Protein 3ZWQ (pdb70)

Structure (mmCIF, N/CA/C/O backbone):
data_3ZWQ
#
_entry.id   3ZWQ
#
_cell.length_a   61.919
_cell.length_b   127.271
_cell.length_c   93.727
_cell.angle_alpha   90.00
_cell.angle_beta   90.00
_cell.angle_gamma   90.00
#
_symmetry.space_group_name_H-M   'P 21 21 2'
#
loop_
_entity.id
_entity.type
_entity.pdbx_description
1 polymer 'ALPHA/BETA HYDROLASE FOLD-3 DOMAIN PROTEIN'
2 water water
#
loop_
_atom_site.group_PDB
_atom_site.id
_atom_site.type_symbol
_atom_site.label_atom_id
_atom_site.label_alt_id
_atom_site.label_comp_id
_atom_site.label_asym_id
_atom_site.label_entity_id
_atom_site.label_seq_id
_atom_site.pdbx_PDB_ins_code
_atom_site.Cartn_x
_atom_site.Cartn_y
_atom_site.Cartn_z
_atom_site.occupancy
_atom_site.B_iso_or_equiv
_atom_site.auth_seq_id
_atom_site.auth_comp_id
_atom_site.auth_asym_id
_atom_site.auth_atom_id
_atom_site.pdbx_PDB_model_num
ATOM 1 N N . MET A 1 1 ? -24.403 -5.830 24.162 0.70 84.62 1 MET A N 1
ATOM 2 C CA . MET A 1 1 ? -23.214 -5.796 25.058 0.70 80.40 1 MET A CA 1
ATOM 3 C C . MET A 1 1 ? -22.085 -5.000 24.407 0.70 72.47 1 MET A C 1
ATOM 4 O O . MET A 1 1 ? -22.051 -4.871 23.184 0.70 69.45 1 MET A O 1
ATOM 9 N N . PRO A 1 2 ? -21.149 -4.472 25.217 1.00 70.76 2 PRO A N 1
ATOM 10 C CA . PRO A 1 2 ? -19.916 -3.908 24.673 1.00 65.09 2 PRO A CA 1
ATOM 11 C C . PRO A 1 2 ? -19.057 -4.960 23.973 1.00 61.27 2 PRO A C 1
ATOM 12 O O . PRO A 1 2 ? -19.330 -6.154 24.082 1.00 62.84 2 PRO A O 1
ATOM 16 N N . LEU A 1 3 ? -18.027 -4.507 23.268 1.00 57.71 3 LEU A N 1
ATOM 17 C CA . LEU A 1 3 ? -17.108 -5.407 22.583 1.00 55.36 3 LEU A CA 1
ATOM 18 C C . LEU A 1 3 ? -16.423 -6.256 23.630 1.00 57.79 3 LEU A C 1
ATOM 19 O O . LEU A 1 3 ? -15.943 -5.726 24.634 1.00 60.15 3 LEU A O 1
ATOM 24 N N . SER A 1 4 ? -16.406 -7.571 23.415 1.00 59.17 4 SER A N 1
ATOM 25 C CA . SER A 1 4 ? -15.791 -8.507 24.366 1.00 63.30 4 SER A CA 1
ATOM 26 C C . SER A 1 4 ? -14.370 -8.046 24.739 1.00 63.01 4 SER A C 1
ATOM 27 O O . SER A 1 4 ? -13.620 -7.614 23.866 1.00 59.75 4 SER A O 1
ATOM 30 N N . PRO A 1 5 ? -14.011 -8.105 26.038 1.00 68.49 5 PRO A N 1
ATOM 31 C CA . PRO A 1 5 ? -12.675 -7.702 26.504 1.00 71.01 5 PRO A CA 1
ATOM 32 C C . PRO A 1 5 ? -11.504 -8.278 25.690 1.00 69.89 5 PRO A C 1
ATOM 33 O O . PRO A 1 5 ? -10.566 -7.555 25.341 1.00 69.41 5 PRO A O 1
ATOM 37 N N . ILE A 1 6 ? -11.570 -9.571 25.397 1.00 71.25 6 ILE A N 1
ATOM 38 C CA . ILE A 1 6 ? -10.500 -10.264 24.685 1.00 71.85 6 ILE A CA 1
ATOM 39 C C . ILE A 1 6 ? -10.428 -9.841 23.211 1.00 65.85 6 ILE A C 1
ATOM 40 O O . ILE A 1 6 ? -9.367 -9.850 22.601 1.00 65.94 6 ILE A O 1
ATOM 45 N N . LEU A 1 7 ? -11.564 -9.445 22.654 1.00 62.35 7 LEU A N 1
ATOM 46 C CA . LEU A 1 7 ? -11.650 -9.058 21.244 1.00 58.46 7 LEU A CA 1
ATOM 47 C C . LEU A 1 7 ? -11.061 -7.657 20.993 1.00 57.30 7 LEU A C 1
ATOM 48 O O . LEU A 1 7 ? -10.574 -7.365 19.899 1.00 56.00 7 LEU A O 1
ATOM 53 N N . ARG A 1 8 ? -11.099 -6.797 22.005 1.00 59.58 8 ARG A N 1
ATOM 54 C CA . ARG A 1 8 ? -10.411 -5.504 21.925 1.00 61.39 8 ARG A CA 1
ATOM 55 C C . ARG A 1 8 ? -8.937 -5.737 21.674 1.00 64.67 8 ARG A C 1
ATOM 56 O O . ARG A 1 8 ? -8.373 -5.208 20.719 1.00 64.85 8 ARG A O 1
ATOM 64 N N . GLN A 1 9 ? -8.334 -6.560 22.526 1.00 68.98 9 GLN A N 1
ATOM 65 C CA . GLN A 1 9 ? -6.935 -6.935 22.386 1.00 74.11 9 GLN A CA 1
ATOM 66 C C . GLN A 1 9 ? -6.646 -7.528 20.998 1.00 72.27 9 GLN A C 1
ATOM 67 O O . GLN A 1 9 ? -5.622 -7.215 20.386 1.00 75.49 9 GLN A O 1
ATOM 73 N N . ILE A 1 10 ? -7.541 -8.389 20.511 1.00 68.57 10 ILE A N 1
ATOM 74 C CA . ILE A 1 10 ? -7.360 -9.032 19.207 1.00 68.13 10 ILE A CA 1
ATOM 75 C C . ILE A 1 10 ? -7.331 -7.992 18.087 1.00 66.55 10 ILE A C 1
ATOM 76 O O . ILE A 1 10 ? -6.483 -8.055 17.197 1.00 69.53 10 ILE A O 1
ATOM 81 N N . LEU A 1 11 ? -8.267 -7.046 18.138 1.00 63.38 11 LEU A N 1
ATOM 82 C CA . LEU A 1 11 ? -8.313 -5.941 17.181 1.00 63.32 11 LEU A CA 1
ATOM 83 C C . LEU A 1 11 ? -7.162 -4.960 17.392 1.00 68.06 11 LEU A C 1
ATOM 84 O O . LEU A 1 11 ? -6.627 -4.425 16.418 1.00 70.99 11 LEU A O 1
ATOM 89 N N . GLN A 1 12 ? -6.806 -4.718 18.657 1.00 70.50 12 GLN A N 1
ATOM 90 C CA . GLN A 1 12 ? -5.636 -3.890 19.004 1.00 77.49 12 GLN A CA 1
ATOM 91 C C . GLN A 1 12 ? -4.377 -4.433 18.343 1.00 82.30 12 GLN A C 1
ATOM 92 O O . GLN A 1 12 ? -3.558 -3.664 17.846 1.00 88.16 12 GLN A O 1
ATOM 98 N N . GLN A 1 13 ? -4.229 -5.756 18.346 1.00 81.45 13 GLN A N 1
ATOM 99 C CA . GLN A 1 13 ? -3.066 -6.404 17.737 1.00 87.15 13 GLN A CA 1
ATOM 100 C C . GLN A 1 13 ? -3.110 -6.320 16.211 1.00 86.58 13 GLN A C 1
ATOM 101 O O . GLN A 1 13 ? -2.076 -6.171 15.567 1.00 93.39 13 GLN A O 1
ATOM 107 N N . LEU A 1 14 ? -4.305 -6.394 15.636 1.00 80.28 14 LEU A N 1
ATOM 108 C CA . LEU A 1 14 ? -4.473 -6.228 14.187 1.00 81.00 14 LEU A CA 1
ATOM 109 C C . LEU A 1 14 ? -4.395 -4.755 13.734 1.00 83.77 14 LEU A C 1
ATOM 110 O O . LEU A 1 14 ? -4.504 -4.469 12.539 1.00 86.31 14 LEU A O 1
ATOM 115 N N . ALA A 1 15 ? -4.205 -3.831 14.681 1.00 84.79 15 ALA A N 1
ATOM 116 C CA . ALA A 1 15 ? -4.077 -2.399 14.373 1.00 89.39 15 ALA A CA 1
ATOM 117 C C . ALA A 1 15 ? -2.790 -2.095 13.605 1.00 98.76 15 ALA A C 1
ATOM 118 O O . ALA A 1 15 ? -2.825 -1.453 12.553 1.00 103.06 15 ALA A O 1
ATOM 120 N N . ALA A 1 16 ? -1.660 -2.549 14.141 1.00 103.43 16 ALA A N 1
ATOM 121 C CA . ALA A 1 16 ? -0.370 -2.404 13.466 1.00 113.81 16 ALA A CA 1
ATOM 122 C C . ALA A 1 16 ? 0.073 -3.757 12.903 1.00 113.69 16 ALA A C 1
ATOM 123 O O . ALA A 1 16 ? 1.162 -4.236 13.207 1.00 120.56 16 ALA A O 1
ATOM 125 N N . GLN A 1 17 ? -0.785 -4.355 12.078 1.00 107.23 17 GLN A N 1
ATOM 126 C CA . GLN A 1 17 ? -0.552 -5.681 11.502 1.00 107.51 17 GLN A CA 1
ATOM 127 C C . GLN A 1 17 ? -0.593 -5.600 9.972 1.00 111.60 17 GLN A C 1
ATOM 128 O O . GLN A 1 17 ? -1.197 -6.446 9.309 1.00 108.99 17 GLN A O 1
ATOM 134 N N . LEU A 1 18 ? 0.071 -4.585 9.420 1.00 119.62 18 LEU A N 1
ATOM 135 C CA . LEU A 1 18 ? -0.001 -4.263 7.985 1.00 125.38 18 LEU A CA 1
ATOM 136 C C . LEU A 1 18 ? -1.461 -4.083 7.528 1.00 117.71 18 LEU A C 1
ATOM 137 O O . LEU A 1 18 ? -2.122 -5.030 7.099 1.00 113.97 18 LEU A O 1
ATOM 142 N N . GLN A 1 19 ? -1.940 -2.847 7.633 1.00 70.57 19 GLN A N 1
ATOM 143 C CA . GLN A 1 19 ? -3.341 -2.497 7.401 1.00 67.32 19 GLN A CA 1
ATOM 144 C C . GLN A 1 19 ? -3.641 -2.352 5.918 1.00 62.23 19 GLN A C 1
ATOM 145 O O . GLN A 1 19 ? -2.758 -2.020 5.122 1.00 61.94 19 GLN A O 1
ATOM 151 N N . PHE A 1 20 ? -4.904 -2.594 5.569 1.00 58.42 20 PHE A N 1
ATOM 152 C CA . PHE A 1 20 ? -5.383 -2.576 4.190 1.00 54.14 20 PHE A CA 1
ATOM 153 C C . PHE A 1 20 ? -5.506 -1.148 3.674 1.00 53.95 20 PHE A C 1
ATOM 154 O O . PHE A 1 20 ? -5.784 -0.234 4.439 1.00 55.96 20 PHE A O 1
ATOM 162 N N . ARG A 1 21 ? -5.262 -0.964 2.380 1.00 51.99 21 ARG A N 1
ATOM 163 C CA A ARG A 1 21 ? -5.587 0.292 1.726 0.50 52.40 21 ARG A CA 1
ATOM 164 C CA B ARG A 1 21 ? -5.499 0.306 1.694 0.50 52.90 21 ARG A CA 1
ATOM 165 C C . ARG A 1 21 ? -6.078 0.000 0.313 1.00 51.38 21 ARG A C 1
ATOM 166 O O . ARG A 1 21 ? -5.677 -0.987 -0.308 1.00 50.22 21 ARG A O 1
ATOM 181 N N . PRO A 1 22 ? -7.003 0.844 -0.187 1.00 52.34 22 PRO A N 1
ATOM 182 C CA . PRO A 1 22 ? -7.681 0.539 -1.454 1.00 52.01 22 PRO A CA 1
ATOM 183 C C . PRO A 1 22 ? -6.790 0.297 -2.676 1.00 52.31 22 PRO A C 1
ATOM 184 O O . PRO A 1 22 ? -7.221 -0.367 -3.616 1.00 52.63 22 PRO A O 1
ATOM 188 N N . ASP A 1 23 ? -5.576 0.833 -2.689 1.00 52.92 23 ASP A N 1
ATOM 189 C CA . ASP A 1 23 ? -4.717 0.641 -3.857 1.00 54.05 23 ASP A CA 1
ATOM 190 C C . ASP A 1 23 ? -3.852 -0.627 -3.780 1.00 52.76 23 ASP A C 1
ATOM 191 O O . ASP A 1 23 ? -3.134 -0.930 -4.728 1.00 54.46 23 ASP A O 1
ATOM 196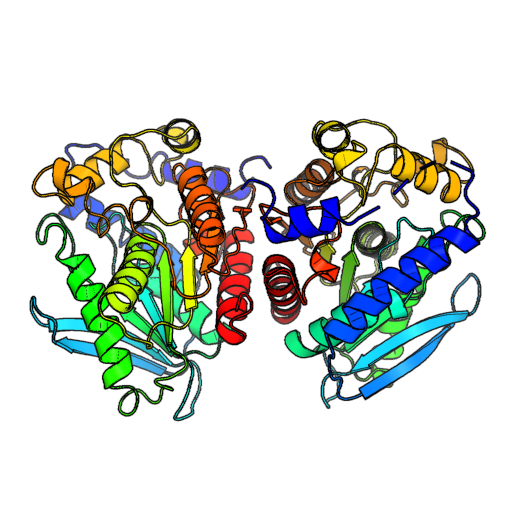 N N . MET A 1 24 ? -3.925 -1.368 -2.671 1.00 50.44 24 MET A N 1
ATOM 197 C CA . MET A 1 24 ? -3.202 -2.639 -2.550 1.00 49.29 24 MET A CA 1
ATOM 198 C C . MET A 1 24 ? -3.607 -3.600 -3.663 1.00 48.43 24 MET A C 1
ATOM 199 O O . MET A 1 24 ? -4.757 -3.593 -4.120 1.00 47.69 24 MET A O 1
ATOM 204 N N . ASP A 1 25 ? -2.662 -4.427 -4.093 1.00 48.51 25 ASP A N 1
ATOM 205 C CA . ASP A 1 25 ? -2.941 -5.401 -5.128 1.00 49.02 25 ASP A CA 1
ATOM 206 C C . ASP A 1 25 ? -3.572 -6.658 -4.501 1.00 45.97 25 ASP A C 1
ATOM 207 O O . ASP A 1 25 ? -3.372 -6.947 -3.323 1.00 44.09 25 ASP A O 1
ATOM 212 N N . VAL A 1 26 ? -4.328 -7.398 -5.296 1.00 45.59 26 VAL A N 1
ATOM 213 C CA . VAL A 1 26 ? -5.102 -8.531 -4.768 1.00 43.53 26 VAL A CA 1
ATOM 214 C C . VAL A 1 26 ? -4.187 -9.613 -4.175 1.00 43.79 26 VAL A C 1
ATOM 215 O O . VAL A 1 26 ? -4.475 -10.146 -3.109 1.00 42.58 26 VAL A O 1
ATOM 219 N N . LYS A 1 27 ? -3.060 -9.892 -4.838 1.00 46.60 27 LYS A N 1
ATOM 220 C CA . LYS A 1 27 ? -2.140 -10.949 -4.395 1.00 47.96 27 LYS A CA 1
ATOM 221 C C . LYS A 1 27 ? -1.674 -10.745 -2.955 1.00 47.37 27 LYS A C 1
ATOM 222 O O . LYS A 1 27 ? -1.640 -11.698 -2.182 1.00 47.92 27 LYS A O 1
ATOM 228 N N . THR A 1 28 ? -1.346 -9.507 -2.592 1.00 47.22 28 THR A N 1
ATOM 229 C CA . THR A 1 28 ? -0.880 -9.194 -1.242 1.00 47.65 28 THR A CA 1
ATOM 230 C C . THR A 1 28 ? -1.959 -9.368 -0.171 1.00 45.30 28 THR A C 1
ATOM 231 O O . THR A 1 28 ? -1.690 -9.871 0.927 1.00 46.08 28 THR A O 1
ATOM 235 N N . VAL A 1 29 ? -3.180 -8.940 -0.475 1.00 42.90 29 VAL A N 1
ATOM 236 C CA . VAL A 1 29 ? -4.266 -9.067 0.491 1.00 41.43 29 VAL A CA 1
ATOM 237 C C . VAL A 1 29 ? -4.597 -10.551 0.667 1.00 40.90 29 VAL A C 1
ATOM 238 O O . VAL A 1 29 ? -4.801 -11.021 1.795 1.00 41.18 29 VAL A O 1
ATOM 242 N N . ARG A 1 30 ? -4.611 -11.287 -0.446 1.00 40.72 30 ARG A N 1
ATOM 243 C CA . ARG A 1 30 ? -4.885 -12.732 -0.415 1.00 40.90 30 ARG A CA 1
ATOM 244 C C . ARG A 1 30 ? -3.897 -13.450 0.469 1.00 43.52 30 ARG A C 1
ATOM 245 O O . ARG A 1 30 ? -4.303 -14.272 1.292 1.00 43.64 30 ARG A O 1
ATOM 253 N N . GLU A 1 31 ? -2.609 -13.135 0.277 1.00 46.44 31 GLU A N 1
ATOM 254 C CA . GLU A 1 31 ? -1.502 -13.742 1.034 1.00 50.29 31 GLU A CA 1
ATOM 255 C C . GLU A 1 31 ? -1.613 -13.470 2.529 1.00 51.38 31 GLU A C 1
ATOM 256 O O . GLU A 1 31 ? -1.470 -14.392 3.353 1.00 52.97 31 GLU A O 1
ATOM 262 N N . GLN A 1 32 ? -1.857 -12.207 2.881 1.00 50.84 32 GLN A N 1
ATOM 263 C CA . GLN A 1 32 ? -2.051 -11.831 4.291 1.00 52.97 32 GLN A CA 1
ATOM 264 C C . GLN A 1 32 ? -3.260 -12.524 4.934 1.00 51.87 32 GLN A C 1
ATOM 265 O O . GLN A 1 32 ? -3.192 -12.954 6.083 1.00 54.04 32 GLN A O 1
ATOM 271 N N . PHE A 1 33 ? -4.368 -12.603 4.195 1.00 49.27 33 PHE A N 1
ATOM 272 C CA . PHE A 1 33 ? -5.574 -13.269 4.681 1.00 48.63 33 PHE A CA 1
ATOM 273 C C . PHE A 1 33 ? -5.276 -14.739 4.951 1.00 50.30 33 PHE A C 1
ATOM 274 O O . PHE A 1 33 ? -5.644 -15.260 5.993 1.00 51.84 33 PHE A O 1
ATOM 282 N N . GLU A 1 34 ? -4.588 -15.391 4.013 1.00 50.52 34 GLU A N 1
ATOM 283 C CA A GLU A 1 34 ? -4.269 -16.807 4.146 0.60 52.53 34 GLU A CA 1
ATOM 284 C CA B GLU A 1 34 ? -4.244 -16.809 4.148 0.40 52.72 34 GLU A CA 1
ATOM 285 C C . GLU A 1 34 ? -3.372 -17.043 5.370 1.00 56.87 34 GLU A C 1
ATOM 286 O O . GLU A 1 34 ? -3.658 -17.905 6.195 1.00 58.55 34 GLU A O 1
ATOM 297 N N . LYS A 1 35 ? -2.305 -16.262 5.489 1.00 42.15 35 LYS A N 1
ATOM 298 C CA . LYS A 1 35 ? -1.357 -16.400 6.600 1.00 44.22 35 LYS A CA 1
ATOM 299 C C . LYS A 1 35 ? -2.018 -16.176 7.958 1.00 43.74 35 LYS A C 1
ATOM 300 O O . LYS A 1 35 ? -1.803 -16.953 8.890 1.00 44.11 35 LYS A O 1
ATOM 306 N N . SER A 1 36 ? -2.795 -15.102 8.073 1.00 43.39 36 SER A N 1
ATOM 307 C CA . SER A 1 36 ? -3.538 -14.805 9.304 1.00 43.37 36 SER A CA 1
ATOM 308 C C . SER A 1 36 ? -4.529 -15.920 9.650 1.00 41.63 36 SER A C 1
ATOM 309 O O . SER A 1 36 ? -4.601 -16.369 10.795 1.00 41.55 36 SER A O 1
ATOM 312 N N . SER A 1 37 ? -5.293 -16.338 8.648 1.00 39.94 37 SER A N 1
ATOM 313 C CA . SER A 1 37 ? -6.263 -17.425 8.793 1.00 38.43 37 SER A CA 1
ATOM 314 C C . SER A 1 37 ? -5.609 -18.690 9.312 1.00 38.42 37 SER A C 1
ATOM 315 O O . SER A 1 37 ? -6.090 -19.309 10.261 1.00 38.43 37 SER A O 1
ATOM 318 N N . LEU A 1 38 ? -4.471 -19.047 8.726 1.00 39.00 38 LEU A N 1
ATOM 319 C CA . LEU A 1 38 ? -3.818 -20.285 9.096 1.00 38.65 38 LEU A CA 1
ATOM 320 C C . LEU A 1 38 ? -3.283 -20.276 10.531 1.00 38.97 38 LEU A C 1
ATOM 321 O O . LEU A 1 38 ? -3.181 -21.337 11.133 1.00 38.68 38 LEU A O 1
ATOM 326 N N . ILE A 1 39 ? -3.005 -19.097 11.107 1.00 39.45 39 ILE A N 1
ATOM 327 C CA . ILE A 1 39 ? -2.682 -19.018 12.543 1.00 39.84 39 ILE A CA 1
ATOM 328 C C . ILE A 1 39 ? -3.860 -19.579 13.374 1.00 38.82 39 ILE A C 1
ATOM 329 O O . ILE A 1 39 ? -3.679 -20.401 14.276 1.00 39.48 39 ILE A O 1
ATOM 334 N N . LEU A 1 40 ? -5.060 -19.123 13.062 1.00 37.07 40 LEU A N 1
ATOM 335 C CA . LEU A 1 40 ? -6.258 -19.563 13.767 1.00 36.22 40 LEU A CA 1
ATOM 336 C C . LEU A 1 40 ? -6.532 -21.049 13.552 1.00 35.35 40 LEU A C 1
ATOM 337 O O . LEU A 1 40 ? -6.888 -21.751 14.498 1.00 35.80 40 LEU A O 1
ATOM 342 N N . VAL A 1 41 ? -6.362 -21.517 12.320 1.00 34.94 41 VAL A N 1
ATOM 343 C CA . VAL A 1 41 ? -6.529 -22.938 11.998 1.00 34.73 41 VAL A CA 1
ATOM 344 C C . VAL A 1 41 ? -5.588 -23.823 12.815 1.00 36.37 41 VAL A C 1
ATOM 345 O O . VAL A 1 41 ? -6.018 -24.825 13.401 1.00 36.16 41 VAL A O 1
ATOM 349 N N . LYS A 1 42 ? -4.313 -23.439 12.878 1.00 38.21 42 LYS A N 1
ATOM 350 C CA . LYS A 1 42 ? -3.321 -24.235 13.596 1.00 40.01 42 LYS A CA 1
ATOM 351 C C . LYS A 1 42 ? -3.616 -24.196 15.088 1.00 40.23 42 LYS A C 1
ATOM 352 O O . LYS A 1 42 ? -3.533 -25.208 15.760 1.00 39.94 42 LYS A O 1
ATOM 358 N N . MET A 1 43 ? -3.999 -23.028 15.587 1.00 40.36 43 MET A N 1
ATOM 359 C CA . MET A 1 43 ? -4.445 -22.878 16.975 1.00 41.28 43 MET A CA 1
ATOM 360 C C . MET A 1 43 ? -5.567 -23.881 17.321 1.00 39.46 43 MET A C 1
ATOM 361 O O . MET A 1 43 ? -5.543 -24.509 18.367 1.00 39.95 43 MET A O 1
ATOM 366 N N . ALA A 1 44 ? -6.556 -24.000 16.443 1.00 37.05 44 ALA A N 1
ATOM 367 C CA . ALA A 1 44 ? -7.693 -24.906 16.671 1.00 35.73 44 ALA A CA 1
ATOM 368 C C . ALA A 1 44 ? -7.259 -26.373 16.725 1.00 35.62 44 ALA A C 1
ATOM 369 O O . ALA A 1 44 ? -7.745 -27.141 17.545 1.00 35.60 44 ALA A O 1
ATOM 371 N N . ASN A 1 45 ? -6.365 -26.751 15.822 1.00 35.65 45 ASN A N 1
ATOM 372 C CA . ASN A 1 45 ? -5.827 -28.117 15.742 1.00 35.98 45 ASN A CA 1
ATOM 373 C C . ASN A 1 45 ? -6.914 -29.201 15.786 1.00 34.98 45 ASN A C 1
ATOM 374 O O . ASN A 1 45 ? -6.876 -30.112 16.615 1.00 34.40 45 ASN A O 1
ATOM 379 N N . GLU A 1 46 ? -7.896 -29.067 14.900 1.00 33.74 46 GLU A N 1
ATOM 380 C CA . GLU A 1 46 ? -9.041 -29.970 14.888 1.00 33.43 46 GLU A CA 1
ATOM 381 C C . GLU A 1 46 ? -8.676 -31.354 14.307 1.00 33.36 46 GLU A C 1
ATOM 382 O O . GLU A 1 46 ? -7.950 -31.443 13.303 1.00 33.36 46 GLU A O 1
ATOM 388 N N . PRO A 1 47 ? -9.189 -32.431 14.926 1.00 33.19 47 PRO A N 1
ATOM 389 C CA . PRO A 1 47 ? -9.096 -33.743 14.302 1.00 33.37 47 PRO A CA 1
ATOM 390 C C . PRO A 1 47 ? -10.206 -33.933 13.282 1.00 31.97 47 PRO A C 1
ATOM 391 O O . PRO A 1 47 ? -11.155 -33.141 13.225 1.00 31.79 47 PRO A O 1
ATOM 395 N N . ILE A 1 48 ? -10.068 -34.956 12.455 1.00 31.59 48 ILE A N 1
ATOM 396 C CA . ILE A 1 48 ? -11.158 -35.405 11.591 1.00 30.43 48 ILE A CA 1
ATOM 397 C C . ILE A 1 48 ? -10.876 -36.870 11.259 1.00 31.45 48 ILE A C 1
ATOM 398 O O . ILE A 1 48 ? -9.720 -37.260 11.055 1.00 31.88 48 ILE A O 1
ATOM 403 N N . HIS A 1 49 ? -11.937 -37.677 11.218 1.00 31.21 49 HIS A N 1
ATOM 404 C CA . HIS A 1 49 ? -11.807 -39.105 10.959 1.00 31.78 49 HIS A CA 1
ATOM 405 C C . HIS A 1 49 ? -11.179 -39.336 9.578 1.00 31.41 49 HIS A C 1
ATOM 406 O O . HIS A 1 49 ? -10.137 -40.003 9.456 1.00 32.18 49 HIS A O 1
ATOM 413 N N . ARG A 1 50 ? -11.800 -38.758 8.555 1.00 30.39 50 ARG A N 1
ATOM 414 C CA . ARG A 1 50 ? -11.359 -38.899 7.173 1.00 30.53 50 ARG A CA 1
ATOM 415 C C . ARG A 1 50 ? -11.505 -37.590 6.401 1.00 29.75 50 ARG A C 1
ATOM 416 O O . ARG A 1 50 ? -12.525 -36.905 6.514 1.00 29.78 50 ARG A O 1
ATOM 424 N N . VAL A 1 51 ? -10.494 -37.268 5.594 1.00 29.54 51 VAL A N 1
ATOM 425 C CA . VAL A 1 51 ? -10.491 -36.052 4.805 1.00 28.08 51 VAL A CA 1
ATOM 426 C C . VAL A 1 51 ? -9.765 -36.300 3.481 1.00 29.09 51 VAL A C 1
ATOM 427 O O . VAL A 1 51 ? -8.752 -37.012 3.425 1.00 30.03 51 VAL A O 1
ATOM 431 N N . GLU A 1 52 ? -10.313 -35.751 2.407 1.00 29.10 52 GLU A N 1
ATOM 432 C CA . GLU A 1 52 ? -9.692 -35.823 1.091 1.00 30.03 52 GLU A CA 1
ATOM 433 C C . GLU A 1 52 ? -10.207 -34.688 0.216 1.00 29.63 52 GLU A C 1
ATOM 434 O O . GLU A 1 52 ? -11.240 -34.054 0.524 1.00 28.70 52 GLU A O 1
ATOM 440 N N . ASP A 1 53 ? -9.470 -34.433 -0.867 1.00 30.53 53 ASP A N 1
ATOM 441 C CA . ASP A 1 53 ? -9.790 -33.386 -1.823 1.00 30.20 53 ASP A CA 1
ATOM 442 C C . ASP A 1 53 ? -10.238 -34.048 -3.111 1.00 30.98 53 ASP A C 1
ATOM 443 O O . ASP A 1 53 ? -9.655 -35.037 -3.560 1.00 31.23 53 ASP A O 1
ATOM 448 N N . ILE A 1 54 ? -11.262 -33.465 -3.718 1.00 30.78 54 ILE A N 1
ATOM 449 C CA . ILE A 1 54 ? -11.828 -33.978 -4.942 1.00 31.73 54 ILE A CA 1
ATOM 450 C C . ILE A 1 54 ? -11.950 -32.879 -5.979 1.00 32.14 54 ILE A C 1
ATOM 451 O O . ILE A 1 54 ? -11.745 -31.701 -5.683 1.00 31.74 54 ILE A O 1
ATOM 456 N N . THR A 1 55 ? -12.285 -33.286 -7.194 1.00 33.82 55 THR A N 1
ATOM 457 C CA . THR A 1 55 ? -12.540 -32.384 -8.322 1.00 35.52 55 THR A CA 1
ATOM 458 C C . THR A 1 55 ? -13.995 -32.515 -8.762 1.00 35.66 55 THR A C 1
ATOM 459 O O . THR A 1 55 ? -14.480 -33.618 -8.977 1.00 35.90 55 THR A O 1
ATOM 463 N N . ILE A 1 56 ? -14.683 -31.385 -8.880 1.00 35.86 56 ILE A N 1
ATOM 464 C CA . ILE A 1 56 ? -16.082 -31.335 -9.316 1.00 36.21 56 ILE A CA 1
ATOM 465 C C . ILE A 1 56 ? -16.112 -30.612 -10.660 1.00 37.95 56 ILE A C 1
ATOM 466 O O . ILE A 1 56 ? -15.623 -29.490 -10.755 1.00 37.98 56 ILE A O 1
ATOM 471 N N . PRO A 1 57 ? -16.663 -31.243 -11.710 1.00 39.95 57 PRO A N 1
ATOM 472 C CA . PRO A 1 57 ? -16.696 -30.504 -12.971 1.00 41.90 57 PRO A CA 1
ATOM 473 C C . PRO A 1 57 ? -17.747 -29.389 -12.926 1.00 41.90 57 PRO A C 1
ATOM 474 O O . PRO A 1 57 ? -18.923 -29.658 -12.710 1.00 42.86 57 PRO A O 1
ATOM 478 N N . GLY A 1 58 ? -17.305 -28.143 -13.070 1.00 41.94 58 GLY A N 1
ATOM 479 C CA . GLY A 1 58 ? -18.214 -27.005 -13.138 1.00 41.81 58 GLY A CA 1
ATOM 480 C C . GLY A 1 58 ? -18.341 -26.477 -14.554 1.00 43.93 58 GLY A C 1
ATOM 481 O O . GLY A 1 58 ? -17.540 -26.820 -15.430 1.00 44.71 58 GLY A O 1
ATOM 482 N N . ARG A 1 59 ? -19.362 -25.645 -14.778 1.00 44.40 59 ARG A N 1
ATOM 483 C CA . ARG A 1 59 ? -19.506 -24.929 -16.054 1.00 46.26 59 ARG A CA 1
ATOM 484 C C . ARG A 1 59 ? -18.223 -24.212 -16.449 1.00 46.36 59 ARG A C 1
ATOM 485 O O . ARG A 1 59 ? -17.840 -24.222 -17.611 1.00 48.62 59 ARG A O 1
ATOM 493 N N . GLY A 1 60 ? -17.559 -23.605 -15.475 1.00 44.81 60 GLY A N 1
ATOM 494 C CA . GLY A 1 60 ? -16.328 -22.849 -15.730 1.00 44.99 60 GLY A CA 1
ATOM 495 C C . GLY A 1 60 ? -15.021 -23.640 -15.679 1.00 45.33 60 GLY A C 1
ATOM 496 O O . GLY A 1 60 ? -13.945 -23.064 -15.859 1.00 46.10 60 GLY A O 1
ATOM 497 N N . GLY A 1 61 ? -15.097 -24.951 -15.448 1.00 44.32 61 GLY A N 1
ATOM 498 C CA . GLY A 1 61 ? -13.897 -25.784 -15.344 1.00 44.00 61 GLY A CA 1
ATOM 499 C C . GLY A 1 61 ? -13.865 -26.517 -14.015 1.00 41.97 61 GLY A C 1
ATOM 500 O O . GLY A 1 61 ? -14.764 -26.349 -13.185 1.00 40.03 61 GLY A O 1
ATOM 501 N N . PRO A 1 62 ? -12.829 -27.342 -13.799 1.00 41.81 62 PRO A N 1
ATOM 502 C CA . PRO A 1 62 ? -12.733 -28.134 -12.574 1.00 40.32 62 PRO A CA 1
ATOM 503 C C . PRO A 1 62 ? -12.865 -27.277 -11.325 1.00 37.91 62 PRO A C 1
ATOM 504 O O . PRO A 1 62 ? -12.298 -26.187 -11.273 1.00 37.73 62 PRO A O 1
ATOM 508 N N . ILE A 1 63 ? -13.619 -27.760 -10.341 1.00 36.55 63 ILE A N 1
ATOM 509 C CA . ILE A 1 63 ? -13.785 -27.076 -9.072 1.00 34.91 63 ILE A CA 1
ATOM 510 C C . ILE A 1 63 ? -13.276 -28.013 -7.995 1.00 35.11 63 ILE A C 1
ATOM 511 O O . ILE A 1 63 ? -13.704 -29.186 -7.892 1.00 34.76 63 ILE A O 1
ATOM 516 N N . ARG A 1 64 ? -12.374 -27.485 -7.178 1.00 34.52 64 ARG A N 1
ATOM 517 C CA . ARG A 1 64 ? -11.834 -28.231 -6.072 1.00 34.69 64 ARG A CA 1
ATOM 518 C C . ARG A 1 64 ? -12.730 -28.150 -4.858 1.00 32.37 64 ARG A C 1
ATOM 519 O O . ARG A 1 64 ? -13.280 -27.093 -4.537 1.00 31.35 64 ARG A O 1
ATOM 527 N N . ALA A 1 65 ? -12.875 -29.281 -4.180 1.00 31.88 65 ALA A N 1
ATOM 528 C CA . ALA A 1 65 ? -13.616 -29.337 -2.941 1.00 30.07 65 ALA A CA 1
ATOM 529 C C . ALA A 1 65 ? -12.905 -30.262 -1.984 1.00 29.83 65 ALA A C 1
ATOM 530 O O . ALA A 1 65 ? -12.211 -31.189 -2.404 1.00 31.47 65 ALA A O 1
ATOM 532 N N . ARG A 1 66 ? -13.076 -29.985 -0.701 1.00 28.48 66 ARG A N 1
ATOM 533 C CA . ARG A 1 66 ? -12.570 -30.807 0.374 1.00 28.16 66 ARG A CA 1
ATOM 534 C C . ARG A 1 66 ? -13.740 -31.483 1.092 1.00 27.20 66 ARG A C 1
ATOM 535 O O . ARG A 1 66 ? -14.705 -30.826 1.495 1.00 26.08 66 ARG A O 1
ATOM 543 N N . VAL A 1 67 ? -13.636 -32.804 1.246 1.00 27.53 67 VAL A N 1
ATOM 544 C CA . VAL A 1 67 ? -14.665 -33.606 1.864 1.00 26.40 67 VAL A CA 1
ATOM 545 C C . VAL A 1 67 ? -14.217 -34.010 3.258 1.00 26.12 67 VAL A C 1
ATOM 546 O O . VAL A 1 67 ? -13.239 -34.720 3.427 1.00 27.02 67 VAL A O 1
ATOM 550 N N . TYR A 1 68 ? -14.955 -33.553 4.255 1.00 25.62 68 TYR A N 1
ATOM 551 C CA . TYR A 1 68 ? -14.692 -33.862 5.651 1.00 25.70 68 TYR A CA 1
ATOM 552 C C . TYR A 1 68 ? -15.727 -34.881 6.137 1.00 26.89 68 TYR A C 1
ATOM 553 O O . TYR A 1 68 ? -16.903 -34.552 6.272 1.00 26.46 68 TYR A O 1
ATOM 562 N N . ARG A 1 69 ? -15.293 -36.103 6.403 1.00 28.31 69 ARG A N 1
ATOM 563 C CA . ARG A 1 69 ? -16.171 -37.167 6.882 1.00 29.72 69 ARG A CA 1
ATOM 564 C C . ARG A 1 69 ? -15.827 -37.476 8.331 1.00 29.68 69 ARG A C 1
ATOM 565 O O . ARG A 1 69 ? -14.727 -37.985 8.604 1.00 30.06 69 ARG A O 1
ATOM 573 N N . PRO A 1 70 ? -16.756 -37.186 9.257 1.00 29.57 70 PRO A N 1
ATOM 574 C CA . PRO A 1 70 ? -16.462 -37.299 10.677 1.00 30.32 70 PRO A CA 1
ATOM 575 C C . PRO A 1 70 ? -16.683 -38.673 11.300 1.00 31.79 70 PRO A C 1
ATOM 576 O O . PRO A 1 70 ? -16.269 -38.889 12.448 1.00 31.52 70 PRO A O 1
ATOM 580 N N . ARG A 1 71 ? -17.335 -39.570 10.555 1.00 32.39 71 ARG A N 1
ATOM 581 C CA . ARG A 1 71 ? -17.668 -40.910 11.026 1.00 34.06 71 ARG A CA 1
ATOM 582 C C . ARG A 1 71 ? -17.921 -41.835 9.829 1.00 35.16 71 ARG A C 1
ATOM 583 O O . ARG A 1 71 ? -18.021 -41.375 8.689 1.00 34.94 71 ARG A O 1
ATOM 591 N N . ASP A 1 72 ? -18.024 -43.133 10.088 1.00 37.14 72 ASP A N 1
ATOM 592 C CA . ASP A 1 72 ? -18.340 -44.099 9.029 1.00 38.67 72 ASP A CA 1
ATOM 593 C C . ASP A 1 72 ? -19.852 -44.179 8.811 1.00 39.20 72 ASP A C 1
ATOM 594 O O . ASP A 1 72 ? -20.636 -43.781 9.678 1.00 38.96 72 ASP A O 1
ATOM 599 N N . GLY A 1 73 ? -20.245 -44.683 7.644 1.00 40.46 73 GLY A N 1
ATOM 600 C CA . GLY A 1 73 ? -21.652 -44.890 7.299 1.00 42.03 73 GLY A CA 1
ATOM 601 C C . GLY A 1 73 ? -21.960 -44.398 5.900 1.00 42.48 73 GLY A C 1
ATOM 602 O O . GLY A 1 73 ? -21.378 -43.411 5.439 1.00 41.90 73 GLY A O 1
ATOM 603 N N . GLU A 1 74 ? -22.911 -45.049 5.243 1.00 44.51 74 GLU A N 1
ATOM 604 C CA . GLU A 1 74 ? -23.132 -44.862 3.800 1.00 45.70 74 GLU A CA 1
ATOM 605 C C . GLU A 1 74 ? -24.228 -43.855 3.412 1.00 45.05 74 GLU A C 1
ATOM 606 O O . GLU A 1 74 ? -24.359 -43.529 2.223 1.00 46.28 74 GLU A O 1
ATOM 612 N N . ARG A 1 75 ? -25.016 -43.370 4.375 1.00 43.44 75 ARG A N 1
ATOM 613 C CA . ARG A 1 75 ? -26.083 -42.404 4.067 1.00 42.45 75 ARG A CA 1
ATOM 614 C C . ARG A 1 75 ? -26.101 -41.261 5.086 1.00 39.48 75 ARG A C 1
ATOM 615 O O . ARG A 1 75 ? -27.112 -40.952 5.690 1.00 38.70 75 ARG A O 1
ATOM 623 N N . LEU A 1 76 ? -24.952 -40.619 5.258 1.00 37.04 76 LEU A N 1
ATOM 624 C CA . LEU A 1 76 ? -24.846 -39.562 6.233 1.00 35.31 76 LEU A CA 1
ATOM 625 C C . LEU A 1 76 ? -25.453 -38.268 5.687 1.00 33.71 76 LEU A C 1
ATOM 626 O O . LEU A 1 76 ? -25.509 -38.056 4.476 1.00 32.88 76 LEU A O 1
ATOM 631 N N . PRO A 1 77 ? -25.908 -37.395 6.589 1.00 32.71 77 PRO A N 1
ATOM 632 C CA . PRO A 1 77 ? -26.280 -36.045 6.161 1.00 31.96 77 PRO A CA 1
ATOM 633 C C . PRO A 1 77 ? -25.066 -35.288 5.616 1.00 30.25 77 PRO A C 1
ATOM 634 O O . PRO A 1 77 ? -23.934 -35.615 5.965 1.00 29.55 77 PRO A O 1
ATOM 638 N N . ALA A 1 78 ? -25.309 -34.313 4.748 1.00 29.64 78 ALA A N 1
ATOM 639 C CA . ALA A 1 78 ? -24.236 -33.510 4.156 1.00 28.66 78 ALA A CA 1
ATOM 640 C C . ALA A 1 78 ? -24.479 -32.020 4.328 1.00 27.59 78 ALA A C 1
ATOM 641 O O . ALA A 1 78 ? -25.625 -31.562 4.427 1.00 28.20 78 ALA A O 1
ATOM 643 N N . VAL A 1 79 ? -23.377 -31.279 4.357 1.00 26.37 79 VAL A N 1
ATOM 644 C CA . VAL A 1 79 ? -23.373 -29.823 4.320 1.00 25.36 79 VAL A CA 1
ATOM 645 C C . VAL A 1 79 ? -22.416 -29.382 3.215 1.00 25.26 79 VAL A C 1
ATOM 646 O O . VAL A 1 79 ? -21.238 -29.733 3.250 1.00 25.46 79 VAL A O 1
ATOM 650 N N . VAL A 1 80 ? -22.911 -28.627 2.237 1.00 25.03 80 VAL A N 1
ATOM 651 C CA . VAL A 1 80 ? -22.049 -27.975 1.274 1.00 24.68 80 VAL A CA 1
ATOM 652 C C . VAL A 1 80 ? -21.718 -26.591 1.855 1.00 25.07 80 VAL A C 1
ATOM 653 O O . VAL A 1 80 ? -22.620 -25.786 2.090 1.00 25.51 80 VAL A O 1
ATOM 657 N N . TYR A 1 81 ? -20.433 -26.340 2.101 1.00 24.88 81 TYR A N 1
ATOM 658 C CA . TYR A 1 81 ? -19.976 -25.149 2.821 1.00 24.35 81 TYR A CA 1
ATOM 659 C C . TYR A 1 81 ? -19.195 -24.244 1.892 1.00 24.57 81 TYR A C 1
ATOM 660 O O . TYR A 1 81 ? -18.353 -24.724 1.098 1.00 24.62 81 TYR A O 1
ATOM 669 N N . TYR A 1 82 ? -19.480 -22.938 1.996 1.00 24.45 82 TYR A N 1
ATOM 670 C CA . TYR A 1 82 ? -18.824 -21.889 1.191 1.00 24.39 82 TYR A CA 1
ATOM 671 C C . TYR A 1 82 ? -18.080 -20.896 2.073 1.00 23.87 82 TYR A C 1
ATOM 672 O O . TYR A 1 82 ? -18.703 -20.185 2.873 1.00 24.19 82 TYR A O 1
ATOM 681 N N . HIS A 1 83 ? -16.753 -20.860 1.939 1.00 23.71 83 HIS A N 1
ATOM 682 C CA . HIS A 1 83 ? -15.901 -19.955 2.723 1.00 24.36 83 HIS A CA 1
ATOM 683 C C . HIS A 1 83 ? -16.170 -18.472 2.403 1.00 23.96 83 HIS A C 1
ATOM 684 O O . HIS A 1 83 ? -16.547 -18.109 1.283 1.00 23.69 83 HIS A O 1
ATOM 691 N N . GLY A 1 84 ? -15.961 -17.641 3.408 1.00 24.30 84 GLY A N 1
ATOM 692 C CA . GLY A 1 84 ? -15.969 -16.183 3.255 1.00 25.00 84 GLY A CA 1
ATOM 693 C C . GLY A 1 84 ? -14.661 -15.671 2.704 1.00 25.54 84 GLY A C 1
ATOM 694 O O . GLY A 1 84 ? -13.741 -16.444 2.435 1.00 26.40 84 GLY A O 1
ATOM 695 N N . GLY A 1 85 ? -14.584 -14.351 2.565 1.00 26.13 85 GLY A N 1
ATOM 696 C CA . GLY A 1 85 ? -13.437 -13.661 1.997 1.00 26.59 85 GLY A CA 1
ATOM 697 C C . GLY A 1 85 ? -13.777 -12.627 0.948 1.00 26.68 85 GLY A C 1
ATOM 698 O O . GLY A 1 85 ? -12.954 -12.345 0.076 1.00 26.69 85 GLY A O 1
ATOM 699 N N . GLY A 1 86 ? -14.996 -12.084 0.992 1.00 26.11 86 GLY A N 1
ATOM 700 C CA . GLY A 1 86 ? -15.358 -10.950 0.142 1.00 26.52 86 GLY A CA 1
ATOM 701 C C . GLY A 1 86 ? -15.497 -11.255 -1.333 1.00 26.73 86 GLY A C 1
ATOM 702 O O . GLY A 1 86 ? -15.581 -10.337 -2.138 1.00 28.29 86 GLY A O 1
ATOM 703 N N . PHE A 1 87 ? -15.567 -12.541 -1.683 1.00 26.36 87 PHE A N 1
ATOM 704 C CA . PHE A 1 87 ? -15.568 -13.027 -3.076 1.00 26.60 87 PHE A CA 1
ATOM 705 C C . PHE A 1 87 ? -14.194 -12.963 -3.748 1.00 27.01 87 PHE A C 1
ATOM 706 O O . PHE A 1 87 ? -14.051 -13.312 -4.924 1.00 27.94 87 PHE A O 1
ATOM 714 N N . VAL A 1 88 ? -13.192 -12.524 -2.996 1.00 27.47 88 VAL A N 1
ATOM 715 C CA . VAL A 1 88 ? -11.854 -12.254 -3.515 1.00 27.86 88 VAL A CA 1
ATOM 716 C C . VAL A 1 88 ? -10.791 -13.062 -2.794 1.00 27.80 88 VAL A C 1
ATOM 717 O O . VAL A 1 88 ? -9.762 -13.373 -3.377 1.00 28.43 88 VAL A O 1
ATOM 721 N N . LEU A 1 89 ? -11.021 -13.344 -1.517 1.00 27.48 89 LEU A N 1
ATOM 722 C CA . LEU A 1 89 ? -10.032 -13.956 -0.636 1.00 27.95 89 LEU A CA 1
ATOM 723 C C . LEU A 1 89 ? -10.511 -15.309 -0.134 1.00 27.74 89 LEU A C 1
ATOM 724 O O . LEU A 1 89 ? -11.692 -15.663 -0.278 1.00 27.64 89 LEU A O 1
ATOM 729 N N . GLY A 1 90 ? -9.587 -16.057 0.472 1.00 28.89 90 GLY A N 1
ATOM 730 C CA . GLY A 1 90 ? -9.913 -17.252 1.216 1.00 28.10 90 GLY A CA 1
ATOM 731 C C . GLY A 1 90 ? -9.882 -18.502 0.354 1.00 28.35 90 GLY A C 1
ATOM 732 O O . GLY A 1 90 ? -9.681 -18.431 -0.860 1.00 28.99 90 GLY A O 1
ATOM 733 N N . SER A 1 91 ? -10.100 -19.647 0.993 1.00 28.07 91 SER A N 1
ATOM 734 C CA . SER A 1 91 ? -10.004 -20.961 0.315 1.00 28.11 91 SER A CA 1
ATOM 735 C C . SER A 1 91 ? -10.540 -22.001 1.264 1.00 27.62 91 SER A C 1
ATOM 736 O O . SER A 1 91 ? -10.904 -21.666 2.395 1.00 26.59 91 SER A O 1
ATOM 739 N N . VAL A 1 92 ? -10.558 -23.272 0.849 1.00 28.55 92 VAL A N 1
ATOM 740 C CA . VAL A 1 92 ? -10.907 -24.331 1.807 1.00 28.43 92 VAL A CA 1
ATOM 741 C C . VAL A 1 92 ? -9.931 -24.308 3.004 1.00 28.64 92 VAL A C 1
ATOM 742 O O . VAL A 1 92 ? -10.332 -24.560 4.145 1.00 29.05 92 VAL A O 1
ATOM 746 N N . GLU A 1 93 ? -8.679 -23.916 2.748 1.00 29.28 93 GLU A N 1
ATOM 747 C CA . GLU A 1 93 ? -7.637 -23.873 3.769 1.00 29.94 93 GLU A CA 1
ATOM 748 C C . GLU A 1 93 ? -7.926 -22.908 4.923 1.00 28.91 93 GLU A C 1
ATOM 749 O O . GLU A 1 93 ? -7.718 -23.231 6.091 1.00 28.03 93 GLU A O 1
ATOM 755 N N . THR A 1 94 ? -8.367 -21.699 4.583 1.00 28.53 94 THR A N 1
ATOM 756 C CA . THR A 1 94 ? -8.592 -20.645 5.576 1.00 28.07 94 THR A CA 1
ATOM 757 C C . THR A 1 94 ? -9.703 -20.985 6.547 1.00 27.00 94 THR A C 1
ATOM 758 O O . THR A 1 94 ? -9.722 -20.474 7.675 1.00 26.93 94 THR A O 1
ATOM 762 N N . HIS A 1 95 ? -10.603 -21.875 6.137 1.00 27.15 95 HIS A N 1
ATOM 763 C CA . HIS A 1 95 ? -11.780 -22.238 6.932 1.00 26.92 95 HIS A CA 1
ATOM 764 C C . HIS A 1 95 ? -11.782 -23.712 7.334 1.00 26.90 95 HIS A C 1
ATOM 765 O O . HIS A 1 95 ? -12.798 -24.241 7.780 1.00 25.93 95 HIS A O 1
ATOM 772 N N . ASP A 1 96 ? -10.620 -24.350 7.228 1.00 27.60 96 ASP A N 1
ATOM 773 C CA . ASP A 1 96 ? -10.498 -25.784 7.474 1.00 27.64 96 ASP A CA 1
ATOM 774 C C . ASP A 1 96 ? -10.901 -26.189 8.895 1.00 27.38 96 ASP A C 1
ATOM 775 O O . ASP A 1 96 ? -11.576 -27.208 9.096 1.00 27.73 96 ASP A O 1
ATOM 780 N N . HIS A 1 97 ? -10.471 -25.417 9.883 1.00 27.15 97 HIS A N 1
ATOM 781 C CA . HIS A 1 97 ? -10.855 -25.682 11.267 1.00 27.00 97 HIS A CA 1
ATOM 782 C C . HIS A 1 97 ? -12.389 -25.665 11.497 1.00 27.24 97 HIS A C 1
ATOM 783 O O . HIS A 1 97 ? -12.933 -26.573 12.140 1.00 27.36 97 HIS A O 1
ATOM 790 N N . VAL A 1 98 ? -13.076 -24.648 10.962 1.00 26.53 98 VAL A N 1
ATOM 791 C CA . VAL A 1 98 ? -14.522 -24.487 11.148 1.00 25.85 98 VAL A CA 1
ATOM 792 C C . VAL A 1 98 ? -15.239 -25.693 10.532 1.00 25.19 98 VAL A C 1
ATOM 793 O O . VAL A 1 98 ? -16.197 -26.224 11.091 1.00 25.01 98 VAL A O 1
ATOM 797 N N . CYS A 1 99 ? -14.739 -26.154 9.394 1.00 25.05 99 CYS A N 1
ATOM 798 C CA . CYS A 1 99 ? -15.383 -27.244 8.690 1.00 25.08 99 CYS A CA 1
ATOM 799 C C . CYS A 1 99 ? -15.208 -28.582 9.418 1.00 25.13 99 CYS A C 1
ATOM 800 O O . CYS A 1 99 ? -16.152 -29.359 9.522 1.00 25.17 99 CYS A O 1
ATOM 803 N N . ARG A 1 100 ? -14.011 -28.847 9.921 1.00 25.63 100 ARG A N 1
ATOM 804 C CA . ARG A 1 100 ? -13.767 -30.052 10.733 1.00 26.51 100 ARG A CA 1
ATOM 805 C C . ARG A 1 100 ? -14.668 -30.080 11.957 1.00 26.96 100 ARG A C 1
ATOM 806 O O . ARG A 1 100 ? -15.282 -31.100 12.268 1.00 27.27 100 ARG A O 1
ATOM 814 N N . ARG A 1 101 ? -14.745 -28.956 12.660 1.00 27.44 101 ARG A N 1
ATOM 815 C CA . ARG A 1 101 ? -15.526 -28.898 13.915 1.00 27.73 101 ARG A CA 1
ATOM 816 C C . ARG A 1 101 ? -17.026 -29.070 13.638 1.00 27.31 101 ARG A C 1
ATOM 817 O O . ARG A 1 101 ? -17.738 -29.776 14.356 1.00 27.36 101 ARG A O 1
ATOM 825 N N . LEU A 1 102 ? -17.473 -28.403 12.588 1.00 26.54 102 LEU A N 1
ATOM 826 C CA . LEU A 1 102 ? -18.821 -28.540 12.090 1.00 27.06 102 LEU A CA 1
ATOM 827 C C . LEU A 1 102 ? -19.152 -30.005 11.797 1.00 26.83 102 LEU A C 1
ATOM 828 O O . LEU A 1 102 ? -20.166 -30.496 12.252 1.00 27.01 102 LEU A O 1
ATOM 833 N N . ALA A 1 103 ? -18.310 -30.667 11.002 1.00 26.83 103 ALA A N 1
ATOM 834 C CA . ALA A 1 103 ? -18.471 -32.106 10.723 1.00 27.10 103 ALA A CA 1
ATOM 835 C C . ALA A 1 103 ? -18.546 -32.915 12.018 1.00 27.55 103 ALA A C 1
ATOM 836 O O . ALA A 1 103 ? -19.470 -33.692 12.230 1.00 28.17 103 ALA A O 1
ATOM 838 N N . ASN A 1 104 ? -17.587 -32.706 12.905 1.00 27.89 104 ASN A N 1
ATOM 839 C CA . ASN A 1 104 ? -17.518 -33.497 14.112 1.00 28.84 104 ASN A CA 1
ATOM 840 C C . ASN A 1 104 ? -18.746 -33.344 14.987 1.00 29.05 104 ASN A C 1
ATOM 841 O O . ASN A 1 104 ? -19.273 -34.341 15.499 1.00 30.43 104 ASN A O 1
ATOM 846 N N . LEU A 1 105 ? -19.211 -32.110 15.160 1.00 27.94 105 LEU A N 1
ATOM 847 C CA . LEU A 1 105 ? -20.359 -31.843 16.020 1.00 28.08 105 LEU A CA 1
ATOM 848 C C . LEU A 1 105 ? -21.684 -32.201 15.342 1.00 27.43 105 LEU A C 1
ATOM 849 O O . LEU A 1 105 ? -22.585 -32.667 16.005 1.00 27.47 105 LEU A O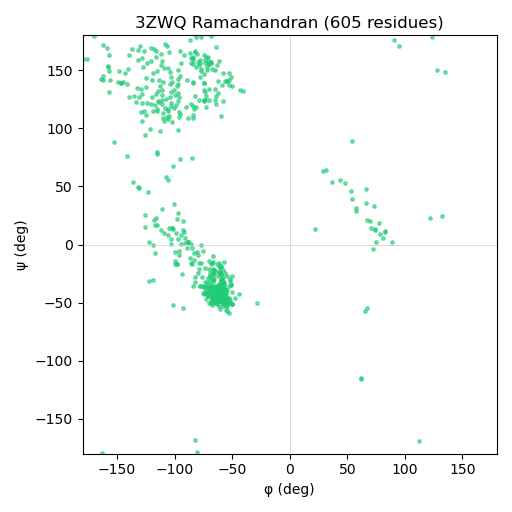 1
ATOM 854 N N . SER A 1 106 ? -21.798 -31.991 14.030 1.00 26.27 106 SER A N 1
ATOM 855 C CA . SER A 1 106 ? -23.067 -32.281 13.348 1.00 26.65 106 SER A CA 1
ATOM 856 C C . SER A 1 106 ? -23.220 -33.770 12.995 1.00 27.58 106 SER A C 1
ATOM 857 O O . SER A 1 106 ? -24.336 -34.280 12.877 1.00 28.22 106 SER A O 1
ATOM 860 N N . GLY A 1 107 ? -22.093 -34.451 12.796 1.00 28.07 107 GLY A N 1
ATOM 861 C CA . GLY A 1 107 ? -22.105 -35.805 12.277 1.00 28.25 107 GLY A CA 1
ATOM 862 C C . GLY A 1 107 ? -22.329 -35.857 10.776 1.00 28.02 107 GLY A C 1
ATOM 863 O O . GLY A 1 107 ? -22.490 -36.949 10.217 1.00 28.44 107 GLY A O 1
ATOM 864 N N . ALA A 1 108 ? -22.299 -34.695 10.117 1.00 26.74 108 ALA A N 1
ATOM 865 C CA . ALA A 1 108 ? -22.505 -34.615 8.677 1.00 26.58 108 ALA A CA 1
ATOM 866 C C . ALA A 1 108 ? -21.182 -34.555 7.949 1.00 26.04 108 ALA A C 1
ATOM 867 O O . ALA A 1 108 ? -20.202 -34.073 8.474 1.00 25.70 108 ALA A O 1
ATOM 869 N N . VAL A 1 109 ? -21.171 -35.075 6.731 1.00 26.86 109 VAL A N 1
ATOM 870 C CA . VAL A 1 109 ? -20.056 -34.914 5.833 1.00 26.47 109 VAL A CA 1
ATOM 871 C C . VAL A 1 109 ? -20.117 -33.457 5.386 1.00 26.23 109 VAL A C 1
ATOM 872 O O . VAL A 1 109 ? -21.174 -32.973 4.952 1.00 26.76 109 VAL A O 1
ATOM 876 N N . VAL A 1 110 ? -19.015 -32.740 5.525 1.00 25.52 110 VAL A N 1
ATOM 877 C CA . VAL A 1 110 ? -18.952 -31.355 5.064 1.00 24.48 110 VAL A CA 1
ATOM 878 C C . VAL A 1 110 ? -18.147 -31.346 3.763 1.00 24.29 110 VAL A C 1
ATOM 879 O O . VAL A 1 110 ? -17.067 -31.924 3.694 1.00 24.65 110 VAL A O 1
ATOM 883 N N . VAL A 1 111 ? -18.725 -30.756 2.719 1.00 24.08 111 VAL A N 1
ATOM 884 C CA . VAL A 1 111 ? -18.058 -30.541 1.444 1.00 23.98 111 VAL A CA 1
ATOM 885 C C . VAL A 1 111 ? -17.778 -29.026 1.297 1.00 24.96 111 VAL A C 1
ATOM 886 O O . VAL A 1 111 ? -18.718 -28.217 1.088 1.00 24.56 111 VAL A O 1
ATOM 890 N N . SER A 1 112 ? -16.514 -28.636 1.455 1.00 24.65 112 SER A N 1
ATOM 891 C CA . SER A 1 112 ? -16.132 -27.214 1.404 1.00 24.73 112 SER A CA 1
ATOM 892 C C . SER A 1 112 ? -15.651 -26.924 -0.002 1.00 25.14 112 SER A C 1
ATOM 893 O O . SER A 1 112 ? -14.770 -27.616 -0.502 1.00 25.89 112 SER A O 1
ATOM 896 N N . VAL A 1 113 ? -16.229 -25.900 -0.626 1.00 24.30 113 VAL A N 1
ATOM 897 C CA . VAL A 1 113 ? -16.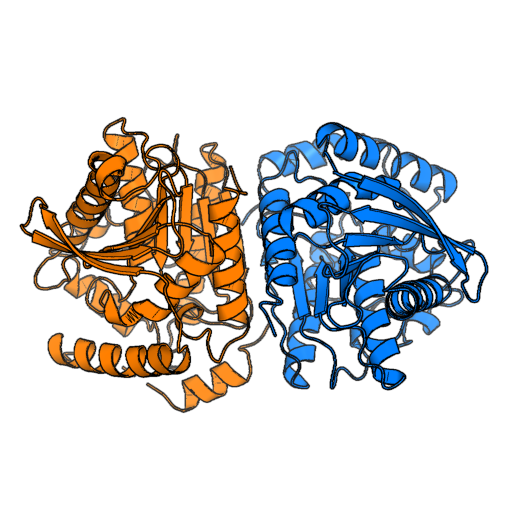078 -25.670 -2.045 1.00 25.08 113 VAL A CA 1
ATOM 898 C C . VAL A 1 113 ? -15.081 -24.515 -2.281 1.00 25.59 113 VAL A C 1
ATOM 899 O O . VAL A 1 113 ? -15.182 -23.452 -1.657 1.00 24.97 113 VAL A O 1
ATOM 903 N N . ASP A 1 114 ? -14.122 -24.754 -3.169 1.00 26.39 114 ASP A N 1
ATOM 904 C CA . ASP A 1 114 ? -13.085 -23.777 -3.526 1.00 27.95 114 ASP A CA 1
ATOM 905 C C . ASP A 1 114 ? -13.595 -23.081 -4.785 1.00 27.68 114 ASP A C 1
ATOM 906 O O . ASP A 1 114 ? -13.149 -23.337 -5.882 1.00 29.43 114 ASP A O 1
ATOM 911 N N . TYR A 1 115 ? -14.586 -22.223 -4.606 1.00 26.79 115 TYR A N 1
ATOM 912 C CA . TYR A 1 115 ? -15.209 -21.527 -5.720 1.00 26.66 115 TYR A CA 1
ATOM 913 C C . TYR A 1 115 ? -14.265 -20.485 -6.346 1.00 27.10 115 TYR A C 1
ATOM 914 O O . TYR A 1 115 ? -13.344 -19.982 -5.687 1.00 25.22 115 TYR A O 1
ATOM 923 N N . ARG A 1 116 ? -14.493 -20.174 -7.616 1.00 27.58 116 ARG A N 1
ATOM 924 C CA . ARG A 1 116 ? -13.655 -19.195 -8.309 1.00 28.97 116 ARG A CA 1
ATOM 925 C C . ARG A 1 116 ? -13.728 -17.797 -7.692 1.00 28.58 116 ARG A C 1
ATOM 926 O O . ARG A 1 116 ? -14.803 -17.337 -7.292 1.00 28.48 116 ARG A O 1
ATOM 934 N N . LEU A 1 117 ? -12.578 -17.123 -7.629 1.00 29.12 117 LEU A N 1
ATOM 935 C CA . LEU A 1 117 ? -12.467 -15.816 -6.962 1.00 28.88 117 LEU A CA 1
ATOM 936 C C . LEU A 1 117 ? -12.385 -14.655 -7.939 1.00 30.22 117 LEU A C 1
ATOM 937 O O . LEU A 1 117 ? -11.836 -14.808 -9.044 1.00 31.44 117 LEU A O 1
ATOM 942 N N . ALA A 1 118 ? -12.923 -13.498 -7.516 1.00 29.68 118 ALA A N 1
ATOM 943 C CA . ALA A 1 118 ? -12.755 -12.224 -8.235 1.00 30.79 118 ALA A CA 1
ATOM 944 C C . ALA A 1 118 ? -11.426 -11.563 -7.844 1.00 31.91 118 ALA A C 1
ATOM 945 O O . ALA A 1 118 ? -10.890 -11.862 -6.784 1.00 31.35 118 ALA A O 1
ATOM 947 N N . PRO A 1 119 ? -10.894 -10.649 -8.682 1.00 33.89 119 PRO A N 1
ATOM 948 C CA . PRO A 1 119 ? -11.404 -10.153 -9.955 1.00 34.90 119 PRO A CA 1
ATOM 949 C C . PRO A 1 119 ? -11.166 -11.066 -11.155 1.00 36.04 119 PRO A C 1
ATOM 950 O O . PRO A 1 119 ? -11.689 -10.792 -12.225 1.00 37.19 119 PRO A O 1
ATOM 954 N N . GLU A 1 120 ? -10.372 -12.123 -11.006 1.00 36.18 120 GLU A N 1
ATOM 955 C CA . GLU A 1 120 ? -10.083 -13.008 -12.137 1.00 37.26 120 GLU A CA 1
ATOM 956 C C . GLU A 1 120 ? -11.379 -13.582 -12.715 1.00 36.89 120 GLU A C 1
ATOM 957 O O . GLU A 1 120 ? -11.549 -13.694 -13.937 1.00 38.39 120 GLU A O 1
ATOM 963 N N . HIS A 1 121 ? -12.304 -13.904 -11.820 1.00 35.16 121 HIS A N 1
ATOM 964 C CA . HIS A 1 121 ? -13.593 -14.488 -12.183 1.00 34.81 121 HIS A CA 1
ATOM 965 C C . HIS A 1 121 ? -14.721 -13.660 -11.584 1.00 33.77 121 HIS A C 1
ATOM 966 O O . HIS A 1 121 ? -15.105 -13.849 -10.435 1.00 31.81 121 HIS A O 1
ATOM 973 N N . LYS A 1 122 ? -15.222 -12.727 -12.380 1.00 35.28 122 LYS A N 1
ATOM 974 C CA . LYS A 1 122 ? -16.248 -11.800 -11.946 1.00 35.89 122 LYS A CA 1
ATOM 975 C C . LYS A 1 122 ? -17.554 -12.535 -11.715 1.00 35.66 122 LYS A C 1
ATOM 976 O O . LYS A 1 122 ? -17.799 -13.598 -12.313 1.00 36.56 122 LYS A O 1
ATOM 982 N N . PHE A 1 123 ? -18.390 -11.940 -10.871 1.00 35.15 123 PHE A N 1
ATOM 983 C CA . PHE A 1 123 ? -19.783 -12.317 -10.746 1.00 35.12 123 PHE A CA 1
ATOM 984 C C . PHE A 1 123 ? -20.353 -12.527 -12.142 1.00 36.77 123 PHE A C 1
ATOM 985 O O . PHE A 1 123 ? -20.151 -11.662 -13.001 1.00 37.79 123 PHE A O 1
ATOM 993 N N . PRO A 1 124 ? -21.092 -13.645 -12.373 1.00 37.11 124 PRO A N 1
ATOM 994 C CA . PRO A 1 124 ? -21.576 -14.686 -11.456 1.00 35.80 124 PRO A CA 1
ATOM 995 C C . PRO A 1 124 ? -20.751 -15.999 -11.455 1.00 35.52 124 PRO A C 1
ATOM 996 O O . PRO A 1 124 ? -21.318 -17.078 -11.274 1.00 34.82 124 PRO A O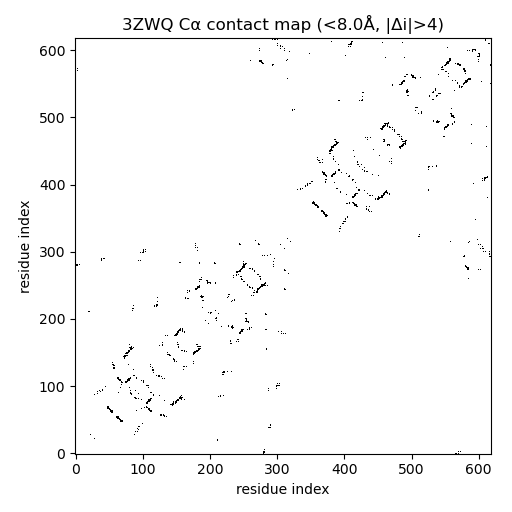 1
ATOM 1000 N N . ALA A 1 125 ? -19.429 -15.908 -11.625 1.00 35.21 125 ALA A N 1
ATOM 1001 C CA . ALA A 1 125 ? -18.586 -17.106 -11.643 1.00 34.94 125 ALA A CA 1
ATOM 1002 C C . ALA A 1 125 ? -18.779 -17.943 -10.384 1.00 33.27 125 ALA A C 1
ATOM 1003 O O . ALA A 1 125 ? -19.146 -19.116 -10.467 1.00 33.36 125 ALA A O 1
ATOM 1005 N N . ALA A 1 126 ? -18.571 -17.334 -9.220 1.00 31.55 126 ALA A N 1
ATOM 1006 C CA . ALA A 1 126 ? -18.638 -18.067 -7.954 1.00 29.98 126 ALA A CA 1
ATOM 1007 C C . ALA A 1 126 ? -20.040 -18.652 -7.642 1.00 29.45 126 ALA A C 1
ATOM 1008 O O . ALA A 1 126 ? -20.151 -19.730 -7.042 1.00 28.07 126 ALA A O 1
ATOM 1010 N N . VAL A 1 127 ? -21.087 -17.914 -8.019 1.00 29.73 127 VAL A N 1
ATOM 1011 C CA . VAL A 1 127 ? -22.482 -18.348 -7.867 1.00 29.65 127 VAL A CA 1
ATOM 1012 C C . VAL A 1 127 ? -22.766 -19.596 -8.710 1.00 29.87 127 VAL A C 1
ATOM 1013 O O . VAL A 1 127 ? -23.418 -20.509 -8.252 1.00 29.26 127 VAL A O 1
ATOM 1017 N N . GLU A 1 128 ? -22.273 -19.615 -9.940 1.00 31.04 128 GLU A N 1
ATOM 1018 C CA . GLU A 1 128 ? -22.354 -20.794 -10.779 1.00 32.60 128 GLU A CA 1
ATOM 1019 C C . GLU A 1 128 ? -21.638 -21.983 -10.151 1.00 32.08 128 GLU A C 1
ATOM 1020 O O . GLU A 1 128 ? -22.188 -23.086 -10.112 1.00 32.69 128 GLU A O 1
ATOM 1026 N N . ASP A 1 129 ? -20.424 -21.767 -9.652 1.00 31.14 129 ASP A N 1
ATOM 1027 C CA . ASP A 1 129 ? -19.661 -22.853 -9.033 1.00 30.49 129 ASP A CA 1
ATOM 1028 C C . ASP A 1 129 ? -20.389 -23.380 -7.809 1.00 29.43 129 ASP A C 1
ATOM 1029 O O . ASP A 1 129 ? -20.409 -24.601 -7.546 1.00 29.46 129 ASP A O 1
ATOM 1034 N N . ALA A 1 130 ? -21.000 -22.458 -7.067 1.00 27.63 130 ALA A N 1
ATOM 1035 C CA . ALA A 1 130 ? -21.611 -22.808 -5.806 1.00 26.33 130 ALA A CA 1
ATOM 1036 C C . ALA A 1 130 ? -22.859 -23.698 -6.031 1.00 26.81 130 ALA A C 1
ATOM 1037 O O . ALA A 1 130 ? -23.106 -24.647 -5.272 1.00 25.72 130 ALA A O 1
ATOM 1039 N N . TYR A 1 131 ? -23.642 -23.374 -7.059 1.00 28.12 131 TYR A N 1
ATOM 1040 C CA . TYR A 1 131 ? -24.773 -24.196 -7.425 1.00 29.41 131 TYR A CA 1
ATOM 1041 C C . TYR A 1 131 ? -24.262 -25.527 -7.988 1.00 30.34 131 TYR A C 1
ATOM 1042 O O . TYR A 1 131 ? -24.710 -26.592 -7.563 1.00 30.83 131 TYR A O 1
ATOM 1051 N N . ASP A 1 132 ? -23.331 -25.457 -8.938 1.00 31.15 132 ASP A N 1
ATOM 1052 C CA . ASP A 1 132 ? -22.803 -26.660 -9.593 1.00 32.56 132 ASP A CA 1
ATOM 1053 C C . ASP A 1 132 ? -22.271 -27.681 -8.593 1.00 32.22 132 ASP A C 1
ATOM 1054 O O . ASP A 1 132 ? -22.481 -28.893 -8.779 1.00 33.69 132 ASP A O 1
ATOM 1059 N N . ALA A 1 133 ? -21.612 -27.197 -7.539 1.00 30.54 133 ALA A N 1
ATOM 1060 C CA . ALA A 1 133 ? -20.975 -28.075 -6.554 1.00 29.98 133 ALA A CA 1
ATOM 1061 C C . ALA A 1 133 ? -22.010 -28.720 -5.649 1.00 29.69 133 ALA A C 1
ATOM 1062 O O . ALA A 1 133 ? -21.895 -29.897 -5.323 1.00 30.20 133 ALA A O 1
ATOM 1064 N N . ALA A 1 134 ? -22.993 -27.928 -5.222 1.00 28.68 134 ALA A N 1
ATOM 1065 C CA . ALA A 1 134 ? -24.086 -28.442 -4.408 1.00 28.53 134 ALA A CA 1
ATOM 1066 C C . ALA A 1 134 ? -24.916 -29.478 -5.187 1.00 29.31 134 ALA A C 1
ATOM 1067 O O . ALA A 1 134 ? -25.259 -30.504 -4.644 1.00 29.90 134 ALA A O 1
ATOM 1069 N N . LYS A 1 135 ? -25.214 -29.199 -6.452 1.00 29.90 135 LYS A N 1
ATOM 1070 C CA . LYS A 1 135 ? -25.968 -30.112 -7.297 1.00 31.32 135 LYS A CA 1
ATOM 1071 C C . LYS A 1 135 ? -25.170 -31.403 -7.502 1.00 32.16 135 LYS A C 1
ATOM 1072 O O . LYS A 1 135 ? -25.730 -32.505 -7.485 1.00 31.88 135 LYS A O 1
ATOM 1078 N N . TRP A 1 136 ? -23.858 -31.266 -7.666 1.00 31.38 136 TRP A N 1
ATOM 1079 C CA . TRP A 1 136 ? -23.006 -32.430 -7.891 1.00 32.23 136 TRP A CA 1
ATOM 1080 C C . TRP A 1 136 ? -23.027 -33.319 -6.649 1.00 31.41 136 TRP A C 1
ATOM 1081 O O . TRP A 1 136 ? -23.105 -34.542 -6.746 1.00 31.89 136 TRP A O 1
ATOM 1092 N N . VAL A 1 137 ? -22.998 -32.697 -5.480 1.00 30.45 137 VAL A N 1
ATOM 1093 C CA . VAL A 1 137 ? -23.110 -33.451 -4.232 1.00 30.28 137 VAL A CA 1
ATOM 1094 C C . VAL A 1 137 ? -24.415 -34.257 -4.202 1.00 31.92 137 VAL A C 1
ATOM 1095 O O . VAL A 1 137 ? -24.388 -35.446 -3.873 1.00 32.92 137 VAL A O 1
ATOM 1099 N N . ALA A 1 138 ? -25.525 -33.638 -4.600 1.00 32.36 138 ALA A N 1
ATOM 1100 C CA . ALA A 1 138 ? -26.810 -34.339 -4.701 1.00 33.93 138 ALA A CA 1
ATOM 1101 C C . ALA A 1 138 ? -26.744 -35.472 -5.704 1.00 35.89 138 ALA A C 1
ATOM 1102 O O . ALA A 1 138 ? -27.137 -36.585 -5.401 1.00 36.18 138 ALA A O 1
ATOM 1104 N N . ASP A 1 139 ? -26.225 -35.194 -6.891 1.00 36.68 139 ASP A N 1
ATOM 1105 C CA . ASP A 1 139 ? -26.170 -36.201 -7.936 1.00 39.10 139 ASP A CA 1
ATOM 1106 C C . ASP A 1 139 ? -25.221 -37.367 -7.619 1.00 39.60 139 ASP A C 1
ATOM 1107 O O . ASP A 1 139 ? -25.467 -38.489 -8.078 1.00 40.97 139 ASP A O 1
ATOM 1112 N N . ASN A 1 140 ? -24.170 -37.099 -6.837 1.00 37.87 140 ASN A N 1
ATOM 1113 C CA . ASN A 1 140 ? -23.142 -38.094 -6.518 1.00 38.69 140 ASN A CA 1
ATOM 1114 C C . ASN A 1 140 ? -23.155 -38.530 -5.063 1.00 38.04 140 ASN A C 1
ATOM 1115 O O . ASN A 1 140 ? -22.128 -38.908 -4.509 1.00 37.32 140 ASN A O 1
ATOM 1120 N N . TYR A 1 141 ? -24.341 -38.514 -4.469 1.00 38.77 141 TYR A N 1
ATOM 1121 C CA . TYR A 1 141 ? -24.545 -38.967 -3.100 1.00 38.78 141 TYR A CA 1
ATOM 1122 C C . TYR A 1 141 ? -23.944 -40.355 -2.799 1.00 40.36 141 TYR A C 1
ATOM 1123 O O . TYR A 1 141 ? -23.365 -40.556 -1.722 1.00 39.35 141 TYR A O 1
ATOM 1132 N N A ASP A 1 142 ? -24.080 -41.280 -3.750 0.50 42.49 142 ASP A N 1
ATOM 1133 N N B ASP A 1 142 ? -24.070 -41.284 -3.750 0.50 42.45 142 ASP A N 1
ATOM 1134 C CA A ASP A 1 142 ? -23.638 -42.661 -3.586 0.50 44.32 142 ASP A CA 1
ATOM 1135 C CA B ASP A 1 142 ? -23.634 -42.666 -3.553 0.50 44.25 142 ASP A CA 1
ATOM 1136 C C A ASP A 1 142 ? -22.118 -42.748 -3.453 0.50 43.99 142 ASP A C 1
ATOM 1137 C C B ASP A 1 142 ? -22.110 -42.801 -3.488 0.50 44.03 142 ASP A C 1
ATOM 1138 O O A ASP A 1 142 ? -21.613 -43.370 -2.523 0.50 44.30 142 ASP A O 1
ATOM 1139 O O B ASP A 1 142 ? -21.593 -43.527 -2.646 0.50 44.54 142 ASP A O 1
ATOM 1148 N N . LYS A 1 143 ? -21.399 -42.098 -4.364 1.00 44.06 143 LYS A N 1
ATOM 1149 C CA . LYS A 1 143 ? -19.923 -42.042 -4.312 1.00 43.74 143 LYS A CA 1
ATOM 1150 C C . LYS A 1 143 ? -19.416 -41.462 -2.998 1.00 41.40 143 LYS A C 1
ATOM 1151 O O . LYS A 1 143 ? -18.395 -41.902 -2.482 1.00 41.45 143 LYS A O 1
ATOM 1157 N N . LEU A 1 144 ? -20.143 -40.481 -2.464 1.00 39.56 144 LEU A N 1
ATOM 1158 C CA . LEU A 1 144 ? -19.765 -39.784 -1.243 1.00 37.12 144 LEU A CA 1
ATOM 1159 C C . LEU A 1 144 ? -20.204 -40.470 0.051 1.00 36.78 144 LEU A C 1
ATOM 1160 O O . LEU A 1 144 ? -19.708 -40.133 1.135 1.00 35.63 144 LEU A O 1
ATOM 1165 N N . GLY A 1 145 ? -21.151 -41.400 -0.033 1.00 37.19 145 GLY A N 1
ATOM 1166 C CA . GLY A 1 145 ? -21.695 -42.017 1.170 1.00 36.96 145 GLY A CA 1
ATOM 1167 C C . GLY A 1 145 ? -22.605 -41.069 1.946 1.00 35.76 145 GLY A C 1
ATOM 1168 O O . GLY A 1 145 ? -22.691 -41.124 3.184 1.00 34.92 145 GLY A O 1
ATOM 1169 N N . VAL A 1 146 ? -23.306 -40.210 1.220 1.00 35.40 146 VAL A N 1
ATOM 1170 C CA . VAL A 1 146 ? -24.268 -39.310 1.842 1.00 34.77 146 VAL A CA 1
ATOM 1171 C C . VAL A 1 146 ? -25.686 -39.609 1.361 1.00 36.43 146 VAL A C 1
ATOM 1172 O O . VAL A 1 146 ? -25.902 -40.265 0.346 1.00 37.45 146 VAL A O 1
ATOM 1176 N N . ASP A 1 147 ? -26.639 -39.119 2.137 1.00 36.69 147 ASP A N 1
ATOM 1177 C CA . ASP A 1 147 ? -28.039 -39.175 1.811 1.00 38.30 147 ASP A CA 1
ATOM 1178 C C . ASP A 1 147 ? -28.422 -38.021 0.877 1.00 38.12 147 ASP A C 1
ATOM 1179 O O . ASP A 1 147 ? -28.337 -36.854 1.271 1.00 36.77 147 ASP A O 1
ATOM 1184 N N . ASN A 1 148 ? -28.861 -38.336 -0.342 1.00 38.59 148 ASN A N 1
ATOM 1185 C CA . ASN A 1 148 ? -29.325 -37.290 -1.273 1.00 38.85 148 ASN A CA 1
ATOM 1186 C C . ASN A 1 148 ? -30.525 -36.468 -0.773 1.00 37.36 148 ASN A C 1
ATOM 1187 O O . ASN A 1 148 ? -30.749 -35.338 -1.246 1.00 36.94 148 ASN A O 1
ATOM 1192 N N . GLY A 1 149 ? -31.255 -37.008 0.201 1.00 36.81 149 GLY A N 1
ATOM 1193 C CA . GLY A 1 149 ? -32.381 -36.308 0.795 1.00 36.05 149 GLY A CA 1
ATOM 1194 C C . GLY A 1 149 ? -32.088 -35.458 2.017 1.00 35.08 149 GLY A C 1
ATOM 1195 O O . GLY A 1 149 ? -33.004 -34.869 2.566 1.00 33.89 149 GLY A O 1
ATOM 1196 N N . LYS A 1 150 ? -30.825 -35.386 2.456 1.00 34.78 150 LYS A N 1
ATOM 1197 C CA . LYS A 1 150 ? -30.472 -34.652 3.681 1.00 34.39 150 LYS A CA 1
ATOM 1198 C C . LYS A 1 150 ? -29.266 -33.717 3.475 1.00 33.03 150 LYS A C 1
ATOM 1199 O O . LYS A 1 150 ? -28.323 -33.711 4.264 1.00 32.37 150 LYS A O 1
ATOM 1205 N N . ILE A 1 151 ? -29.324 -32.918 2.416 1.00 31.95 151 ILE A N 1
ATOM 1206 C CA . ILE A 1 151 ? -28.252 -31.965 2.097 1.00 31.04 151 ILE A CA 1
ATOM 1207 C C . ILE A 1 151 ? -28.633 -30.558 2.567 1.00 29.15 151 ILE A C 1
ATOM 1208 O O . ILE A 1 151 ? -29.744 -30.093 2.292 1.00 28.90 151 ILE A O 1
ATOM 1213 N N . ALA A 1 152 ? -27.727 -29.920 3.316 1.00 27.90 152 ALA A N 1
ATOM 1214 C CA . ALA A 1 152 ? -27.839 -28.504 3.719 1.00 26.64 152 ALA A CA 1
ATOM 1215 C C . ALA A 1 152 ? -26.750 -27.673 3.027 1.00 25.84 152 ALA A C 1
ATOM 1216 O O . ALA A 1 152 ? -25.720 -28.211 2.599 1.00 26.14 152 ALA A O 1
ATOM 1218 N N . VAL A 1 153 ? -27.007 -26.378 2.848 1.00 24.61 153 VAL A N 1
ATOM 1219 C CA . VAL A 1 153 ? -25.965 -25.448 2.415 1.00 23.90 153 VAL A CA 1
ATOM 1220 C C . VAL A 1 153 ? -25.621 -24.539 3.595 1.00 23.91 153 VAL A C 1
ATOM 1221 O O . VAL A 1 153 ? -26.429 -24.323 4.500 1.00 23.80 153 VAL A O 1
ATOM 1225 N N . ALA A 1 154 ? -24.395 -24.057 3.625 1.00 23.96 154 ALA A N 1
ATOM 1226 C CA . ALA A 1 154 ? -23.976 -23.182 4.711 1.00 23.92 154 ALA A CA 1
ATOM 1227 C C . ALA A 1 154 ? -22.802 -22.376 4.241 1.00 24.01 154 ALA A C 1
ATOM 1228 O O . ALA A 1 154 ? -22.044 -22.819 3.379 1.00 25.46 154 ALA A O 1
ATOM 1230 N N . GLY A 1 155 ? -22.626 -21.206 4.827 1.00 24.44 155 GLY A N 1
ATOM 1231 C CA . GLY A 1 155 ? -21.464 -20.371 4.514 1.00 24.36 155 GLY A CA 1
ATOM 1232 C C . GLY A 1 155 ? -21.374 -19.117 5.348 1.00 23.97 155 GLY A C 1
ATOM 1233 O O . GLY A 1 155 ? -22.371 -18.678 5.923 1.00 23.95 155 GLY A O 1
ATOM 1234 N N . ASP A 1 156 ? -20.174 -18.543 5.418 1.00 24.52 156 ASP A N 1
ATOM 1235 C CA . ASP A 1 156 ? -19.933 -17.337 6.199 1.00 24.47 156 ASP A CA 1
ATOM 1236 C C . ASP A 1 156 ? -19.647 -16.149 5.296 1.00 24.69 156 ASP A C 1
ATOM 1237 O O . ASP A 1 156 ? -18.896 -16.231 4.323 1.00 24.24 156 ASP A O 1
ATOM 1242 N N . SER A 1 157 ? -20.329 -15.055 5.605 1.00 24.95 157 SER A N 1
ATOM 1243 C CA . SER A 1 157 ? -20.088 -13.763 4.985 1.00 25.47 157 SER A CA 1
ATOM 1244 C C . SER A 1 157 ? -20.358 -13.808 3.476 1.00 25.12 157 SER A C 1
ATOM 1245 O O . SER A 1 157 ? -21.487 -14.056 3.078 1.00 25.11 157 SER A O 1
ATOM 1248 N N . ALA A 1 158 ? -19.348 -13.600 2.639 1.00 25.15 158 ALA A N 1
ATOM 1249 C CA . ALA A 1 158 ? -19.526 -13.787 1.196 1.00 25.24 158 ALA A CA 1
ATOM 1250 C C . ALA A 1 158 ? -20.020 -15.227 0.894 1.00 25.40 158 ALA A C 1
ATOM 1251 O O . ALA A 1 158 ? -20.786 -15.448 -0.039 1.00 25.60 158 ALA A O 1
ATOM 1253 N N . GLY A 1 159 ? -19.590 -16.186 1.709 1.00 25.44 159 GLY A N 1
ATOM 1254 C CA . GLY A 1 159 ? -20.056 -17.567 1.607 1.00 25.32 159 GLY A CA 1
ATOM 1255 C C . GLY A 1 159 ? -21.510 -17.786 2.006 1.00 24.93 159 GLY A C 1
ATOM 1256 O O . GLY A 1 159 ? -22.159 -18.699 1.476 1.00 24.84 159 GLY A O 1
ATOM 1257 N N . GLY A 1 160 ? -22.004 -16.967 2.945 1.00 24.21 160 GLY A N 1
ATOM 1258 C CA . GLY A 1 160 ? -23.415 -16.933 3.322 1.00 23.72 160 GLY A CA 1
ATOM 1259 C C . GLY A 1 160 ? -24.258 -16.454 2.154 1.00 23.69 160 GLY A C 1
ATOM 1260 O O . GLY A 1 160 ? -25.361 -16.959 1.911 1.00 24.42 160 GLY A O 1
ATOM 1261 N N . ASN A 1 161 ? -23.732 -15.474 1.429 1.00 23.15 161 ASN A N 1
ATOM 1262 C CA . ASN A 1 161 ? -24.330 -15.028 0.184 1.00 23.44 161 ASN A CA 1
ATOM 1263 C C . ASN A 1 161 ? -24.426 -16.194 -0.804 1.00 23.86 161 ASN A C 1
ATOM 1264 O O . ASN A 1 161 ? -25.486 -16.434 -1.368 1.00 24.33 161 ASN A O 1
ATOM 1269 N N . LEU A 1 162 ? -23.325 -16.916 -1.008 1.00 24.05 162 LEU A N 1
ATOM 1270 C CA . LEU A 1 162 ? -23.340 -18.029 -1.944 1.00 24.92 162 LEU A CA 1
ATOM 1271 C C . LEU A 1 162 ? -24.326 -19.132 -1.518 1.00 24.58 162 LEU A C 1
ATOM 1272 O O . LEU A 1 162 ? -25.008 -19.689 -2.367 1.00 24.64 162 LEU A O 1
ATOM 1277 N N . ALA A 1 163 ? -24.415 -19.425 -0.222 1.00 24.39 163 ALA A N 1
ATOM 1278 C CA . ALA A 1 163 ? -25.375 -20.407 0.278 1.00 24.91 163 ALA A CA 1
ATOM 1279 C C . ALA A 1 163 ? -26.822 -19.975 0.013 1.00 24.68 163 ALA A C 1
ATOM 1280 O O . ALA A 1 163 ? -27.636 -20.769 -0.458 1.00 25.24 163 ALA A O 1
ATOM 1282 N N . ALA A 1 164 ? -27.127 -18.701 0.287 1.00 24.76 164 ALA A N 1
ATOM 1283 C CA . ALA A 1 164 ? -28.466 -18.161 0.108 1.00 23.86 164 ALA A CA 1
ATOM 1284 C C . ALA A 1 164 ? -28.863 -18.206 -1.356 1.00 24.61 164 ALA A C 1
ATOM 1285 O O . ALA A 1 164 ? -30.002 -18.573 -1.682 1.00 24.34 164 ALA A O 1
ATOM 1287 N N . VAL A 1 165 ? -27.924 -17.839 -2.226 1.00 24.11 165 VAL A N 1
ATOM 1288 C CA . VAL A 1 165 ? -28.192 -17.767 -3.666 1.00 24.94 165 VAL A CA 1
ATOM 1289 C C . VAL A 1 165 ? -28.298 -19.166 -4.281 1.00 25.99 165 VAL A C 1
ATOM 1290 O O . VAL A 1 165 ? -29.124 -19.398 -5.156 1.00 26.90 165 VAL A O 1
ATOM 1294 N N . THR A 1 166 ? -27.498 -20.114 -3.792 1.00 26.10 166 THR A N 1
ATOM 1295 C CA . THR A 1 166 ? -27.629 -21.511 -4.222 1.00 25.86 166 THR A CA 1
ATOM 1296 C C . THR A 1 166 ? -29.044 -22.089 -3.950 1.00 25.16 166 THR A C 1
ATOM 1297 O O . THR A 1 166 ? -29.605 -22.783 -4.787 1.00 24.86 166 THR A O 1
ATOM 1301 N N . ALA A 1 167 ? -29.588 -21.785 -2.781 1.00 23.86 167 ALA A N 1
ATOM 1302 C CA . ALA A 1 167 ? -30.929 -22.167 -2.408 1.00 24.70 167 ALA A CA 1
ATOM 1303 C C . ALA A 1 167 ? -31.962 -21.524 -3.338 1.00 25.57 167 ALA A C 1
ATOM 1304 O O . ALA A 1 167 ? -32.908 -22.178 -3.771 1.00 26.11 167 ALA A O 1
ATOM 1306 N N . ILE A 1 168 ? -31.767 -20.245 -3.657 1.00 26.07 168 ILE A N 1
ATOM 1307 C CA . ILE A 1 168 ? -32.620 -19.543 -4.614 1.00 26.48 168 ILE A CA 1
ATOM 1308 C C . ILE A 1 168 ? -32.512 -20.173 -5.998 1.00 27.62 168 ILE A C 1
ATOM 1309 O O . ILE A 1 168 ? -33.526 -20.373 -6.681 1.00 28.13 168 ILE A O 1
ATOM 1314 N N . MET A 1 169 ? -31.293 -20.490 -6.432 1.00 27.89 169 MET A N 1
ATOM 1315 C CA . MET A 1 169 ? -31.127 -21.093 -7.754 1.00 29.30 169 MET A CA 1
ATOM 1316 C C . MET A 1 169 ? -31.829 -22.453 -7.871 1.00 29.00 169 MET A C 1
ATOM 1317 O O . MET A 1 169 ? -32.465 -22.732 -8.884 1.00 28.83 169 MET A O 1
ATOM 1322 N N . ALA A 1 170 ? -31.706 -23.274 -6.834 1.00 27.67 170 ALA A N 1
ATOM 1323 C CA . ALA A 1 170 ? -32.352 -24.568 -6.792 1.00 28.49 170 ALA A CA 1
ATOM 1324 C C . ALA A 1 170 ? -33.873 -24.392 -6.810 1.00 28.73 170 ALA A C 1
ATOM 1325 O O . ALA A 1 170 ? -34.562 -25.041 -7.586 1.00 29.55 170 ALA A O 1
ATOM 1327 N N . ARG A 1 171 ? -34.374 -23.474 -5.991 1.00 27.84 171 ARG A N 1
ATOM 1328 C CA . ARG A 1 171 ? -35.794 -23.125 -5.970 1.00 27.87 171 ARG A CA 1
ATOM 1329 C C . ARG A 1 171 ? -36.285 -22.727 -7.365 1.00 29.43 171 ARG A C 1
ATOM 1330 O O . ARG A 1 171 ? -37.330 -23.221 -7.840 1.00 29.93 171 ARG A O 1
ATOM 1338 N N . ASP A 1 172 ? -35.536 -21.833 -8.017 1.00 29.28 172 ASP A N 1
ATOM 1339 C CA . ASP A 1 172 ? -35.892 -21.327 -9.348 1.00 30.78 172 ASP A CA 1
ATOM 1340 C C . ASP A 1 172 ? -35.954 -22.450 -10.376 1.00 31.88 172 ASP A C 1
ATOM 1341 O O . ASP A 1 172 ? -36.740 -22.390 -11.304 1.00 33.13 172 ASP A O 1
ATOM 1346 N N . ARG A 1 173 ? -35.094 -23.457 -10.221 1.00 32.01 173 ARG A N 1
ATOM 1347 C CA . ARG A 1 173 ? -35.066 -24.599 -11.121 1.00 33.48 173 ARG A CA 1
ATOM 1348 C C . ARG A 1 173 ? -36.065 -25.705 -10.736 1.00 33.44 173 ARG A C 1
ATOM 1349 O O . ARG A 1 173 ? -36.133 -26.736 -11.417 1.00 34.48 173 ARG A O 1
ATOM 1357 N N . GLY A 1 174 ? -36.832 -25.489 -9.665 1.00 31.91 174 GLY A N 1
ATOM 1358 C CA . GLY A 1 174 ? -37.808 -26.464 -9.186 1.00 31.77 174 GLY A CA 1
ATOM 1359 C C . GLY A 1 174 ? -37.142 -27.730 -8.676 1.00 31.13 174 GLY A C 1
ATOM 1360 O O . GLY A 1 174 ? -37.543 -28.834 -9.034 1.00 30.90 174 GLY A O 1
ATOM 1361 N N . GLU A 1 175 ? -36.112 -27.564 -7.848 1.00 29.88 175 GLU A N 1
ATOM 1362 C CA . GLU A 1 175 ? -35.336 -28.695 -7.342 1.00 29.56 175 GLU A CA 1
ATOM 1363 C C . GLU A 1 175 ? -35.498 -28.814 -5.848 1.00 28.75 175 GLU A C 1
ATOM 1364 O O . GLU A 1 175 ? -35.681 -27.808 -5.171 1.00 27.27 175 GLU A O 1
ATOM 1370 N N . SER A 1 176 ? -35.427 -30.051 -5.343 1.00 28.95 176 SER A N 1
ATOM 1371 C CA . SER A 1 176 ? -35.659 -30.339 -3.924 1.00 28.70 176 SER A CA 1
ATOM 1372 C C . SER A 1 176 ? -34.404 -30.520 -3.072 1.00 28.40 176 SER A C 1
ATOM 1373 O O . SER A 1 176 ? -34.512 -30.641 -1.845 1.00 29.06 176 SER A O 1
ATOM 1376 N N . PHE A 1 177 ? -33.224 -30.528 -3.682 1.00 29.14 177 PHE A N 1
ATOM 1377 C CA . PHE A 1 177 ? -32.039 -31.055 -2.979 1.00 29.40 177 PHE A CA 1
ATOM 1378 C C . PHE A 1 177 ? -31.532 -30.200 -1.790 1.00 28.91 177 PHE A C 1
ATOM 1379 O O . PHE A 1 177 ? -30.922 -30.746 -0.855 1.00 29.16 177 PHE A O 1
ATOM 1387 N N . VAL A 1 178 ? -31.826 -28.894 -1.778 1.00 28.15 178 VAL A N 1
ATOM 1388 C CA . VAL A 1 178 ? -31.424 -28.052 -0.638 1.00 26.65 178 VAL A CA 1
ATOM 1389 C C . VAL A 1 178 ? -32.508 -28.075 0.418 1.00 26.75 178 VAL A C 1
ATOM 1390 O O . VAL A 1 178 ? -33.579 -27.486 0.231 1.00 28.58 178 VAL A O 1
ATOM 1394 N N . LYS A 1 179 ? -32.239 -28.731 1.534 1.00 26.84 179 LYS A N 1
ATOM 1395 C CA . LYS A 1 179 ? -33.253 -28.966 2.551 1.00 26.73 179 LYS A CA 1
ATOM 1396 C C . LYS A 1 179 ? -33.196 -27.984 3.692 1.00 26.33 179 LYS A C 1
ATOM 1397 O O . LYS A 1 179 ? -34.157 -27.868 4.471 1.00 26.08 179 LYS A O 1
ATOM 1403 N N . TYR A 1 180 ? -32.064 -27.288 3.803 1.00 25.57 180 TYR A N 1
ATOM 1404 C CA . TYR A 1 180 ? -31.768 -26.447 4.959 1.00 25.12 180 TYR A CA 1
ATOM 1405 C C . TYR A 1 180 ? -30.638 -25.476 4.572 1.00 24.63 180 TYR A C 1
ATOM 1406 O O . TYR A 1 180 ? -29.761 -25.834 3.788 1.00 24.55 180 TYR A O 1
ATOM 1415 N N . GLN A 1 181 ? -30.685 -24.254 5.099 1.00 24.58 181 GLN A N 1
ATOM 1416 C CA . GLN A 1 181 ? -29.663 -23.243 4.826 1.00 24.14 181 GLN A CA 1
ATOM 1417 C C . GLN A 1 181 ? -29.249 -22.529 6.113 1.00 24.32 181 GLN A C 1
ATOM 1418 O O . GLN A 1 181 ? -30.101 -22.071 6.872 1.00 24.67 181 GLN A O 1
ATOM 1424 N N . VAL A 1 182 ? -27.945 -22.486 6.381 1.00 24.04 182 VAL A N 1
ATOM 1425 C CA . VAL A 1 182 ? -27.419 -21.751 7.529 1.00 23.90 182 VAL A CA 1
ATOM 1426 C C . VAL A 1 182 ? -26.560 -20.620 6.972 1.00 23.63 182 VAL A C 1
ATOM 1427 O O . VAL A 1 182 ? -25.532 -20.856 6.327 1.00 23.40 182 VAL A O 1
ATOM 1431 N N . LEU A 1 183 ? -27.003 -19.393 7.215 1.00 23.38 183 LEU A N 1
ATOM 1432 C CA . LEU A 1 183 ? -26.336 -18.193 6.703 1.00 22.33 183 LEU A CA 1
ATOM 1433 C C . LEU A 1 183 ? -25.599 -17.504 7.844 1.00 22.54 183 LEU A C 1
ATOM 1434 O O . LEU A 1 183 ? -26.216 -16.949 8.736 1.00 22.25 183 LEU A O 1
ATOM 1439 N N . ILE A 1 184 ? -24.276 -17.581 7.835 1.00 22.47 184 ILE A N 1
ATOM 1440 C CA . ILE A 1 184 ? -23.463 -17.047 8.922 1.00 22.98 184 ILE A CA 1
ATOM 1441 C C . ILE A 1 184 ? -23.029 -15.659 8.500 1.00 22.95 184 ILE A C 1
ATOM 1442 O O . ILE A 1 184 ? -22.237 -15.500 7.564 1.00 23.67 184 ILE A O 1
ATOM 1447 N N . TYR A 1 185 ? -23.608 -14.666 9.177 1.00 23.21 185 TYR A N 1
ATOM 1448 C CA . TYR A 1 185 ? -23.486 -13.243 8.856 1.00 22.36 185 TYR A CA 1
ATOM 1449 C C . TYR A 1 185 ? -23.324 -12.996 7.361 1.00 22.24 185 TYR A C 1
ATOM 1450 O O . TYR A 1 185 ? -22.305 -12.492 6.925 1.00 22.69 185 TYR A O 1
ATOM 1459 N N . PRO A 1 186 ? -24.353 -13.352 6.574 1.00 22.21 186 PRO A N 1
ATOM 1460 C CA . PRO A 1 186 ? -24.290 -13.201 5.127 1.00 22.70 186 PRO A CA 1
ATOM 1461 C C . PRO A 1 186 ? -24.350 -11.750 4.687 1.00 23.65 186 PRO A C 1
ATOM 1462 O O . PRO A 1 186 ? -24.897 -10.886 5.408 1.00 23.99 186 PRO A O 1
ATOM 1466 N N . ALA A 1 187 ? -23.806 -11.520 3.504 1.00 23.59 187 ALA A N 1
ATOM 1467 C CA . ALA A 1 187 ? -23.992 -10.292 2.762 1.00 25.45 187 ALA A CA 1
ATOM 1468 C C . ALA A 1 187 ? -25.137 -10.555 1.767 1.00 25.71 187 ALA A C 1
ATOM 1469 O O . ALA A 1 187 ? -25.002 -11.380 0.857 1.00 25.28 187 ALA A O 1
ATOM 1471 N N . VAL A 1 188 ? -26.262 -9.866 1.954 1.00 26.31 188 VAL A N 1
ATOM 1472 C CA . VAL A 1 188 ? -27.448 -10.105 1.124 1.00 26.45 188 VAL A CA 1
ATOM 1473 C C . VAL A 1 188 ? -27.872 -8.902 0.288 1.00 27.74 188 VAL A C 1
ATOM 1474 O O . VAL A 1 188 ? -28.762 -9.023 -0.546 1.00 28.61 188 VAL A O 1
ATOM 1478 N N . ASN A 1 189 ? -27.232 -7.751 0.508 1.00 27.75 189 ASN A N 1
ATOM 1479 C CA . ASN A 1 189 ? -27.441 -6.555 -0.310 1.00 28.71 189 ASN A CA 1
ATOM 1480 C C . ASN A 1 189 ? -26.081 -6.044 -0.771 1.00 29.32 189 ASN A C 1
ATOM 1481 O O . ASN A 1 189 ? -25.322 -5.499 0.020 1.00 27.62 189 ASN A O 1
ATOM 1486 N N . LEU A 1 190 ? -25.760 -6.248 -2.044 1.00 30.31 190 LEU A N 1
ATOM 1487 C CA . LEU A 1 190 ? -24.455 -5.835 -2.545 1.00 31.55 190 LEU A CA 1
ATOM 1488 C C . LEU A 1 190 ? -24.483 -4.490 -3.282 1.00 33.45 190 LEU A C 1
ATOM 1489 O O . LEU A 1 190 ? -23.491 -4.109 -3.916 1.00 34.37 190 LEU A O 1
ATOM 1494 N N . THR A 1 191 ? -25.612 -3.786 -3.201 1.00 34.73 191 THR A N 1
ATOM 1495 C CA . THR A 1 191 ? -25.745 -2.432 -3.755 1.00 36.64 191 THR A CA 1
ATOM 1496 C C . THR A 1 191 ? -25.148 -1.435 -2.749 1.00 37.82 191 THR A C 1
ATOM 1497 O O . THR A 1 191 ? -24.698 -1.827 -1.673 1.00 37.52 191 THR A O 1
ATOM 1501 N N . GLY A 1 192 ? -25.140 -0.154 -3.085 1.00 40.38 192 GLY A N 1
ATOM 1502 C CA . GLY A 1 192 ? -24.687 0.877 -2.131 1.00 41.08 192 GLY A CA 1
ATOM 1503 C C . GLY A 1 192 ? -25.799 1.508 -1.296 1.00 41.60 192 GLY A C 1
ATOM 1504 O O . GLY A 1 192 ? -25.630 2.620 -0.764 1.00 42.89 192 GLY A O 1
ATOM 1505 N N . SER A 1 193 ? -26.945 0.831 -1.189 1.00 40.64 193 SER A N 1
ATOM 1506 C CA . SER A 1 193 ? -28.028 1.323 -0.342 1.00 40.41 193 SER A CA 1
ATOM 1507 C C . SER A 1 193 ? -27.642 1.068 1.110 1.00 38.61 193 SER A C 1
ATOM 1508 O O . SER A 1 193 ? -27.315 -0.057 1.468 1.00 37.56 193 SER A O 1
ATOM 1511 N N . PRO A 1 194 ? -27.636 2.121 1.951 1.00 37.81 194 PRO A N 1
ATOM 1512 C CA . PRO A 1 194 ? -27.126 1.892 3.292 1.00 36.22 194 PRO A CA 1
ATOM 1513 C C . PRO A 1 194 ? -28.159 1.362 4.273 1.00 34.77 194 PRO A C 1
ATOM 1514 O O . PRO A 1 194 ? -29.370 1.550 4.088 1.00 35.60 194 PRO A O 1
ATOM 1518 N N . THR A 1 195 ? -27.654 0.692 5.300 1.00 32.65 195 THR A N 1
ATOM 1519 C CA . THR A 1 195 ? -28.381 0.397 6.516 1.00 30.96 195 THR A CA 1
ATOM 1520 C C . THR A 1 195 ? -27.630 1.134 7.623 1.00 31.20 195 THR A C 1
ATOM 1521 O O . THR A 1 195 ? -26.498 1.571 7.417 1.00 30.95 195 THR A O 1
ATOM 1525 N N . VAL A 1 196 ? -28.230 1.263 8.800 1.00 30.63 196 VAL A N 1
ATOM 1526 C CA . VAL A 1 196 ? -27.526 1.884 9.908 1.00 30.59 196 VAL A CA 1
ATOM 1527 C C . VAL A 1 196 ? -26.262 1.074 10.283 1.00 29.25 196 VAL A C 1
ATOM 1528 O O . VAL A 1 196 ? -25.178 1.643 10.429 1.00 29.32 196 VAL A O 1
ATOM 1532 N N . SER A 1 197 ? -26.391 -0.239 10.436 1.00 27.41 197 SER A N 1
ATOM 1533 C CA . SER A 1 197 ? -25.237 -1.056 10.837 1.00 26.63 197 SER A CA 1
ATOM 1534 C C . SER A 1 197 ? -24.083 -0.959 9.827 1.00 26.78 197 SER A C 1
ATOM 1535 O O . SER A 1 197 ? -22.935 -0.974 10.234 1.00 26.28 197 SER A O 1
ATOM 1538 N N . ARG A 1 198 ? -24.379 -0.844 8.531 1.00 27.19 198 ARG A N 1
ATOM 1539 C CA . ARG A 1 198 ? -23.322 -0.758 7.530 1.00 28.62 198 ARG A CA 1
ATOM 1540 C C . ARG A 1 198 ? -22.384 0.449 7.728 1.00 29.15 198 ARG A C 1
ATOM 1541 O O . ARG A 1 198 ? -21.184 0.342 7.516 1.00 29.12 198 ARG A O 1
ATOM 1549 N N . VAL A 1 199 ? -22.957 1.576 8.138 1.00 29.41 199 VAL A N 1
ATOM 1550 C CA . VAL A 1 199 ? -22.214 2.794 8.424 1.00 30.54 199 VAL A CA 1
ATOM 1551 C C . VAL A 1 199 ? -21.649 2.788 9.842 1.00 30.26 199 VAL A C 1
ATOM 1552 O O . VAL A 1 199 ? -20.551 3.266 10.079 1.00 31.12 199 VAL A O 1
ATOM 1556 N N . GLU A 1 200 ? -22.393 2.224 10.781 1.00 29.93 200 GLU A N 1
ATOM 1557 C CA . GLU A 1 200 ? -22.025 2.278 12.200 1.00 30.08 200 GLU A CA 1
ATOM 1558 C C . GLU A 1 200 ? -20.770 1.486 12.546 1.00 29.30 200 GLU A C 1
ATOM 1559 O O . GLU A 1 200 ? -20.006 1.904 13.398 1.00 28.49 200 GLU A O 1
ATOM 1565 N N . TYR A 1 201 ? -20.586 0.327 11.912 1.00 28.17 201 TYR A N 1
ATOM 1566 C CA . TYR A 1 201 ? -19.524 -0.610 12.306 1.00 28.30 201 TYR A CA 1
ATOM 1567 C C . TYR A 1 201 ? -18.424 -0.835 11.262 1.00 28.66 201 TYR A C 1
ATOM 1568 O O . TYR A 1 201 ? -17.686 -1.810 11.362 1.00 29.06 201 TYR A O 1
ATOM 1577 N N . SER A 1 202 ? -18.322 0.043 10.271 1.00 29.20 202 SER A N 1
ATOM 1578 C CA . SER A 1 202 ? -17.383 -0.125 9.170 1.00 29.59 202 SER A CA 1
ATOM 1579 C C . SER A 1 202 ? -16.204 0.860 9.175 1.00 31.72 202 SER A C 1
ATOM 1580 O O . SER A 1 202 ? -15.465 0.953 8.182 1.00 31.57 202 SER A O 1
ATOM 1583 N N . GLY A 1 203 ? -16.043 1.608 10.264 1.00 33.46 203 GLY A N 1
ATOM 1584 C CA . GLY A 1 203 ? -14.917 2.527 10.392 1.00 35.95 203 GLY A CA 1
ATOM 1585 C C . GLY A 1 203 ? -13.617 1.757 10.587 1.00 36.99 203 GLY A C 1
ATOM 1586 O O . GLY A 1 203 ? -13.640 0.591 10.979 1.00 36.59 203 GLY A O 1
ATOM 1587 N N . PRO A 1 204 ? -12.469 2.410 10.339 1.00 39.57 204 PRO A N 1
ATOM 1588 C CA . PRO A 1 204 ? -11.186 1.716 10.474 1.00 40.57 204 PRO A CA 1
ATOM 1589 C C . PRO A 1 204 ? -10.972 1.050 11.837 1.00 41.26 204 PRO A C 1
ATOM 1590 O O . PRO A 1 204 ? -10.263 0.058 11.906 1.00 41.48 204 PRO A O 1
ATOM 1594 N N . GLU A 1 205 ? -11.597 1.560 12.901 1.00 42.51 205 GLU A N 1
ATOM 1595 C CA . GLU A 1 205 ? -11.419 0.960 14.233 1.00 43.40 205 GLU A CA 1
ATOM 1596 C C . GLU A 1 205 ? -11.983 -0.454 14.418 1.00 42.99 205 GLU A C 1
ATOM 1597 O O . GLU A 1 205 ? -11.700 -1.086 15.436 1.00 43.54 205 GLU A O 1
ATOM 1603 N N . TYR A 1 206 ? -12.765 -0.960 13.459 1.00 42.66 206 TYR A N 1
ATOM 1604 C CA . TYR A 1 206 ? -13.254 -2.351 13.506 1.00 42.14 206 TYR A CA 1
ATOM 1605 C C . TYR A 1 206 ? -12.426 -3.321 12.665 1.00 42.65 206 TYR A C 1
ATOM 1606 O O . TYR A 1 206 ? -12.545 -4.533 12.842 1.00 42.44 206 TYR A O 1
ATOM 1615 N N . VAL A 1 207 ? -11.616 -2.794 11.744 1.00 44.42 207 VAL A N 1
ATOM 1616 C CA . VAL A 1 207 ? -10.530 -3.552 11.076 1.00 45.19 207 VAL A CA 1
ATOM 1617 C C . VAL A 1 207 ? -10.980 -4.684 10.136 1.00 44.19 207 VAL A C 1
ATOM 1618 O O . VAL A 1 207 ? -10.605 -4.721 8.964 1.00 44.56 207 VAL A O 1
ATOM 1622 N N . ILE A 1 208 ? -11.787 -5.603 10.640 1.00 43.26 208 ILE A N 1
ATOM 1623 C CA . ILE A 1 208 ? -12.108 -6.828 9.907 1.00 42.32 208 ILE A CA 1
ATOM 1624 C C . ILE A 1 208 ? -12.942 -6.590 8.633 1.00 40.69 208 ILE A C 1
ATOM 1625 O O . ILE A 1 208 ? -12.798 -7.317 7.637 1.00 41.41 208 ILE A O 1
ATOM 1630 N N . LEU A 1 209 ? -13.803 -5.581 8.648 1.00 38.58 209 LEU A N 1
ATOM 1631 C CA . LEU A 1 209 ? -14.629 -5.284 7.484 1.00 36.78 209 LEU A CA 1
ATOM 1632 C C . LEU A 1 209 ? -14.975 -3.797 7.468 1.00 35.61 209 LEU A C 1
ATOM 1633 O O . LEU A 1 209 ? -16.016 -3.365 7.969 1.00 36.09 209 LEU A O 1
ATOM 1638 N N . THR A 1 210 ? -14.096 -3.029 6.860 1.00 34.32 210 THR A N 1
ATOM 1639 C CA . THR A 1 210 ? -14.163 -1.583 6.905 1.00 33.48 210 THR A CA 1
ATOM 1640 C C . THR A 1 210 ? -14.889 -1.106 5.664 1.00 32.64 210 THR A C 1
ATOM 1641 O O . THR A 1 210 ? -15.068 -1.879 4.718 1.00 31.25 210 THR A O 1
ATOM 1645 N N . ALA A 1 211 ? -15.289 0.161 5.646 1.00 32.18 211 ALA A N 1
ATOM 1646 C CA . ALA A 1 211 ? -15.943 0.706 4.456 1.00 32.14 211 ALA A CA 1
ATOM 1647 C C . ALA A 1 211 ? -15.017 0.599 3.229 1.00 32.60 211 ALA A C 1
ATOM 1648 O O . ALA A 1 211 ? -15.457 0.239 2.147 1.00 32.46 211 ALA A O 1
ATOM 1650 N N . ASP A 1 212 ? -13.732 0.883 3.421 1.00 33.40 212 ASP A N 1
ATOM 1651 C CA . ASP A 1 212 ? -12.729 0.784 2.357 1.00 35.04 212 ASP A CA 1
ATOM 1652 C C . ASP A 1 212 ? -12.664 -0.623 1.752 1.00 33.91 212 ASP A C 1
ATOM 1653 O O . ASP A 1 212 ? -12.690 -0.786 0.532 1.00 33.74 212 ASP A O 1
ATOM 1658 N N . LEU A 1 213 ? -12.585 -1.627 2.620 1.00 32.70 213 LEU A N 1
ATOM 1659 C CA . LEU A 1 213 ? -12.494 -3.038 2.181 1.00 32.20 213 LEU A CA 1
ATOM 1660 C C . LEU A 1 213 ? -13.788 -3.495 1.474 1.00 30.28 213 LEU A C 1
ATOM 1661 O O . LEU A 1 213 ? -13.730 -4.118 0.417 1.00 29.70 213 LEU A O 1
ATOM 1666 N N . MET A 1 214 ? -14.943 -3.116 2.019 1.00 29.17 214 MET A N 1
ATOM 1667 C CA . MET A 1 214 ? -16.244 -3.422 1.381 1.00 28.86 214 MET A CA 1
ATOM 1668 C C . MET A 1 214 ? -16.356 -2.875 -0.038 1.00 29.28 214 MET A C 1
ATOM 1669 O O . MET A 1 214 ? -16.712 -3.607 -0.951 1.00 28.54 214 MET A O 1
ATOM 1674 N N . ALA A 1 215 ? -15.990 -1.610 -0.238 1.00 30.31 215 ALA A N 1
ATOM 1675 C CA . ALA A 1 215 ? -15.981 -1.026 -1.585 1.00 31.55 215 ALA A CA 1
ATOM 1676 C C . ALA A 1 215 ? -14.962 -1.697 -2.515 1.00 31.91 215 ALA A C 1
ATOM 1677 O O . ALA A 1 215 ? -15.188 -1.837 -3.715 1.00 32.13 215 ALA A O 1
ATOM 1679 N N . TRP A 1 216 ? -13.830 -2.095 -1.958 1.00 32.09 216 TRP A N 1
ATOM 1680 C CA . TRP A 1 216 ? -12.781 -2.742 -2.739 1.00 32.95 216 TRP A CA 1
ATOM 1681 C C . TRP A 1 216 ? -13.300 -4.107 -3.169 1.00 32.13 216 TRP A C 1
ATOM 1682 O O . TRP A 1 216 ? -13.246 -4.431 -4.347 1.00 32.20 216 TRP A O 1
ATOM 1693 N N . PHE A 1 217 ? -13.856 -4.874 -2.228 1.00 30.81 217 PHE A N 1
ATOM 1694 C CA . PHE A 1 217 ? -14.497 -6.136 -2.581 1.00 30.89 217 PHE A CA 1
ATOM 1695 C C . PHE A 1 217 ? -15.493 -5.954 -3.728 1.00 31.84 217 PHE A C 1
ATOM 1696 O O . PHE A 1 217 ? -15.428 -6.660 -4.726 1.00 31.66 217 PHE A O 1
ATOM 1704 N N . GLY A 1 218 ? -16.394 -4.987 -3.575 1.00 32.19 218 GLY A N 1
ATOM 1705 C CA . GLY A 1 218 ? -17.411 -4.707 -4.577 1.00 32.58 218 GLY A CA 1
ATOM 1706 C C . GLY A 1 218 ? -16.835 -4.392 -5.942 1.00 34.61 218 GLY A C 1
ATOM 1707 O O . GLY A 1 218 ? -17.390 -4.834 -6.952 1.00 35.72 218 GLY A O 1
ATOM 1708 N N . ARG A 1 219 ? -15.727 -3.647 -5.988 1.00 35.31 219 ARG A N 1
ATOM 1709 C CA . ARG A 1 219 ? -15.053 -3.357 -7.257 1.00 37.33 219 ARG A CA 1
ATOM 1710 C C . ARG A 1 219 ? -14.429 -4.600 -7.907 1.00 37.12 219 ARG A C 1
ATOM 1711 O O . ARG A 1 219 ? -14.419 -4.722 -9.139 1.00 37.35 219 ARG A O 1
ATOM 1719 N N . GLN A 1 220 ? -13.909 -5.512 -7.090 1.00 36.04 220 GLN A N 1
ATOM 1720 C CA . GLN A 1 220 ? -13.322 -6.749 -7.615 1.00 36.86 220 GLN A CA 1
ATOM 1721 C C . GLN A 1 220 ? -14.396 -7.686 -8.158 1.00 35.81 220 GLN A C 1
ATOM 1722 O O . GLN A 1 220 ? -14.245 -8.235 -9.232 1.00 36.67 220 GLN A O 1
ATOM 1728 N N . TYR A 1 221 ? -15.487 -7.840 -7.413 1.00 34.96 221 TYR A N 1
ATOM 1729 C CA . TYR A 1 221 ? -16.534 -8.826 -7.719 1.00 34.30 221 TYR A CA 1
ATOM 1730 C C . TYR A 1 221 ? -17.306 -8.554 -9.015 1.00 35.75 221 TYR A C 1
ATOM 1731 O O . TYR A 1 221 ? -17.555 -9.473 -9.784 1.00 35.74 221 TYR A O 1
ATOM 1740 N N . PHE A 1 222 ? -17.643 -7.288 -9.259 1.00 36.98 222 PHE A N 1
ATOM 1741 C CA . PHE A 1 222 ? -18.566 -6.909 -10.326 1.00 38.18 222 PHE A CA 1
ATOM 1742 C C . PHE A 1 222 ? -17.871 -6.365 -11.558 1.00 41.02 222 PHE A C 1
ATOM 1743 O O . PHE A 1 222 ? -16.901 -5.616 -11.459 1.00 41.29 222 PHE A O 1
ATOM 1751 N N . SER A 1 223 ? -18.380 -6.756 -12.724 1.00 43.22 223 SER A N 1
ATOM 1752 C CA . SER A 1 223 ? -17.893 -6.221 -13.984 1.00 46.54 223 SER A CA 1
ATOM 1753 C C . SER A 1 223 ? -18.370 -4.789 -14.125 1.00 47.96 223 SER A C 1
ATOM 1754 O O . SER A 1 223 ? -17.633 -3.942 -14.585 1.00 49.02 223 SER A O 1
ATOM 1757 N N . LYS A 1 224 ? -19.623 -4.549 -13.745 1.00 48.32 224 LYS A N 1
ATOM 1758 C CA . LYS A 1 224 ? -20.176 -3.192 -13.664 1.00 49.74 224 LYS A CA 1
ATOM 1759 C C . LYS A 1 224 ? -21.125 -3.089 -12.473 1.00 48.36 224 LYS A C 1
ATOM 1760 O O . LYS A 1 224 ? -21.789 -4.070 -12.121 1.00 47.10 224 LYS A O 1
ATOM 1766 N N . PRO A 1 225 ? -21.194 -1.902 -11.843 1.00 48.99 225 PRO A N 1
ATOM 1767 C CA . PRO A 1 225 ? -21.899 -1.818 -10.556 1.00 47.45 225 PRO A CA 1
ATOM 1768 C C . PRO A 1 225 ? -23.379 -2.214 -10.601 1.00 46.87 225 PRO A C 1
ATOM 1769 O O . PRO A 1 225 ? -23.922 -2.684 -9.598 1.00 45.62 225 PRO A O 1
ATOM 1773 N N . GLN A 1 226 ? -24.010 -2.064 -11.757 1.00 49.27 226 GLN A N 1
ATOM 1774 C CA . GLN A 1 226 ? -25.425 -2.423 -11.909 1.00 49.04 226 GLN A CA 1
ATOM 1775 C C . GLN A 1 226 ? -25.658 -3.930 -11.808 1.00 47.07 226 GLN A C 1
ATOM 1776 O O . GLN A 1 226 ? -26.798 -4.371 -11.613 1.00 46.86 226 GLN A O 1
ATOM 1782 N N . ASP A 1 227 ? -24.595 -4.725 -11.950 1.00 45.53 227 ASP A N 1
ATOM 1783 C CA . ASP A 1 227 ? -24.707 -6.177 -11.780 1.00 43.26 227 ASP A CA 1
ATOM 1784 C C . ASP A 1 227 ? -25.174 -6.522 -10.362 1.00 40.21 227 ASP A C 1
ATOM 1785 O O . ASP A 1 227 ? -25.761 -7.564 -10.141 1.00 38.69 227 ASP A O 1
ATOM 1790 N N . ALA A 1 228 ? -24.935 -5.615 -9.420 1.00 38.88 228 ALA A N 1
ATOM 1791 C CA . ALA A 1 228 ? -25.337 -5.781 -8.015 1.00 36.75 228 ALA A CA 1
ATOM 1792 C C . ALA A 1 228 ? -26.858 -5.862 -7.764 1.00 36.25 228 ALA A C 1
ATOM 1793 O O . ALA A 1 228 ? -27.283 -6.285 -6.693 1.00 34.68 228 ALA A O 1
ATOM 1795 N N . LEU A 1 229 ? -27.661 -5.438 -8.737 1.00 37.80 229 LEU A N 1
ATOM 1796 C CA . LEU A 1 229 ? -29.121 -5.496 -8.639 1.00 38.21 229 LEU A CA 1
ATOM 1797 C C . LEU A 1 229 ? -29.645 -6.893 -8.915 1.00 37.79 229 LEU A C 1
ATOM 1798 O O . LEU A 1 229 ? -30.802 -7.190 -8.629 1.00 38.34 229 LEU A O 1
ATOM 1803 N N . SER A 1 230 ? -28.813 -7.748 -9.502 1.00 37.58 230 SER A N 1
ATOM 1804 C CA . SER A 1 230 ? -29.223 -9.114 -9.774 1.00 36.47 230 SER A CA 1
ATOM 1805 C C . SER A 1 230 ? -29.608 -9.787 -8.469 1.00 34.52 230 SER A C 1
ATOM 1806 O O . SER A 1 230 ? -28.918 -9.608 -7.466 1.00 32.78 230 SER A O 1
ATOM 1809 N N . PRO A 1 231 ? -30.718 -10.552 -8.462 1.00 34.13 231 PRO A N 1
ATOM 1810 C CA . PRO A 1 231 ? -31.036 -11.266 -7.222 1.00 32.65 231 PRO A CA 1
ATOM 1811 C C . PRO A 1 231 ? -30.019 -12.362 -6.883 1.00 31.35 231 PRO A C 1
ATOM 1812 O O . PRO A 1 231 ? -29.986 -12.817 -5.748 1.00 29.63 231 PRO A O 1
ATOM 1816 N N . TYR A 1 232 ? -29.185 -12.754 -7.843 1.00 32.40 232 TYR A N 1
ATOM 1817 C CA . TYR A 1 232 ? -28.088 -13.707 -7.563 1.00 32.29 232 TYR A CA 1
ATOM 1818 C C . TYR A 1 232 ? -26.848 -13.024 -6.978 1.00 31.03 232 TYR A C 1
ATOM 1819 O O . TYR A 1 232 ? -25.881 -13.699 -6.580 1.00 30.39 232 TYR A O 1
ATOM 1828 N N . ALA A 1 233 ? -26.881 -11.689 -6.951 1.00 30.27 233 ALA A N 1
ATOM 1829 C CA . ALA A 1 233 ? -25.892 -10.870 -6.267 1.00 29.49 233 ALA A CA 1
ATOM 1830 C C . ALA A 1 233 ? -26.464 -10.396 -4.930 1.00 28.16 233 ALA A C 1
ATOM 1831 O O . ALA A 1 233 ? -25.836 -10.541 -3.878 1.00 26.16 233 ALA A O 1
ATOM 1833 N N . SER A 1 234 ? -27.661 -9.808 -4.999 1.00 27.92 234 SER A N 1
ATOM 1834 C CA . SER A 1 234 ? -28.338 -9.260 -3.830 1.00 27.81 234 SER A CA 1
ATOM 1835 C C . SER A 1 234 ? -29.638 -10.056 -3.563 1.00 27.50 234 SER A C 1
ATOM 1836 O O . SER A 1 234 ? -30.743 -9.620 -3.933 1.00 28.02 234 SER A O 1
ATOM 1839 N N . PRO A 1 235 ? -29.509 -11.225 -2.933 1.00 26.78 235 PRO A N 1
ATOM 1840 C CA . PRO A 1 235 ? -30.675 -12.100 -2.732 1.00 27.35 235 PRO A CA 1
ATOM 1841 C C . PRO A 1 235 ? -31.832 -11.488 -1.912 1.00 27.34 235 PRO A C 1
ATOM 1842 O O . PRO A 1 235 ? -32.965 -11.970 -2.002 1.00 27.02 235 PRO A O 1
ATOM 1846 N N . ILE A 1 236 ? -31.552 -10.435 -1.139 1.00 28.00 236 ILE A N 1
ATOM 1847 C CA . ILE A 1 236 ? -32.600 -9.683 -0.430 1.00 28.14 236 ILE A CA 1
ATOM 1848 C C . ILE A 1 236 ? -33.672 -9.098 -1.361 1.00 28.93 236 ILE A C 1
ATOM 1849 O O . ILE A 1 236 ? -34.785 -8.837 -0.915 1.00 28.72 236 ILE A O 1
ATOM 1854 N N . PHE A 1 237 ? -33.347 -8.921 -2.649 1.00 29.21 237 PHE A N 1
ATOM 1855 C CA . PHE A 1 237 ? -34.317 -8.480 -3.650 1.00 30.94 237 PHE A CA 1
ATOM 1856 C C . PHE A 1 237 ? -34.984 -9.622 -4.431 1.00 30.79 237 PHE A C 1
ATOM 1857 O O . PHE A 1 237 ? -35.791 -9.364 -5.305 1.00 32.11 237 PHE A O 1
ATOM 1865 N N . ALA A 1 238 ? -34.639 -10.868 -4.121 1.00 29.28 238 ALA A N 1
ATOM 1866 C CA . ALA A 1 238 ? -35.195 -12.041 -4.820 1.00 29.57 238 ALA A CA 1
ATOM 1867 C C . ALA A 1 238 ? -36.589 -12.359 -4.331 1.00 29.26 238 ALA A C 1
ATOM 1868 O O . ALA A 1 238 ? -36.968 -11.974 -3.243 1.00 29.39 238 ALA A O 1
ATOM 1870 N N . ASP A 1 239 ? -37.345 -13.083 -5.137 1.00 30.44 239 ASP A N 1
ATOM 1871 C CA . ASP A 1 239 ? -38.551 -13.756 -4.652 1.00 30.85 239 ASP A CA 1
ATOM 1872 C C . ASP A 1 239 ? -38.084 -14.789 -3.638 1.00 29.83 239 ASP A C 1
ATOM 1873 O O . ASP A 1 239 ? -37.272 -15.654 -3.973 1.00 29.42 239 ASP A O 1
ATOM 1878 N N . LEU A 1 240 ? -38.570 -14.686 -2.398 1.00 29.44 240 LEU A N 1
ATOM 1879 C CA . LEU A 1 240 ? -38.132 -15.573 -1.311 1.00 28.62 240 LEU A CA 1
ATOM 1880 C C . LEU A 1 240 ? -39.119 -16.699 -0.975 1.00 29.36 240 LEU A C 1
ATOM 1881 O O . LEU A 1 240 ? -38.985 -17.359 0.078 1.00 28.79 240 LEU A O 1
ATOM 1886 N N . SER A 1 241 ? -40.091 -16.952 -1.850 1.00 30.28 241 SER A N 1
ATOM 1887 C CA . SER A 1 241 ? -41.071 -18.007 -1.550 1.00 31.06 241 SER A CA 1
ATOM 1888 C C . SER A 1 241 ? -40.530 -19.431 -1.797 1.00 30.32 241 SER A C 1
ATOM 1889 O O . SER A 1 241 ? -39.706 -19.677 -2.693 1.00 29.48 241 SER A O 1
ATOM 1892 N N . ASN A 1 242 ? -40.959 -20.349 -0.933 1.00 30.31 242 ASN A N 1
ATOM 1893 C CA . ASN A 1 242 ? -40.652 -21.778 -1.054 1.00 30.18 242 ASN A CA 1
ATOM 1894 C C . ASN A 1 242 ? -39.167 -22.110 -0.845 1.00 29.19 242 ASN A C 1
ATOM 1895 O O . ASN A 1 242 ? -38.706 -23.169 -1.250 1.00 29.29 242 ASN A O 1
ATOM 1900 N N . LEU A 1 243 ? -38.434 -21.217 -0.183 1.00 28.19 243 LEU A N 1
ATOM 1901 C CA . LEU A 1 243 ? -37.031 -21.468 0.151 1.00 27.78 243 LEU A CA 1
ATOM 1902 C C . LEU A 1 243 ? -36.938 -22.378 1.395 1.00 27.19 243 LEU A C 1
ATOM 1903 O O . LEU A 1 243 ? -37.858 -22.426 2.202 1.00 26.91 243 LEU A O 1
ATOM 1908 N N . PRO A 1 244 ? -35.811 -23.085 1.558 1.00 26.85 244 PRO A N 1
ATOM 1909 C CA . PRO A 1 244 ? -35.718 -24.042 2.657 1.00 27.26 244 PRO A CA 1
ATOM 1910 C C . PRO A 1 244 ? -35.550 -23.347 3.995 1.00 25.93 244 PRO A C 1
ATOM 1911 O O . PRO A 1 244 ? -35.144 -22.180 4.022 1.00 25.25 244 PRO A O 1
ATOM 1915 N N . PRO A 1 245 ? -35.883 -24.043 5.096 1.00 26.12 245 PRO A N 1
ATOM 1916 C CA . PRO A 1 245 ? -35.733 -23.428 6.409 1.00 26.02 245 PRO A CA 1
ATOM 1917 C C . PRO A 1 245 ? -34.344 -22.833 6.605 1.00 25.55 245 PRO A C 1
ATOM 1918 O O . PRO A 1 245 ? -33.355 -23.410 6.145 1.00 26.33 245 PRO A O 1
ATOM 1922 N N . ALA A 1 246 ? -34.284 -21.701 7.304 1.00 25.83 246 ALA A N 1
ATOM 1923 C CA . ALA A 1 246 ? -33.090 -20.865 7.373 1.00 24.87 246 ALA A CA 1
ATOM 1924 C C . ALA A 1 246 ? -32.701 -20.549 8.816 1.00 24.68 246 ALA A C 1
ATOM 1925 O O . ALA A 1 246 ? -33.540 -20.170 9.614 1.00 25.29 246 ALA A O 1
ATOM 1927 N N . LEU A 1 247 ? -31.434 -20.764 9.156 1.00 24.79 247 LEU A N 1
ATOM 1928 C CA . LEU A 1 247 ? -30.838 -20.176 10.367 1.00 24.33 247 LEU A CA 1
ATOM 1929 C C . LEU A 1 247 ? -29.874 -19.066 9.920 1.00 23.92 247 LEU A C 1
ATOM 1930 O O . LEU A 1 247 ? -28.995 -19.299 9.086 1.00 23.50 247 LEU A O 1
ATOM 1935 N N . VAL A 1 248 ? -30.072 -17.859 10.436 1.00 23.73 248 VAL A N 1
ATOM 1936 C CA . VAL A 1 248 ? -29.211 -16.725 10.098 1.00 23.94 248 VAL A CA 1
ATOM 1937 C C . VAL A 1 248 ? -28.538 -16.280 11.375 1.00 23.15 248 VAL A C 1
ATOM 1938 O O . VAL A 1 248 ? -29.210 -15.924 12.324 1.00 23.08 248 VAL A O 1
ATOM 1942 N N . ILE A 1 249 ? -27.219 -16.325 11.396 1.00 22.88 249 ILE A N 1
ATOM 1943 C CA . ILE A 1 249 ? -26.453 -15.910 12.557 1.00 23.17 249 ILE A CA 1
ATOM 1944 C C . ILE A 1 249 ? -25.947 -14.493 12.263 1.00 23.16 249 ILE A C 1
ATOM 1945 O O . ILE A 1 249 ? -25.414 -14.231 11.176 1.00 22.16 249 ILE A O 1
ATOM 1950 N N . THR A 1 250 ? -26.091 -13.585 13.222 1.00 23.86 250 THR A N 1
ATOM 1951 C CA . THR A 1 250 ? -25.571 -12.231 13.041 1.00 24.45 250 THR A CA 1
ATOM 1952 C C . THR A 1 250 ? -24.703 -11.860 14.226 1.00 25.31 250 THR A C 1
ATOM 1953 O O . THR A 1 250 ? -24.815 -12.473 15.299 1.00 26.50 250 THR A O 1
ATOM 1957 N N . ALA A 1 251 ? -23.850 -10.852 14.015 1.00 25.10 251 ALA A N 1
ATOM 1958 C CA . ALA A 1 251 ? -22.968 -10.308 15.042 1.00 25.71 251 ALA A CA 1
ATOM 1959 C C . ALA A 1 251 ? -23.375 -8.872 15.365 1.00 26.25 251 ALA A C 1
ATOM 1960 O O . ALA A 1 251 ? -23.750 -8.099 14.480 1.00 26.05 251 ALA A O 1
ATOM 1962 N N . GLU A 1 252 ? -23.301 -8.522 16.645 1.00 27.10 252 GLU A N 1
ATOM 1963 C CA . GLU A 1 252 ? -23.762 -7.220 17.113 1.00 28.15 252 GLU A CA 1
ATOM 1964 C C . GLU A 1 252 ? -23.038 -6.057 16.415 1.00 28.55 252 GLU A C 1
ATOM 1965 O O . GLU A 1 252 ? -23.678 -5.066 16.043 1.00 28.11 252 GLU A O 1
ATOM 1971 N N . TYR A 1 253 ? -21.712 -6.174 16.280 1.00 28.56 253 TYR A N 1
ATOM 1972 C CA . TYR A 1 253 ? -20.866 -5.081 15.760 1.00 29.19 253 TYR A CA 1
ATOM 1973 C C . TYR A 1 253 ? -20.382 -5.398 14.367 1.00 28.50 253 TYR A C 1
ATOM 1974 O O . TYR A 1 253 ? -19.180 -5.461 14.108 1.00 30.98 253 TYR A O 1
ATOM 1983 N N . ASP A 1 254 ? -21.329 -5.619 13.471 1.00 27.04 254 ASP A N 1
ATOM 1984 C CA . ASP A 1 254 ? -21.057 -6.084 12.133 1.00 25.83 254 ASP A CA 1
ATOM 1985 C C . ASP A 1 254 ? -21.817 -5.192 11.131 1.00 25.50 254 ASP A C 1
ATOM 1986 O O . ASP A 1 254 ? -23.040 -5.014 11.237 1.00 25.23 254 ASP A O 1
ATOM 1991 N N . PRO A 1 255 ? -21.108 -4.639 10.138 1.00 25.48 255 PRO A N 1
ATOM 1992 C CA . PRO A 1 255 ? -21.818 -3.839 9.126 1.00 25.56 255 PRO A CA 1
ATOM 1993 C C . PRO A 1 255 ? -23.021 -4.553 8.493 1.00 24.51 255 PRO A C 1
ATOM 1994 O O . PRO A 1 255 ? -24.030 -3.900 8.086 1.00 23.79 255 PRO A O 1
ATOM 1998 N N . LEU A 1 256 ? -22.910 -5.869 8.396 1.00 23.11 256 LEU A N 1
ATOM 1999 C CA . LEU A 1 256 ? -23.914 -6.690 7.721 1.00 22.61 256 LEU A CA 1
ATOM 2000 C C . LEU A 1 256 ? -25.033 -7.142 8.641 1.00 21.87 256 LEU A C 1
ATOM 2001 O O . LEU A 1 256 ? -25.946 -7.873 8.213 1.00 21.68 256 LEU A O 1
ATOM 2006 N N . ARG A 1 257 ? -25.002 -6.712 9.895 1.00 22.58 257 ARG A N 1
ATOM 2007 C CA . ARG A 1 257 ? -26.014 -7.123 10.857 1.00 23.20 257 ARG A CA 1
ATOM 2008 C C . ARG A 1 257 ? -27.452 -6.827 10.405 1.00 24.42 257 ARG A C 1
ATOM 2009 O O . ARG A 1 257 ? -28.305 -7.725 10.379 1.00 24.05 257 ARG A O 1
ATOM 2017 N N . ASP A 1 258 ? -27.717 -5.578 10.037 1.00 25.21 258 ASP A N 1
ATOM 2018 C CA . ASP A 1 258 ? -29.083 -5.167 9.704 1.00 25.96 258 ASP A CA 1
ATOM 2019 C C . ASP A 1 258 ? -29.643 -5.988 8.556 1.00 25.75 258 ASP A C 1
ATOM 2020 O O . ASP A 1 258 ? -30.749 -6.514 8.667 1.00 25.72 258 ASP A O 1
ATOM 2025 N N . GLU A 1 259 ? -28.878 -6.114 7.472 1.00 25.46 259 GLU A N 1
ATOM 2026 C CA . GLU A 1 259 ? -29.354 -6.844 6.309 1.00 25.56 259 GLU A CA 1
ATOM 2027 C C . GLU A 1 259 ? -29.559 -8.346 6.562 1.00 25.79 259 GLU A C 1
ATOM 2028 O O . GLU A 1 259 ? -30.432 -8.969 5.941 1.00 25.49 259 GLU A O 1
ATOM 2034 N N . GLY A 1 260 ? -28.772 -8.924 7.470 1.00 25.62 260 GLY A N 1
ATOM 2035 C CA . GLY A 1 260 ? -28.948 -10.316 7.821 1.00 26.06 260 GLY A CA 1
ATOM 2036 C C . GLY A 1 260 ? -30.259 -10.523 8.542 1.00 26.56 260 GLY A C 1
ATOM 2037 O O . GLY A 1 260 ? -31.012 -11.442 8.246 1.00 26.81 260 GLY A O 1
ATOM 2038 N N . GLU A 1 261 ? -30.531 -9.646 9.494 1.00 27.25 261 GLU A N 1
ATOM 2039 C CA . GLU A 1 261 ? -31.766 -9.709 10.241 1.00 28.16 261 GLU A CA 1
ATOM 2040 C C . GLU A 1 261 ? -32.960 -9.372 9.351 1.00 28.13 261 GLU A C 1
ATOM 2041 O O . GLU A 1 261 ? -34.010 -10.007 9.443 1.00 28.80 261 GLU A O 1
ATOM 2047 N N . LEU A 1 262 ? -32.780 -8.435 8.438 1.00 27.56 262 LEU A N 1
ATOM 2048 C CA . LEU A 1 262 ? -33.833 -8.142 7.469 1.00 28.32 262 LEU A CA 1
ATOM 2049 C C . LEU A 1 262 ? -34.134 -9.348 6.561 1.00 27.76 262 LEU A C 1
ATOM 2050 O O . LEU A 1 262 ? -35.304 -9.606 6.252 1.00 27.44 262 LEU A O 1
ATOM 2055 N N . TYR A 1 263 ? -33.094 -10.095 6.162 1.00 26.89 263 TYR A N 1
ATOM 2056 C CA . TYR A 1 263 ? -33.276 -11.245 5.291 1.00 26.31 263 TYR A CA 1
ATOM 2057 C C . TYR A 1 263 ? -34.133 -12.317 5.963 1.00 26.36 263 TYR A C 1
ATOM 2058 O O . TYR A 1 263 ? -35.034 -12.865 5.347 1.00 26.29 263 TYR A O 1
ATOM 2067 N N . ALA A 1 264 ? -33.829 -12.592 7.229 1.00 25.68 264 ALA A N 1
ATOM 2068 C CA . ALA A 1 264 ? -34.593 -13.516 8.049 1.00 25.79 264 ALA A CA 1
ATOM 2069 C C . ALA A 1 264 ? -36.063 -13.120 8.131 1.00 27.09 264 ALA A C 1
ATOM 2070 O O . ALA A 1 264 ? -36.956 -13.976 7.973 1.00 27.25 264 ALA A O 1
ATOM 2072 N N . HIS A 1 265 ? -36.323 -11.831 8.384 1.00 27.29 265 HIS A N 1
ATOM 2073 C CA . HIS A 1 265 ? -37.690 -11.351 8.472 1.00 28.81 265 HIS A CA 1
ATOM 2074 C C . HIS A 1 265 ? -38.428 -11.490 7.146 1.00 28.95 265 HIS A C 1
ATOM 2075 O O . HIS A 1 265 ? -39.566 -11.951 7.118 1.00 29.16 265 HIS A O 1
ATOM 2082 N N . LEU A 1 266 ? -37.786 -11.084 6.062 1.00 27.74 266 LEU A N 1
ATOM 2083 C CA . LEU A 1 266 ? -38.392 -11.167 4.755 1.00 28.43 266 LEU A CA 1
ATOM 2084 C C . LEU A 1 266 ? -38.691 -12.627 4.331 1.00 28.26 266 LEU A C 1
ATOM 2085 O O . LEU A 1 266 ? -39.718 -12.899 3.733 1.00 28.55 266 LEU A O 1
ATOM 2090 N N . LEU A 1 267 ? -37.787 -13.551 4.642 1.00 28.00 267 LEU A N 1
ATOM 2091 C CA . LEU A 1 267 ? -38.073 -14.966 4.482 1.00 27.74 267 LEU A CA 1
ATOM 2092 C C . LEU A 1 267 ? -39.417 -15.327 5.150 1.00 28.45 267 LEU A C 1
ATOM 2093 O O . LEU A 1 267 ? -40.283 -15.933 4.522 1.00 28.09 267 LEU A O 1
ATOM 2098 N N . LYS A 1 268 ? -39.588 -14.942 6.410 1.00 28.76 268 LYS A N 1
ATOM 2099 C CA . LYS A 1 268 ? -40.846 -15.191 7.136 1.00 30.76 268 LYS A CA 1
ATOM 2100 C C . LYS A 1 268 ? -42.096 -14.634 6.440 1.00 32.04 268 LYS A C 1
ATOM 2101 O O . LYS A 1 268 ? -43.151 -15.278 6.439 1.00 33.49 268 LYS A O 1
ATOM 2107 N N . THR A 1 269 ? -41.983 -13.446 5.855 1.00 31.40 269 THR A N 1
ATOM 2108 C CA . THR A 1 269 ? -43.136 -12.785 5.266 1.00 32.96 269 THR A CA 1
ATOM 2109 C C . THR A 1 269 ? -43.636 -13.564 4.054 1.00 33.11 269 THR A C 1
ATOM 2110 O O . THR A 1 269 ? -44.777 -13.426 3.674 1.00 33.31 269 THR A O 1
ATOM 2114 N N . ARG A 1 270 ? -42.765 -14.386 3.463 1.00 32.24 270 ARG A N 1
ATOM 2115 C CA . ARG A 1 270 ? -43.134 -15.232 2.334 1.00 33.13 270 ARG A CA 1
ATOM 2116 C C . ARG A 1 270 ? -43.355 -16.674 2.793 1.00 32.72 270 ARG A C 1
ATOM 2117 O O . ARG A 1 270 ? -43.412 -17.598 1.976 1.00 33.58 270 ARG A O 1
ATOM 2125 N N . GLY A 1 271 ? -43.482 -16.871 4.099 1.00 32.20 271 GLY A N 1
ATOM 2126 C CA . GLY A 1 271 ? -43.900 -18.153 4.642 1.00 32.76 271 GLY A CA 1
ATOM 2127 C C . GLY A 1 271 ? -42.783 -19.141 4.926 1.00 31.37 271 GLY A C 1
ATOM 2128 O O . GLY A 1 271 ? -43.053 -20.265 5.346 1.00 31.53 271 GLY A O 1
ATOM 2129 N N . VAL A 1 272 ? -41.537 -18.722 4.701 1.00 29.84 272 VAL A N 1
ATOM 2130 C CA . VAL A 1 272 ? -40.372 -19.561 4.980 1.00 28.87 272 VAL A CA 1
ATOM 2131 C C . VAL A 1 272 ? -40.154 -19.622 6.496 1.00 28.70 272 VAL A C 1
ATOM 2132 O O . VAL A 1 272 ? -40.303 -18.624 7.196 1.00 28.50 272 VAL A O 1
ATOM 2136 N N . ARG A 1 273 ? -39.820 -20.810 6.988 1.00 28.68 273 ARG A N 1
ATOM 2137 C CA . ARG A 1 273 ? -39.377 -20.998 8.364 1.00 28.41 273 ARG A CA 1
ATOM 2138 C C . ARG A 1 273 ? -37.935 -20.470 8.491 1.00 27.09 273 ARG A C 1
ATOM 2139 O O . ARG A 1 273 ? -37.027 -20.915 7.781 1.00 26.46 273 ARG A O 1
ATOM 2147 N N . ALA A 1 274 ? -37.727 -19.539 9.409 1.00 26.56 274 ALA A N 1
ATOM 2148 C CA . ALA A 1 274 ? -36.509 -18.739 9.430 1.00 25.90 274 ALA A CA 1
ATOM 2149 C C . ALA A 1 274 ? -36.283 -18.202 10.836 1.00 26.01 274 ALA A C 1
ATOM 2150 O O . ALA A 1 274 ? -37.209 -17.688 11.454 1.00 26.67 274 ALA A O 1
ATOM 2152 N N . VAL A 1 275 ? -35.058 -18.365 11.340 1.00 25.53 275 VAL A N 1
ATOM 2153 C CA . VAL A 1 275 ? -34.643 -17.831 12.633 1.00 25.78 275 VAL A CA 1
ATOM 2154 C C . VAL A 1 275 ? -33.396 -16.949 12.473 1.00 25.79 275 VAL A C 1
ATOM 2155 O O . VAL A 1 275 ? -32.458 -17.314 11.769 1.00 24.74 275 VAL A O 1
ATOM 2159 N N . ALA A 1 276 ? -33.408 -15.786 13.127 1.00 26.73 276 ALA A N 1
ATOM 2160 C CA . ALA A 1 276 ? -32.256 -14.893 13.201 1.00 26.30 276 ALA A CA 1
ATOM 2161 C C . ALA A 1 276 ? -31.851 -14.775 14.653 1.00 27.07 276 ALA A C 1
ATOM 2162 O O . ALA A 1 276 ? -32.684 -14.441 15.510 1.00 27.81 276 ALA A O 1
ATOM 2164 N N A VAL A 1 277 ? -30.586 -15.078 14.927 0.50 26.88 277 VAL A N 1
ATOM 2165 N N B VAL A 1 277 ? -30.571 -15.026 14.934 0.50 26.83 277 VAL A N 1
ATOM 2166 C CA A VAL A 1 277 ? -30.009 -14.907 16.241 0.50 27.66 277 VAL A CA 1
ATOM 2167 C CA B VAL A 1 277 ? -30.027 -14.912 16.281 0.50 27.55 277 VAL A CA 1
ATOM 2168 C C A VAL A 1 277 ? -28.887 -13.882 16.102 0.50 27.62 277 VAL A C 1
ATOM 2169 C C B VAL A 1 277 ? -28.726 -14.100 16.283 0.50 27.62 277 VAL A C 1
ATOM 2170 O O A VAL A 1 277 ? -28.267 -13.776 15.050 0.50 27.53 277 VAL A O 1
ATOM 2171 O O B VAL A 1 277 ? -27.767 -14.442 15.581 0.50 27.54 277 VAL A O 1
ATOM 2178 N N . ARG A 1 278 ? -28.680 -13.081 17.136 1.00 28.33 278 ARG A N 1
ATOM 2179 C CA . ARG A 1 278 ? -27.599 -12.106 17.162 1.00 28.20 278 ARG A CA 1
ATOM 2180 C C . ARG A 1 278 ? -26.692 -12.464 18.301 1.00 28.71 278 ARG A C 1
ATOM 2181 O O . ARG A 1 278 ? -27.133 -12.515 19.453 1.00 29.78 278 ARG A O 1
ATOM 2189 N N . TYR A 1 279 ? -25.429 -12.687 17.975 1.00 27.97 279 TYR A N 1
ATOM 2190 C CA . TYR A 1 279 ? -24.386 -12.896 18.962 1.00 28.71 279 TYR A CA 1
ATOM 2191 C C . TYR A 1 279 ? -23.901 -11.538 19.426 1.00 29.26 279 TYR A C 1
ATOM 2192 O O . TYR A 1 279 ? -23.401 -10.733 18.634 1.00 27.76 279 TYR A O 1
ATOM 2201 N N . ASN A 1 280 ? -24.062 -11.279 20.717 1.00 31.01 280 ASN A N 1
ATOM 2202 C CA . ASN A 1 280 ? -23.653 -10.011 21.263 1.00 32.16 280 ASN A CA 1
ATOM 2203 C C . ASN A 1 280 ? -22.147 -9.925 21.489 1.00 32.02 280 ASN A C 1
ATOM 2204 O O . ASN A 1 280 ? -21.458 -10.936 21.615 1.00 31.47 280 ASN A O 1
ATOM 2209 N N . GLY A 1 281 ? -21.646 -8.695 21.503 1.00 32.37 281 GLY A N 1
ATOM 2210 C CA . GLY A 1 281 ? -20.273 -8.415 21.908 1.00 32.80 281 GLY A CA 1
ATOM 2211 C C . GLY A 1 281 ? -19.196 -8.796 20.922 1.00 31.68 281 GLY A C 1
ATOM 2212 O O . GLY A 1 281 ? -18.020 -8.792 21.277 1.00 33.28 281 GLY A O 1
ATOM 2213 N N . VAL A 1 282 ? -19.562 -9.088 19.676 1.00 30.02 282 VAL A N 1
ATOM 2214 C CA . VAL A 1 282 ? -18.575 -9.588 18.713 1.00 28.65 282 VAL A CA 1
ATOM 2215 C C . VAL A 1 282 ? -18.716 -8.947 17.353 1.00 28.29 282 VAL A C 1
ATOM 2216 O O . VAL A 1 282 ? -19.729 -8.297 17.051 1.00 27.12 282 VAL A O 1
ATOM 2220 N N . ILE A 1 283 ? -17.702 -9.181 16.522 1.00 28.43 283 ILE A N 1
ATOM 2221 C CA . ILE A 1 283 ? -17.575 -8.555 15.210 1.00 28.54 283 ILE A CA 1
ATOM 2222 C C . ILE A 1 283 ? -17.862 -9.539 14.084 1.00 27.63 283 ILE A C 1
ATOM 2223 O O . ILE A 1 283 ? -18.007 -10.735 14.309 1.00 28.06 283 ILE A O 1
ATOM 2228 N N . HIS A 1 284 ? -17.960 -9.018 12.867 1.00 26.93 284 HIS A N 1
ATOM 2229 C CA . HIS A 1 284 ? -18.057 -9.846 11.681 1.00 26.42 284 HIS A CA 1
ATOM 2230 C C . HIS A 1 284 ? -16.879 -10.834 11.652 1.00 26.55 284 HIS A C 1
ATOM 2231 O O . HIS A 1 284 ? -15.763 -10.474 12.014 1.00 26.92 284 HIS A O 1
ATOM 2238 N N . GLY A 1 285 ? -17.128 -12.076 11.228 1.00 25.95 285 GLY A N 1
ATOM 2239 C CA . GLY A 1 285 ? -16.041 -13.082 11.121 1.00 25.36 285 GLY A CA 1
ATOM 2240 C C . GLY A 1 285 ? -15.691 -13.753 12.443 1.00 25.77 285 GLY A C 1
ATOM 2241 O O . GLY A 1 285 ? -14.747 -14.549 12.519 1.00 26.15 285 GLY A O 1
ATOM 2242 N N . PHE A 1 286 ? -16.449 -13.465 13.495 1.00 25.31 286 PHE A N 1
ATOM 2243 C CA . PHE A 1 286 ? -16.086 -13.958 14.821 1.00 26.53 286 PHE A CA 1
ATOM 2244 C C . PHE A 1 286 ? -16.002 -15.493 14.942 1.00 27.08 286 PHE A C 1
ATOM 2245 O O . PHE A 1 286 ? -15.304 -15.999 15.813 1.00 27.52 286 PHE A O 1
ATOM 2253 N N . VAL A 1 287 ? -16.725 -16.222 14.094 1.00 26.58 287 VAL A N 1
ATOM 2254 C CA . VAL A 1 287 ? -16.730 -17.686 14.173 1.00 27.17 287 VAL A CA 1
ATOM 2255 C C . VAL A 1 287 ? -15.338 -18.281 13.969 1.00 27.55 287 VAL A C 1
ATOM 2256 O O . VAL A 1 287 ? -14.962 -19.192 14.692 1.00 28.35 287 VAL A O 1
ATOM 2260 N N . ASN A 1 288 ? -14.566 -17.754 13.023 1.00 27.96 288 ASN A N 1
ATOM 2261 C CA . ASN A 1 288 ? -13.187 -18.243 12.788 1.00 29.16 288 ASN A CA 1
ATOM 2262 C C . ASN A 1 288 ? -12.229 -18.082 13.971 1.00 29.45 288 ASN A C 1
ATOM 2263 O O . ASN A 1 288 ? -11.217 -18.765 14.030 1.00 29.22 288 ASN A O 1
ATOM 2268 N N . PHE A 1 289 ? -12.577 -17.212 14.920 1.00 28.99 289 PHE A N 1
ATOM 2269 C CA . PHE A 1 289 ? -11.766 -16.984 16.118 1.00 30.17 289 PHE A CA 1
ATOM 2270 C C . PHE A 1 289 ? -12.164 -17.866 17.295 1.00 30.15 289 PHE A C 1
ATOM 2271 O O . PHE A 1 289 ? -11.706 -17.629 18.427 1.00 31.59 289 PHE A O 1
ATOM 2279 N N . TYR A 1 290 ? -13.017 -18.868 17.065 1.00 28.65 290 TYR A N 1
ATOM 2280 C CA . TYR A 1 290 ? -13.522 -19.686 18.178 1.00 28.72 290 TYR A CA 1
ATOM 2281 C C . TYR A 1 290 ? -12.466 -20.279 19.125 1.00 29.85 290 TYR A C 1
ATOM 2282 O O . TYR A 1 290 ? -12.763 -20.464 20.320 1.00 31.12 290 TYR A O 1
ATOM 2291 N N . PRO A 1 291 ? -11.232 -20.579 18.635 1.00 30.66 291 PRO A N 1
ATOM 2292 C CA . PRO A 1 291 ? -10.280 -21.097 19.645 1.00 32.46 291 PRO A CA 1
ATOM 2293 C C . PRO A 1 291 ? -10.000 -20.102 20.788 1.00 34.23 291 PRO A C 1
ATOM 2294 O O . PRO A 1 291 ? -9.658 -20.519 21.891 1.00 35.28 291 PRO A O 1
ATOM 2298 N N . ILE A 1 292 ? -10.174 -18.805 20.535 1.00 34.49 292 ILE A N 1
ATOM 2299 C CA . ILE A 1 292 ? -9.924 -17.786 21.567 1.00 36.47 292 ILE A CA 1
ATOM 2300 C C . ILE A 1 292 ? -11.155 -16.947 21.952 1.00 36.10 292 ILE A C 1
ATOM 2301 O O . ILE A 1 292 ? -11.057 -16.095 22.833 1.00 38.05 292 ILE A O 1
ATOM 2306 N N . LEU A 1 293 ? -12.296 -17.220 21.315 1.00 35.05 293 LEU A N 1
ATOM 2307 C CA A LEU A 1 293 ? -13.552 -16.489 21.554 0.50 34.43 293 LEU A CA 1
ATOM 2308 C CA B LEU A 1 293 ? -13.539 -16.494 21.544 0.50 34.42 293 LEU A CA 1
ATOM 2309 C C . LEU A 1 293 ? -14.686 -17.462 21.872 1.00 34.16 293 LEU A C 1
ATOM 2310 O O . LEU A 1 293 ? -15.106 -18.255 21.008 1.00 33.14 293 LEU A O 1
ATOM 2319 N N . GLU A 1 294 ? -15.211 -17.401 23.094 1.00 34.85 294 GLU A N 1
ATOM 2320 C CA . GLU A 1 294 ? -16.315 -18.311 23.466 1.00 35.08 294 GLU A CA 1
ATOM 2321 C C . GLU A 1 294 ? -17.536 -18.199 22.565 1.00 33.65 294 GLU A C 1
ATOM 2322 O O . GLU A 1 294 ? -18.247 -19.184 22.405 1.00 33.51 294 GLU A O 1
ATOM 2328 N N . GLU A 1 295 ? -17.765 -17.017 21.967 1.00 32.93 295 GLU A N 1
ATOM 2329 C CA . GLU A 1 295 ? -18.898 -16.806 21.073 1.00 30.70 295 GLU A CA 1
ATOM 2330 C C . GLU A 1 295 ? -18.717 -17.646 19.819 1.00 29.83 295 GLU A C 1
ATOM 2331 O O . GLU A 1 295 ? -19.691 -18.174 19.259 1.00 28.31 295 GLU A O 1
ATOM 2337 N N . GLY A 1 296 ? -17.471 -17.762 19.350 1.00 29.65 296 GLY A N 1
ATOM 2338 C CA . GLY A 1 296 ? -17.188 -18.591 18.167 1.00 28.43 296 GLY A CA 1
ATOM 2339 C C . GLY A 1 296 ? -17.503 -20.069 18.414 1.00 28.96 296 GLY A C 1
ATOM 2340 O O . GLY A 1 296 ? -18.062 -20.740 17.552 1.00 27.89 296 GLY A O 1
ATOM 2341 N N . ARG A 1 297 ? -17.147 -20.572 19.600 1.00 29.89 297 ARG A N 1
ATOM 2342 C CA . ARG A 1 297 ? -17.434 -21.961 19.959 1.00 30.46 297 ARG A CA 1
ATOM 2343 C C . ARG A 1 297 ? -18.946 -22.195 20.103 1.00 30.09 297 ARG A C 1
ATOM 2344 O O . ARG A 1 297 ? -19.478 -23.171 19.579 1.00 29.95 297 ARG A O 1
ATOM 2352 N N . GLU A 1 298 ? -19.635 -21.289 20.790 1.00 30.11 298 GLU A N 1
ATOM 2353 C CA . GLU A 1 298 ? -21.084 -21.393 20.896 1.00 29.58 298 GLU A CA 1
ATOM 2354 C C . GLU A 1 298 ? -21.717 -21.414 19.511 1.00 27.99 298 GLU A C 1
ATOM 2355 O O . GLU A 1 298 ? -22.533 -22.297 19.227 1.00 27.50 298 GLU A O 1
ATOM 2361 N N . ALA A 1 299 ? -21.296 -20.511 18.626 1.00 26.57 299 ALA A N 1
ATOM 2362 C CA . ALA A 1 299 ? -21.826 -20.484 17.250 1.00 25.36 299 ALA A CA 1
ATOM 2363 C C . ALA A 1 299 ? -21.644 -21.800 16.494 1.00 25.46 299 ALA A C 1
ATOM 2364 O O . ALA A 1 299 ? -22.578 -22.265 15.844 1.00 25.54 299 ALA A O 1
ATOM 2366 N N . VAL A 1 300 ? -20.452 -22.397 16.528 1.00 26.56 300 VAL A N 1
ATOM 2367 C CA . VAL A 1 300 ? -20.238 -23.642 15.773 1.00 26.29 300 VAL A CA 1
ATOM 2368 C C . VAL A 1 300 ? -21.148 -24.737 16.359 1.00 27.01 300 VAL A C 1
ATOM 2369 O O . VAL A 1 300 ? -21.783 -25.471 15.613 1.00 27.00 300 VAL A O 1
ATOM 2373 N N . SER A 1 301 ? -21.239 -24.800 17.689 1.00 27.79 301 SER A N 1
ATOM 2374 C CA . SER A 1 301 ? -22.149 -25.733 18.383 1.00 28.90 301 SER A CA 1
ATOM 2375 C C . SER A 1 301 ? -23.610 -25.556 17.973 1.00 29.35 301 SER A C 1
ATOM 2376 O O . SER A 1 301 ? -24.314 -26.544 17.708 1.00 29.53 301 SER A O 1
ATOM 2379 N N . GLN A 1 302 ? -24.067 -24.302 17.923 1.00 29.03 302 GLN A N 1
ATOM 2380 C CA . GLN A 1 302 ? -25.432 -24.021 17.495 1.00 28.79 302 GLN A CA 1
ATOM 2381 C C . GLN A 1 302 ? -25.656 -24.420 16.050 1.00 27.80 302 GLN A C 1
ATOM 2382 O O . GLN A 1 302 ? -26.639 -25.080 15.740 1.00 29.11 302 GLN A O 1
ATOM 2388 N N . ILE A 1 303 ? -24.771 -23.974 15.169 1.00 26.71 303 ILE A N 1
ATOM 2389 C CA . ILE A 1 303 ? -24.904 -24.238 13.744 1.00 25.93 303 ILE A CA 1
ATOM 2390 C C . ILE A 1 303 ? -24.924 -25.747 13.466 1.00 26.21 303 ILE A C 1
ATOM 2391 O O . ILE A 1 303 ? -25.779 -26.231 12.724 1.00 25.64 303 ILE A O 1
ATOM 2396 N N . ALA A 1 304 ? -23.954 -26.458 14.048 1.00 27.06 304 ALA A N 1
ATOM 2397 C CA . ALA A 1 304 ? -23.858 -27.914 13.944 1.00 27.44 304 ALA A CA 1
ATOM 2398 C C . ALA A 1 304 ? -25.157 -28.606 14.378 1.00 27.62 304 ALA A C 1
ATOM 2399 O O . ALA A 1 304 ? -25.674 -29.469 13.665 1.00 27.19 304 ALA A O 1
ATOM 2401 N N . ALA A 1 305 ? -25.665 -28.223 15.550 1.00 27.56 305 ALA A N 1
ATOM 2402 C CA . ALA A 1 305 ? -26.871 -28.840 16.103 1.00 28.60 305 ALA A CA 1
ATOM 2403 C C . ALA A 1 305 ? -28.113 -28.511 15.276 1.00 28.57 305 ALA A C 1
ATOM 2404 O O . ALA A 1 305 ? -28.992 -29.359 15.119 1.00 28.20 305 ALA A O 1
ATOM 2406 N N . SER A 1 306 ? -28.170 -27.287 14.743 1.00 28.24 306 SER A N 1
ATOM 2407 C CA . SER A 1 306 ? -29.319 -26.849 13.965 1.00 28.63 306 SER A CA 1
ATOM 2408 C C . SER A 1 306 ? -29.372 -27.658 12.690 1.00 28.36 306 SER A C 1
ATOM 2409 O O . SER A 1 306 ? -30.438 -28.075 12.274 1.00 28.93 306 SER A O 1
ATOM 2412 N N . ILE A 1 307 ? -28.218 -27.908 12.086 1.00 28.10 307 ILE A N 1
ATOM 2413 C CA . ILE A 1 307 ? -28.155 -28.752 10.891 1.00 27.91 307 ILE A CA 1
ATOM 2414 C C . ILE A 1 307 ? -28.511 -30.230 11.205 1.00 29.08 307 ILE A C 1
ATOM 2415 O O . ILE A 1 307 ? -29.261 -30.871 10.460 1.00 28.71 307 ILE A O 1
ATOM 2420 N N . LYS A 1 308 ? -27.991 -30.749 12.315 1.00 30.18 308 LYS A N 1
ATOM 2421 C CA . LYS A 1 308 ? -28.155 -32.176 12.657 1.00 31.55 308 LYS A CA 1
ATOM 2422 C C . LYS A 1 308 ? -29.628 -32.551 12.830 1.00 32.32 308 LYS A C 1
ATOM 2423 O O . LYS A 1 308 ? -30.059 -33.594 12.347 1.00 31.87 308 LYS A O 1
ATOM 2429 N N . SER A 1 309 ? -30.401 -31.689 13.487 1.00 32.75 309 SER A N 1
ATOM 2430 C CA . SER A 1 309 ? -31.839 -31.947 13.674 1.00 33.95 309 SER A CA 1
ATOM 2431 C C . SER A 1 309 ? -32.706 -31.112 12.727 1.00 33.14 309 SER A C 1
ATOM 2432 O O . SER A 1 309 ? -33.919 -31.208 12.754 1.00 33.75 309 SER A O 1
ATOM 2435 N N . MET A 1 310 ? -32.080 -30.301 11.881 1.00 32.30 310 MET A N 1
ATOM 2436 C CA . MET A 1 310 ? -32.800 -29.347 11.028 1.00 32.04 310 MET A CA 1
ATOM 2437 C C . MET A 1 310 ? -33.882 -28.648 11.832 1.00 31.94 310 MET A C 1
ATOM 2438 O O . MET A 1 310 ? -35.061 -28.625 11.462 1.00 31.88 310 MET A O 1
ATOM 2443 N N . ALA A 1 311 ? -33.425 -28.050 12.925 1.00 31.10 311 ALA A N 1
ATOM 2444 C CA . ALA A 1 311 ? -34.267 -27.616 14.016 1.00 31.50 311 ALA A CA 1
ATOM 2445 C C . ALA A 1 311 ? -35.327 -26.595 13.600 1.00 31.55 311 ALA A C 1
ATOM 2446 O O . ALA A 1 311 ? -36.436 -26.627 14.112 1.00 32.00 311 ALA A O 1
ATOM 2448 N N . VAL A 1 312 ? -34.982 -25.698 12.672 1.00 30.42 312 VAL A N 1
ATOM 2449 C CA . VAL A 1 312 ? -35.905 -24.646 12.228 1.00 30.51 312 VAL A CA 1
ATOM 2450 C C . VAL A 1 312 ? -37.077 -25.196 11.413 1.00 31.33 312 VAL A C 1
ATOM 2451 O O . VAL A 1 312 ? -38.161 -24.589 11.392 1.00 31.32 312 VAL A O 1
ATOM 2455 N N . ALA A 1 313 ? -36.849 -26.341 10.759 1.00 31.14 313 ALA A N 1
ATOM 2456 C CA . ALA A 1 313 ? -37.837 -26.950 9.882 1.00 31.93 313 ALA A CA 1
ATOM 2457 C C . ALA A 1 313 ? -39.126 -27.296 10.633 1.00 33.33 313 ALA A C 1
ATOM 2458 O O . ALA A 1 313 ? -40.199 -27.321 10.020 1.00 33.85 313 ALA A O 1
ATOM 2461 N N . MET B 1 1 ? -35.455 -8.122 13.730 0.70 81.22 1 MET B N 1
ATOM 2462 C CA . MET B 1 1 ? -36.788 -8.378 13.125 0.70 75.59 1 MET B CA 1
ATOM 2463 C C . MET B 1 1 ? -37.893 -7.631 13.857 0.70 74.15 1 MET B C 1
ATOM 2464 O O . MET B 1 1 ? -37.738 -7.287 15.020 0.70 75.86 1 MET B O 1
ATOM 2469 N N . PRO B 1 2 ? -39.023 -7.390 13.169 1.00 71.68 2 PRO B N 1
ATOM 2470 C CA . PRO B 1 2 ? -40.311 -7.168 13.803 1.00 68.98 2 PRO B CA 1
ATOM 2471 C C . PRO B 1 2 ? -40.807 -8.444 14.468 1.00 64.37 2 PRO B C 1
ATOM 2472 O O . PRO B 1 2 ? -40.156 -9.479 14.377 1.00 63.08 2 PRO B O 1
ATOM 2476 N N . LEU B 1 3 ? -41.969 -8.371 15.097 1.00 62.47 3 LEU B N 1
ATOM 2477 C CA . LEU B 1 3 ? -42.575 -9.533 15.725 1.00 59.31 3 LEU B CA 1
ATOM 2478 C C . LEU B 1 3 ? -42.916 -10.557 14.643 1.00 58.16 3 LEU B C 1
ATOM 2479 O O . LEU B 1 3 ? -43.566 -10.212 13.655 1.00 58.98 3 LEU B O 1
ATOM 2484 N N . SER B 1 4 ? -42.476 -11.805 14.811 1.00 57.18 4 SER B N 1
ATOM 2485 C CA . SER B 1 4 ? -42.752 -12.825 13.801 1.00 57.15 4 SER B CA 1
ATOM 2486 C C . SER B 1 4 ? -44.271 -12.917 13.579 1.00 56.41 4 SER B C 1
ATOM 2487 O O . SER B 1 4 ? -45.035 -12.810 14.534 1.00 54.87 4 SER B O 1
ATOM 2490 N N . PRO B 1 5 ? -44.706 -13.084 12.318 1.00 58.34 5 PRO B N 1
ATOM 2491 C CA . PRO B 1 5 ? -46.143 -13.056 11.997 1.00 59.78 5 PRO B CA 1
ATOM 2492 C C . PRO B 1 5 ? -47.027 -13.988 12.842 1.00 59.55 5 PRO B C 1
ATOM 2493 O O . PRO B 1 5 ? -48.045 -13.538 13.358 1.00 59.84 5 PRO B O 1
ATOM 2497 N N . ILE B 1 6 ? -46.646 -15.255 13.012 1.00 60.23 6 ILE B N 1
ATOM 2498 C CA . ILE B 1 6 ? -47.486 -16.189 13.791 1.00 61.27 6 ILE B CA 1
ATOM 2499 C C . ILE B 1 6 ? -47.663 -15.720 15.244 1.00 59.93 6 ILE B C 1
ATOM 2500 O O . ILE B 1 6 ? -48.733 -15.882 15.834 1.00 60.32 6 ILE B O 1
ATOM 2505 N N . LEU B 1 7 ? -46.627 -15.096 15.794 1.00 59.32 7 LEU B N 1
ATOM 2506 C CA . LEU B 1 7 ? -46.651 -14.606 17.169 1.00 59.09 7 LEU B CA 1
ATOM 2507 C C . LEU B 1 7 ? -47.600 -13.415 17.359 1.00 60.05 7 LEU B C 1
ATOM 2508 O O . LEU B 1 7 ? -48.205 -13.266 18.424 1.00 59.50 7 LEU B O 1
ATOM 2513 N N . ARG B 1 8 ? -47.724 -12.563 16.342 1.00 62.37 8 ARG B N 1
ATOM 2514 C CA . ARG B 1 8 ? -48.720 -11.486 16.381 1.00 64.74 8 ARG B CA 1
ATOM 2515 C C . ARG B 1 8 ? -50.108 -12.101 16.441 1.00 66.43 8 ARG B C 1
ATOM 2516 O O . ARG B 1 8 ? -50.922 -11.736 17.284 1.00 66.71 8 ARG B O 1
ATOM 2524 N N . GLN B 1 9 ? -50.355 -13.052 15.544 1.00 69.07 9 GLN B N 1
ATOM 2525 C CA . GLN B 1 9 ? -51.620 -13.789 15.499 1.00 72.38 9 GLN B CA 1
ATOM 2526 C C . GLN B 1 9 ? -51.965 -14.395 16.866 1.00 72.18 9 GLN B C 1
ATOM 2527 O O . GLN B 1 9 ? -53.077 -14.209 17.364 1.00 73.92 9 GLN B O 1
ATOM 2533 N N . ILE B 1 10 ? -51.002 -15.092 17.472 1.00 71.25 10 ILE B N 1
ATOM 2534 C CA . ILE B 1 10 ? -51.182 -15.690 18.801 1.00 71.54 10 ILE B CA 1
ATOM 2535 C C . ILE B 1 10 ? -51.537 -14.631 19.846 1.00 71.26 10 ILE B C 1
ATOM 2536 O O . ILE B 1 10 ? -52.504 -14.787 20.587 1.00 72.62 10 ILE B O 1
ATOM 2541 N N . LEU B 1 11 ? -50.754 -13.557 19.897 1.00 70.65 11 LEU B N 1
ATOM 2542 C CA . LEU B 1 11 ? -51.004 -12.469 20.843 1.00 71.13 11 LEU B CA 1
ATOM 2543 C C . LEU B 1 11 ? -52.395 -11.859 20.657 1.00 73.60 11 LEU B C 1
ATOM 2544 O O . LEU B 1 11 ? -53.118 -11.648 21.634 1.00 74.15 11 LEU B O 1
ATOM 2549 N N . GLN B 1 12 ? -52.762 -11.589 19.402 1.00 76.03 12 GLN B N 1
ATOM 2550 C CA . GLN B 1 12 ? -54.077 -11.017 19.070 1.00 79.55 12 GLN B CA 1
ATOM 2551 C C . GLN B 1 12 ? -55.233 -11.889 19.568 1.00 81.80 12 GLN B C 1
ATOM 2552 O O . GLN B 1 12 ? -56.298 -11.375 19.926 1.00 84.20 12 GLN B O 1
ATOM 2558 N N . GLN B 1 13 ? -55.019 -13.204 19.576 1.00 82.10 13 GLN B N 1
ATOM 2559 C CA . GLN B 1 13 ? -55.989 -14.146 20.131 1.00 85.01 13 GLN B CA 1
ATOM 2560 C C . GLN B 1 13 ? -56.103 -13.934 21.642 1.00 83.73 13 GLN B C 1
ATOM 2561 O O . GLN B 1 13 ? -57.208 -13.786 22.174 1.00 86.48 13 GLN B O 1
ATOM 2567 N N . LEU B 1 14 ? -54.954 -13.885 22.316 1.00 80.51 14 LEU B N 1
ATOM 2568 C CA . LEU B 1 14 ? -54.904 -13.684 23.764 1.00 79.57 14 LEU B CA 1
ATOM 2569 C C . LEU B 1 14 ? -55.148 -12.221 24.092 1.00 79.05 14 LEU B C 1
ATOM 2570 O O . LEU B 1 14 ? -56.294 -11.787 24.154 1.00 81.21 14 LEU B O 1
ATOM 2575 N N . ASP B 1 23 ? -55.362 -8.153 41.484 1.00 92.29 23 ASP B N 1
ATOM 2576 C CA . ASP B 1 23 ? -56.296 -8.628 42.505 1.00 94.77 23 ASP B CA 1
ATOM 2577 C C . ASP B 1 23 ? -56.987 -9.944 42.126 1.00 92.85 23 ASP B C 1
ATOM 2578 O O . ASP B 1 23 ? -57.971 -10.334 42.764 1.00 94.89 23 ASP B O 1
ATOM 2583 N N . MET B 1 24 ? -56.481 -10.622 41.094 1.00 89.69 24 MET B N 1
ATOM 2584 C CA . MET B 1 24 ? -56.952 -11.970 40.764 1.00 89.21 24 MET B CA 1
ATOM 2585 C C . MET B 1 24 ? -56.498 -12.938 41.859 1.00 93.27 24 MET B C 1
ATOM 2586 O O . MET B 1 24 ? -55.539 -12.662 42.589 1.00 95.92 24 MET B O 1
ATOM 2591 N N . ASP B 1 25 ? -57.202 -14.062 41.974 1.00 99.99 25 ASP B N 1
ATOM 2592 C CA . ASP B 1 25 ? -56.812 -15.137 42.886 1.00 99.27 25 ASP B CA 1
ATOM 2593 C C . ASP B 1 25 ? -55.541 -15.792 42.339 1.00 93.46 25 ASP B C 1
ATOM 2594 O O . ASP B 1 25 ? -55.453 -16.064 41.142 1.00 90.09 25 ASP B O 1
ATOM 2599 N N . VAL B 1 26 ? -54.559 -16.021 43.213 1.00 92.68 26 VAL B N 1
ATOM 2600 C CA . VAL B 1 26 ? -53.312 -16.709 42.846 1.00 87.85 26 VAL B CA 1
ATOM 2601 C C . VAL B 1 26 ? -53.601 -18.109 42.317 1.00 85.47 26 VAL B C 1
ATOM 2602 O O . VAL B 1 26 ? -52.986 -18.558 41.352 1.00 81.08 26 VAL B O 1
ATOM 2606 N N . LYS B 1 27 ? -54.545 -18.788 42.963 1.00 88.37 27 LYS B N 1
ATOM 2607 C CA . LYS B 1 27 ? -54.973 -20.123 42.555 1.00 87.13 27 LYS B CA 1
ATOM 2608 C C . LYS B 1 27 ? -55.589 -20.105 41.151 1.00 85.16 27 LYS B C 1
ATOM 2609 O O . LYS B 1 27 ? -55.348 -21.013 40.349 1.00 82.21 27 LYS B O 1
ATOM 2615 N N . THR B 1 28 ? -56.362 -19.059 40.856 1.00 87.26 28 THR B N 1
ATOM 2616 C CA . THR B 1 28 ? -57.032 -18.913 39.558 1.00 86.23 28 THR B CA 1
ATOM 2617 C C . THR B 1 28 ? -56.050 -18.679 38.408 1.00 81.91 28 THR B C 1
ATOM 2618 O O . THR B 1 28 ? -56.206 -19.257 37.331 1.00 79.76 28 THR B O 1
ATOM 2622 N N . VAL B 1 29 ? -55.049 -17.831 38.629 1.00 80.98 29 VAL B N 1
ATOM 2623 C CA . VAL B 1 29 ? -54.043 -17.563 37.593 1.00 77.37 29 VAL B CA 1
ATOM 2624 C C . VAL B 1 29 ? -53.202 -18.814 37.296 1.00 73.89 29 VAL B C 1
ATOM 2625 O O . VAL B 1 29 ? -52.877 -19.079 36.144 1.00 71.02 29 VAL B O 1
ATOM 2629 N N . ARG B 1 30 ? -52.879 -19.585 38.333 1.00 74.78 30 ARG B N 1
ATOM 2630 C CA . ARG B 1 30 ? -52.165 -20.851 38.164 1.00 72.44 30 ARG B CA 1
ATOM 2631 C C . ARG B 1 30 ? -52.926 -21.816 37.258 1.00 72.33 30 ARG B C 1
ATOM 2632 O O . ARG B 1 30 ? -52.345 -22.383 36.336 1.00 69.59 30 ARG B O 1
ATOM 2640 N N . GLU B 1 31 ? -54.220 -21.993 37.512 1.00 76.21 31 GLU B N 1
ATOM 2641 C CA . GLU B 1 31 ? -55.047 -22.885 36.691 1.00 76.81 31 GLU B CA 1
ATOM 2642 C C . GLU B 1 31 ? -55.058 -22.458 35.230 1.00 75.20 31 GLU B C 1
ATOM 2643 O O . GLU B 1 31 ? -54.984 -23.294 34.336 1.00 73.24 31 GLU B O 1
ATOM 2649 N N . GLN B 1 32 ? -55.176 -21.155 34.998 1.00 76.70 32 GLN B N 1
ATOM 2650 C CA . GLN B 1 32 ? -55.168 -20.615 33.639 1.00 75.96 32 GLN B CA 1
ATOM 2651 C C . GLN B 1 32 ? -53.829 -20.883 32.951 1.00 72.00 32 GLN B C 1
ATOM 2652 O O . GLN B 1 32 ? -53.804 -21.371 31.823 1.00 70.67 32 GLN B O 1
ATOM 2658 N N . PHE B 1 33 ? -52.727 -20.575 33.635 1.00 70.71 33 PHE B N 1
ATOM 2659 C CA . PHE B 1 33 ? -51.390 -20.808 33.084 1.00 67.46 33 PHE B CA 1
ATOM 2660 C C . PHE B 1 33 ? -51.169 -22.284 32.804 1.00 65.84 33 PHE B C 1
ATOM 2661 O O . PHE B 1 33 ? -50.601 -22.656 31.771 1.00 63.53 33 PHE B O 1
ATOM 2669 N N . GLU B 1 34 ? -51.598 -23.110 33.754 1.00 67.10 34 GLU B N 1
ATOM 2670 C CA . GLU B 1 34 ? -51.511 -24.552 33.628 1.00 66.33 34 GLU B CA 1
ATOM 2671 C C . GLU B 1 34 ? -52.252 -24.994 32.367 1.00 65.79 34 GLU B C 1
ATOM 2672 O O . GLU B 1 34 ? -51.699 -25.716 31.539 1.00 63.65 34 GLU B O 1
ATOM 2678 N N . LYS B 1 35 ? -53.499 -24.543 32.230 1.00 67.73 35 LYS B N 1
ATOM 2679 C CA . LYS B 1 35 ? -54.360 -24.935 31.110 1.00 68.20 35 LYS B CA 1
ATOM 2680 C C . LYS B 1 35 ? -53.717 -24.553 29.776 1.00 65.72 35 LYS B C 1
ATOM 2681 O O . LYS B 1 35 ? -53.686 -25.355 28.840 1.00 64.95 35 LYS B O 1
ATOM 2687 N N . SER B 1 36 ? -53.192 -23.333 29.708 1.00 64.60 36 SER B N 1
ATOM 2688 C CA . SER B 1 36 ? -52.530 -22.833 28.500 1.00 62.71 36 SER B CA 1
ATOM 2689 C C . SER B 1 36 ? -51.256 -23.602 28.180 1.00 59.67 36 SER B C 1
ATOM 2690 O O . SER B 1 36 ? -51.013 -23.951 27.027 1.00 58.89 36 SER B O 1
ATOM 2693 N N . SER B 1 37 ? -50.436 -23.841 29.197 1.00 58.39 37 SER B N 1
ATOM 2694 C CA . SER B 1 37 ? -49.197 -24.600 29.024 1.00 56.08 37 SER B CA 1
ATOM 2695 C C . SER B 1 37 ? -49.455 -25.996 28.448 1.00 55.70 37 SER B C 1
ATOM 2696 O O . SER B 1 37 ? -48.803 -26.406 27.487 1.00 54.30 37 SER B O 1
ATOM 2699 N N . LEU B 1 38 ? -50.424 -26.712 29.022 1.00 57.29 38 LEU B N 1
ATOM 2700 C CA . LEU B 1 38 ? -50.687 -28.088 28.621 1.00 57.23 38 LEU B CA 1
ATOM 2701 C C . LEU B 1 38 ? -51.128 -28.200 27.160 1.00 57.19 38 LEU B C 1
ATOM 2702 O O . LEU B 1 38 ? -50.891 -29.227 26.526 1.00 57.03 38 LEU B O 1
ATOM 2707 N N . ILE B 1 39 ? -51.745 -27.156 26.611 1.00 57.29 39 ILE B N 1
ATOM 2708 C CA . ILE B 1 39 ? -52.072 -27.150 25.178 1.00 57.49 39 ILE B CA 1
ATOM 2709 C C . ILE B 1 39 ? -50.789 -27.314 24.343 1.00 54.95 39 ILE B C 1
ATOM 2710 O O . ILE B 1 39 ? -50.762 -28.069 23.372 1.00 54.97 39 ILE B O 1
ATOM 2715 N N . LEU B 1 40 ? -49.732 -26.608 24.738 1.00 52.70 40 LEU B N 1
ATOM 2716 C CA . LEU B 1 40 ? -48.458 -26.640 24.020 1.00 50.45 40 LEU B CA 1
ATOM 2717 C C . LEU B 1 40 ? -47.723 -27.960 24.247 1.00 49.42 40 LEU B C 1
ATOM 2718 O O . LEU B 1 40 ? -47.115 -28.499 23.331 1.00 48.60 40 LEU B O 1
ATOM 2723 N N . VAL B 1 41 ? -47.799 -28.483 25.468 1.00 49.70 41 VAL B N 1
ATOM 2724 C CA . VAL B 1 41 ? -47.197 -29.778 25.795 1.00 49.31 41 VAL B CA 1
ATOM 2725 C C . VAL B 1 41 ? -47.811 -30.929 24.990 1.00 51.07 41 VAL B C 1
ATOM 2726 O O . VAL B 1 41 ? -47.094 -31.806 24.514 1.00 50.63 41 VAL B O 1
ATOM 2730 N N . LYS B 1 42 ? -49.136 -30.935 24.859 1.00 53.14 42 LYS B N 1
ATOM 2731 C CA . LYS B 1 42 ? -49.812 -31.941 24.034 1.00 54.85 42 LYS B CA 1
ATOM 2732 C C . LYS B 1 42 ? -49.481 -31.762 22.544 1.00 54.50 42 LYS B C 1
ATOM 2733 O O . LYS B 1 42 ? -49.294 -32.739 21.830 1.00 54.60 42 LYS B O 1
ATOM 2739 N N . MET B 1 43 ? -49.394 -30.515 22.080 1.00 53.95 43 MET B N 1
ATOM 2740 C CA . MET B 1 43 ? -48.950 -30.247 20.706 1.00 54.22 43 MET B CA 1
ATOM 2741 C C . MET B 1 43 ? -47.571 -30.845 20.449 1.00 52.20 43 MET B C 1
ATOM 2742 O O . MET B 1 43 ? -47.338 -31.420 19.388 1.00 53.17 43 MET B O 1
ATOM 2747 N N . ALA B 1 44 ? -46.678 -30.719 21.430 1.00 49.76 44 ALA B N 1
ATOM 2748 C CA . ALA B 1 44 ? -45.298 -31.189 21.298 1.00 48.41 44 ALA B CA 1
ATOM 2749 C C . ALA B 1 44 ? -45.271 -32.692 21.058 1.00 49.27 44 ALA B C 1
ATOM 2750 O O . ALA B 1 44 ? -44.507 -33.179 20.224 1.00 48.52 44 ALA B O 1
ATOM 2752 N N . ASN B 1 45 ? -46.110 -33.414 21.799 1.00 50.30 45 ASN B N 1
ATOM 2753 C CA . ASN B 1 45 ? -46.253 -34.859 21.626 1.00 52.11 45 ASN B CA 1
ATOM 2754 C C . ASN B 1 45 ? -44.884 -35.554 21.698 1.00 51.36 45 ASN B C 1
ATOM 2755 O O . ASN B 1 45 ? -44.561 -36.386 20.856 1.00 52.40 45 ASN B O 1
ATOM 2760 N N . GLU B 1 46 ? -44.078 -35.189 22.696 1.00 49.95 46 GLU B N 1
ATOM 2761 C CA . GLU B 1 46 ? -42.691 -35.659 22.780 1.00 49.14 46 GLU B CA 1
ATOM 2762 C C . GLU B 1 46 ? -42.628 -37.021 23.428 1.00 50.22 46 GLU B C 1
ATOM 2763 O O . GLU B 1 46 ? -43.319 -37.252 24.412 1.00 50.85 46 GLU B O 1
ATOM 2769 N N . PRO B 1 47 ? -41.757 -37.910 22.907 1.00 50.85 47 PRO B N 1
ATOM 2770 C CA . PRO B 1 47 ? -41.465 -39.163 23.581 1.00 51.80 47 PRO B CA 1
ATOM 2771 C C . PRO B 1 47 ? -40.345 -38.996 24.610 1.00 50.61 47 PRO B C 1
ATOM 2772 O O . PRO B 1 47 ? -39.622 -37.997 24.596 1.00 48.24 47 PRO B O 1
ATOM 2776 N N . ILE B 1 48 ? -40.222 -39.982 25.491 1.00 51.86 48 ILE B N 1
ATOM 2777 C CA . ILE B 1 48 ? -39.095 -40.100 26.413 1.00 51.72 48 ILE B CA 1
ATOM 2778 C C . ILE B 1 48 ? -38.861 -41.587 26.683 1.00 54.71 48 ILE B C 1
ATOM 2779 O O . ILE B 1 48 ? -39.815 -42.361 26.805 1.00 55.90 48 ILE B O 1
ATOM 2784 N N . HIS B 1 49 ? -37.592 -41.979 26.748 1.00 55.81 49 HIS B N 1
ATOM 2785 C CA . HIS B 1 49 ? -37.229 -43.373 26.966 1.00 59.00 49 HIS B CA 1
ATOM 2786 C C . HIS B 1 49 ? -37.658 -43.845 28.354 1.00 61.01 49 HIS B C 1
ATOM 2787 O O . HIS B 1 49 ? -38.279 -44.909 28.508 1.00 62.91 49 HIS B O 1
ATOM 2794 N N . ARG B 1 50 ? -37.330 -43.045 29.363 1.00 60.64 50 ARG B N 1
ATOM 2795 C CA . ARG B 1 50 ? -37.729 -43.353 30.733 1.00 62.93 50 ARG B CA 1
ATOM 2796 C C . ARG B 1 50 ? -37.987 -42.047 31.479 1.00 60.92 50 ARG B C 1
ATOM 2797 O O . ARG B 1 50 ? -37.263 -41.070 31.295 1.00 59.07 50 ARG B O 1
ATOM 2805 N N . VAL B 1 51 ? -39.039 -42.031 32.291 1.00 61.80 51 VAL B N 1
ATOM 2806 C CA . VAL B 1 51 ? -39.408 -40.853 33.069 1.00 60.81 51 VAL B CA 1
ATOM 2807 C C . VAL B 1 51 ? -39.974 -41.289 34.408 1.00 63.35 51 VAL B C 1
ATOM 2808 O O . VAL B 1 51 ? -40.709 -42.283 34.483 1.00 65.39 51 VAL B O 1
ATOM 2812 N N . GLU B 1 52 ? -39.621 -40.570 35.470 1.00 63.49 52 GLU B N 1
ATOM 2813 C CA . GLU B 1 52 ? -40.130 -40.895 36.803 1.00 66.23 52 GLU B CA 1
ATOM 2814 C C . GLU B 1 52 ? -40.087 -39.706 37.759 1.00 65.84 52 GLU B C 1
ATOM 2815 O O . GLU B 1 52 ? -39.218 -38.839 37.652 1.00 64.44 52 GLU B O 1
ATOM 2821 N N . ASP B 1 53 ? -41.032 -39.686 38.696 1.00 67.68 53 ASP B N 1
ATOM 2822 C CA . ASP B 1 53 ? -41.092 -38.664 39.729 1.00 68.26 53 ASP B CA 1
ATOM 2823 C C . ASP B 1 53 ? -40.446 -39.157 41.021 1.00 71.37 53 ASP B C 1
ATOM 2824 O O . ASP B 1 53 ? -40.649 -40.304 41.441 1.00 74.12 53 ASP B O 1
ATOM 2829 N N . ILE B 1 54 ? -39.677 -38.272 41.650 1.00 71.08 54 ILE B N 1
ATOM 2830 C CA . ILE B 1 54 ? -38.931 -38.594 42.863 1.00 73.66 54 ILE B CA 1
ATOM 2831 C C . ILE B 1 54 ? -39.162 -37.510 43.899 1.00 75.02 54 ILE B C 1
ATOM 2832 O O . ILE B 1 54 ? -39.683 -36.438 43.580 1.00 73.11 54 ILE B O 1
ATOM 2837 N N . THR B 1 55 ? -38.754 -37.796 45.131 1.00 78.41 55 THR B N 1
ATOM 2838 C CA . THR B 1 55 ? -38.910 -36.876 46.247 1.00 80.62 55 THR B CA 1
ATOM 2839 C C . THR B 1 55 ? -37.551 -36.556 46.848 1.00 81.91 55 THR B C 1
ATOM 2840 O O . THR B 1 55 ? -37.002 -37.332 47.622 1.00 85.51 55 THR B O 1
ATOM 2844 N N . ILE B 1 56 ? -37.007 -35.404 46.479 1.00 79.67 56 ILE B N 1
ATOM 2845 C CA . ILE B 1 56 ? -35.756 -34.934 47.053 1.00 80.90 56 ILE B CA 1
ATOM 2846 C C . ILE B 1 56 ? -36.035 -34.347 48.422 1.00 84.74 56 ILE B C 1
ATOM 2847 O O . ILE B 1 56 ? -36.866 -33.445 48.545 1.00 84.53 56 ILE B O 1
ATOM 2852 N N . PRO B 1 57 ? -35.352 -34.852 49.462 1.00 88.68 57 PRO B N 1
ATOM 2853 C CA . PRO B 1 57 ? -35.488 -34.205 50.761 1.00 92.75 57 PRO B CA 1
ATOM 2854 C C . PRO B 1 57 ? -34.804 -32.841 50.756 1.00 91.77 57 PRO B C 1
ATOM 2855 O O . PRO B 1 57 ? -33.617 -32.750 50.434 1.00 90.93 57 PRO B O 1
ATOM 2859 N N . GLY B 1 58 ? -35.560 -31.796 51.092 1.00 91.99 58 GLY B N 1
ATOM 2860 C CA . GLY B 1 58 ? -35.043 -30.426 51.120 1.00 91.40 58 GLY B CA 1
ATOM 2861 C C . GLY B 1 58 ? -35.302 -29.760 52.455 1.00 96.15 58 GLY B C 1
ATOM 2862 O O . GLY B 1 58 ? -36.100 -30.253 53.250 1.00 99.32 58 GLY B O 1
ATOM 2863 N N . ARG B 1 59 ? -34.641 -28.626 52.686 1.00 96.80 59 ARG B N 1
ATOM 2864 C CA . ARG B 1 59 ? -34.705 -27.918 53.975 1.00 101.99 59 ARG B CA 1
ATOM 2865 C C . ARG B 1 59 ? -36.098 -27.431 54.385 1.00 103.45 59 ARG B C 1
ATOM 2866 O O . ARG B 1 59 ? -36.352 -27.215 55.570 1.00 108.37 59 ARG B O 1
ATOM 2874 N N . GLY B 1 60 ? -36.989 -27.254 53.416 1.00 99.27 60 GLY B N 1
ATOM 2875 C CA . GLY B 1 60 ? -38.386 -26.932 53.701 1.00 100.84 60 GLY B CA 1
ATOM 2876 C C . GLY B 1 60 ? -39.315 -28.130 53.577 1.00 100.63 60 GLY B C 1
ATOM 2877 O O . GLY B 1 60 ? -40.536 -27.967 53.549 1.00 100.90 60 GLY B O 1
ATOM 2878 N N . GLY B 1 61 ? -38.739 -29.330 53.505 1.00 100.58 61 GLY B N 1
ATOM 2879 C CA . GLY B 1 61 ? -39.507 -30.560 53.337 1.00 100.54 61 GLY B CA 1
ATOM 2880 C C . GLY B 1 61 ? -39.268 -31.199 51.981 1.00 95.48 61 GLY B C 1
ATOM 2881 O O . GLY B 1 61 ? -38.359 -30.797 51.254 1.00 92.05 61 GLY B O 1
ATOM 2882 N N . PRO B 1 62 ? -40.084 -32.210 51.635 1.00 95.27 62 PRO B N 1
ATOM 2883 C CA . PRO B 1 62 ? -39.989 -32.925 50.364 1.00 91.08 62 PRO B CA 1
ATOM 2884 C C . PRO B 1 62 ? -40.130 -32.008 49.153 1.00 86.59 62 PRO B C 1
ATOM 2885 O O . PRO B 1 62 ? -41.126 -31.291 49.041 1.00 86.52 62 PRO B O 1
ATOM 2889 N N . ILE B 1 63 ? -39.127 -32.030 48.275 1.00 83.49 63 ILE B N 1
ATOM 2890 C CA . ILE B 1 63 ? -39.166 -31.314 47.000 1.00 79.22 63 ILE B CA 1
ATOM 2891 C C . ILE B 1 63 ? -39.446 -32.317 45.891 1.00 76.90 63 ILE B C 1
ATOM 2892 O O . ILE B 1 63 ? -38.667 -33.250 45.688 1.00 76.42 63 ILE B O 1
ATOM 2897 N N . ARG B 1 64 ? -40.550 -32.133 45.173 1.00 75.97 64 ARG B N 1
ATOM 2898 C CA . ARG B 1 64 ? -40.865 -33.004 44.041 1.00 74.28 64 ARG B CA 1
ATOM 2899 C C . ARG B 1 64 ? -39.960 -32.678 42.852 1.00 70.52 64 ARG B C 1
ATOM 2900 O O . ARG B 1 64 ? -39.781 -31.508 42.494 1.00 69.04 64 ARG B O 1
ATOM 2908 N N . ALA B 1 65 ? -39.391 -33.718 42.248 1.00 69.28 65 ALA B N 1
ATOM 2909 C CA . ALA B 1 65 ? -38.641 -33.577 41.004 1.00 65.84 65 ALA B CA 1
ATOM 2910 C C . ALA B 1 65 ? -39.106 -34.638 40.005 1.00 64.50 65 ALA B C 1
ATOM 2911 O O . ALA B 1 65 ? -39.697 -35.651 40.393 1.00 66.30 65 ALA B O 1
ATOM 2913 N N . ARG B 1 66 ? -38.858 -34.382 38.722 1.00 61.33 66 ARG B N 1
ATOM 2914 C CA . ARG B 1 66 ? -39.182 -35.328 37.656 1.00 60.30 66 ARG B CA 1
ATOM 2915 C C . ARG B 1 66 ? -37.925 -35.628 36.857 1.00 58.64 66 ARG B C 1
ATOM 2916 O O . ARG B 1 66 ? -37.305 -34.717 36.314 1.00 57.16 66 ARG B O 1
ATOM 2924 N N . VAL B 1 67 ? -37.557 -36.907 36.793 1.00 59.73 67 VAL B N 1
ATOM 2925 C CA . VAL B 1 67 ? -36.311 -37.338 36.167 1.00 58.85 67 VAL B CA 1
ATOM 2926 C C . VAL B 1 67 ? -36.605 -37.864 34.764 1.00 57.56 67 VAL B C 1
ATOM 2927 O O . VAL B 1 67 ? -37.346 -38.841 34.601 1.00 58.87 67 VAL B O 1
ATOM 2931 N N . TYR B 1 68 ? -36.034 -37.200 33.761 1.00 55.13 68 TYR B N 1
ATOM 2932 C CA . TYR B 1 68 ? -36.224 -37.560 32.360 1.00 53.92 68 TYR B CA 1
ATOM 2933 C C . TYR B 1 68 ? -34.950 -38.214 31.848 1.00 54.27 68 TYR B C 1
ATOM 2934 O O . TYR B 1 68 ? -33.939 -37.533 31.678 1.00 54.01 68 TYR B O 1
ATOM 2943 N N . ARG B 1 69 ? -35.001 -39.521 31.594 1.00 55.09 69 ARG B N 1
ATOM 2944 C CA . ARG B 1 69 ? -33.843 -40.279 31.110 1.00 55.51 69 ARG B CA 1
ATOM 2945 C C . ARG B 1 69 ? -34.024 -40.600 29.632 1.00 54.44 69 ARG B C 1
ATOM 2946 O O . ARG B 1 69 ? -34.934 -41.351 29.272 1.00 55.32 69 ARG B O 1
ATOM 2954 N N . PRO B 1 70 ? -33.160 -40.041 28.767 1.00 52.80 70 PRO B N 1
ATOM 2955 C CA . PRO B 1 70 ? -33.329 -40.187 27.322 1.00 52.08 70 PRO B CA 1
ATOM 2956 C C . PRO B 1 70 ? -32.716 -41.465 26.720 1.00 54.23 70 PRO B C 1
ATOM 2957 O O . PRO B 1 70 ? -33.030 -41.826 25.579 1.00 54.15 70 PRO B O 1
ATOM 2961 N N . ARG B 1 71 ? -31.841 -42.129 27.473 1.00 55.86 71 ARG B N 1
ATOM 2962 C CA . ARG B 1 71 ? -31.132 -43.311 26.978 1.00 58.39 71 ARG B CA 1
ATOM 2963 C C . ARG B 1 71 ? -30.555 -44.125 28.125 1.00 60.76 71 ARG B C 1
ATOM 2964 O O . ARG B 1 71 ? -30.580 -43.696 29.278 1.00 60.30 71 ARG B O 1
ATOM 2972 N N . ASP B 1 72 ? -30.032 -45.303 27.800 1.00 63.74 72 ASP B N 1
ATOM 2973 C CA . ASP B 1 72 ? -29.373 -46.135 28.803 1.00 66.85 72 ASP B CA 1
ATOM 2974 C C . ASP B 1 72 ? -27.940 -45.675 29.010 1.00 67.57 72 ASP B C 1
ATOM 2975 O O . ASP B 1 72 ? -27.393 -44.906 28.218 1.00 65.96 72 ASP B O 1
ATOM 2980 N N . GLY B 1 73 ? -27.345 -46.154 30.093 1.00 70.38 73 GLY B N 1
ATOM 2981 C CA . GLY B 1 73 ? -25.966 -45.843 30.422 1.00 71.99 73 GLY B CA 1
ATOM 2982 C C . GLY B 1 73 ? -25.828 -45.323 31.835 1.00 72.63 73 GLY B C 1
ATOM 2983 O O . GLY B 1 73 ? -26.751 -44.715 32.387 1.00 70.95 73 GLY B O 1
ATOM 2984 N N . GLU B 1 74 ? -24.666 -45.583 32.421 1.00 75.91 74 GLU B N 1
ATOM 2985 C CA . GLU B 1 74 ? -24.265 -44.958 33.668 1.00 76.92 74 GLU B CA 1
ATOM 2986 C C . GLU B 1 74 ? -23.490 -43.704 33.275 1.00 75.42 74 GLU B C 1
ATOM 2987 O O . GLU B 1 74 ? -23.058 -43.560 32.124 1.00 74.36 74 GLU B O 1
ATOM 2993 N N . ARG B 1 75 ? -23.332 -42.794 34.226 1.00 75.39 75 ARG B N 1
ATOM 2994 C CA . ARG B 1 75 ? -22.552 -41.572 34.019 1.00 74.38 75 ARG B CA 1
ATOM 2995 C C . ARG B 1 75 ? -22.955 -40.712 32.800 1.00 70.29 75 ARG B C 1
ATOM 2996 O O . ARG B 1 75 ? -22.100 -40.154 32.116 1.00 69.83 75 ARG B O 1
ATOM 3004 N N . LEU B 1 76 ? -24.258 -40.605 32.545 1.00 67.34 76 LEU B N 1
ATOM 3005 C CA . LEU B 1 76 ? -24.776 -39.618 31.597 1.00 63.82 76 LEU B CA 1
ATOM 3006 C C . LEU B 1 76 ? -24.550 -38.223 32.171 1.00 62.42 76 LEU B C 1
ATOM 3007 O O . LEU B 1 76 ? -24.537 -38.056 33.390 1.00 63.13 76 LEU B O 1
ATOM 3012 N N . PRO B 1 77 ? -24.389 -37.209 31.302 1.00 60.42 77 PRO B N 1
ATOM 3013 C CA . PRO B 1 77 ? -24.426 -35.830 31.818 1.00 59.18 77 PRO B CA 1
ATOM 3014 C C . PRO B 1 77 ? -25.776 -35.505 32.460 1.00 57.31 77 PRO B C 1
ATOM 3015 O O . PRO B 1 77 ? -26.770 -36.172 32.170 1.00 55.88 77 PRO B O 1
ATOM 3019 N N . ALA B 1 78 ? -25.792 -34.500 33.336 1.00 54.84 78 ALA B N 1
ATOM 3020 C CA . ALA B 1 78 ? -26.998 -34.096 34.075 1.00 54.88 78 ALA B CA 1
ATOM 3021 C C . ALA B 1 78 ? -27.317 -32.617 33.870 1.00 53.27 78 ALA B C 1
ATOM 3022 O O . ALA B 1 78 ? -26.411 -31.789 33.776 1.00 52.60 78 ALA B O 1
ATOM 3024 N N . VAL B 1 79 ? -28.609 -32.295 33.795 1.00 52.66 79 VAL B N 1
ATOM 3025 C CA . VAL B 1 79 ? -29.084 -30.900 33.798 1.00 51.31 79 VAL B CA 1
ATOM 3026 C C . VAL B 1 79 ? -30.184 -30.734 34.838 1.00 52.73 79 VAL B C 1
ATOM 3027 O O . VAL B 1 79 ? -31.244 -31.338 34.698 1.00 53.39 79 VAL B O 1
ATOM 3031 N N . VAL B 1 80 ? -29.938 -29.947 35.889 1.00 54.12 80 VAL B N 1
ATOM 3032 C CA . VAL B 1 80 ? -31.001 -29.589 36.847 1.00 54.97 80 VAL B CA 1
ATOM 3033 C C . VAL B 1 80 ? -31.800 -28.386 36.295 1.00 53.73 80 VAL B C 1
ATOM 3034 O O . VAL B 1 80 ? -31.270 -27.267 36.200 1.00 53.10 80 VAL B O 1
ATOM 3038 N N . TYR B 1 81 ? -33.062 -28.619 35.922 1.00 53.23 81 TYR B N 1
ATOM 3039 C CA . TYR B 1 81 ? -33.867 -27.606 35.230 1.00 51.58 81 TYR B CA 1
ATOM 3040 C C . TYR B 1 81 ? -34.882 -26.969 36.166 1.00 52.65 81 TYR B C 1
ATOM 3041 O O . TYR B 1 81 ? -35.534 -27.667 36.941 1.00 54.07 81 TYR B O 1
ATOM 3050 N N . TYR B 1 82 ? -35.030 -25.645 36.065 1.00 51.56 82 TYR B N 1
ATOM 3051 C CA . TYR B 1 82 ? -35.978 -24.888 36.899 1.00 52.41 82 TYR B CA 1
ATOM 3052 C C . TYR B 1 82 ? -36.987 -24.170 36.000 1.00 50.73 82 TYR B C 1
ATOM 3053 O O . TYR B 1 82 ? -36.608 -23.376 35.136 1.00 49.50 82 TYR B O 1
ATOM 3062 N N . HIS B 1 83 ? -38.268 -24.475 36.183 1.00 51.10 83 HIS B N 1
ATOM 3063 C CA . HIS B 1 83 ? -39.313 -23.929 35.319 1.00 50.14 83 HIS B CA 1
ATOM 3064 C C . HIS B 1 83 ? -39.553 -22.457 35.633 1.00 50.05 83 HIS B C 1
ATOM 3065 O O . HIS B 1 83 ? -39.263 -21.993 36.743 1.00 51.04 83 HIS B O 1
ATOM 3072 N N . GLY B 1 84 ? -40.082 -21.742 34.643 1.00 48.58 84 GLY B N 1
ATOM 3073 C CA . GLY B 1 84 ? -40.512 -20.367 34.825 1.00 49.37 84 GLY B CA 1
ATOM 3074 C C . GLY B 1 84 ? -41.895 -20.280 35.444 1.00 50.82 84 GLY B C 1
ATOM 3075 O O . GLY B 1 84 ? -42.441 -21.282 35.913 1.00 51.69 84 GLY B O 1
ATOM 3076 N N . GLY B 1 85 ? -42.469 -19.081 35.414 1.00 51.30 85 GLY B N 1
ATOM 3077 C CA . GLY B 1 85 ? -43.759 -18.804 36.060 1.00 52.93 85 GLY B CA 1
ATOM 3078 C C . GLY B 1 85 ? -43.715 -17.693 37.099 1.00 54.31 85 GLY B C 1
ATOM 3079 O O . GLY B 1 85 ? -44.574 -17.635 37.991 1.00 55.60 85 GLY B O 1
ATOM 3080 N N . GLY B 1 86 ? -42.715 -16.814 36.987 1.00 53.99 86 GLY B N 1
ATOM 3081 C CA . GLY B 1 86 ? -42.572 -15.659 37.869 1.00 55.42 86 GLY B CA 1
ATOM 3082 C C . GLY B 1 86 ? -42.481 -15.954 39.355 1.00 57.36 86 GLY B C 1
ATOM 3083 O O . GLY B 1 86 ? -42.864 -15.112 40.165 1.00 59.42 86 GLY B O 1
ATOM 3084 N N . PHE B 1 87 ? -41.965 -17.130 39.714 1.00 57.45 87 PHE B N 1
ATOM 3085 C CA . PHE B 1 87 ? -41.843 -17.582 41.117 1.00 59.70 87 PHE B CA 1
ATOM 3086 C C . PHE B 1 87 ? -43.184 -17.962 41.783 1.00 61.31 87 PHE B C 1
ATOM 3087 O O . PHE B 1 87 ? -43.196 -18.420 42.932 1.00 63.06 87 PHE B O 1
ATOM 3095 N N . VAL B 1 88 ? -44.295 -17.778 41.071 1.00 60.92 88 VAL B N 1
ATOM 3096 C CA . VAL B 1 88 ? -45.634 -17.964 41.629 1.00 63.03 88 VAL B CA 1
ATOM 3097 C C . VAL B 1 88 ? -46.426 -19.060 40.906 1.00 62.65 88 VAL B C 1
ATOM 3098 O O . VAL B 1 88 ? -47.266 -19.735 41.520 1.00 63.85 88 VAL B O 1
ATOM 3102 N N . LEU B 1 89 ? -46.147 -19.235 39.618 1.00 60.77 89 LEU B N 1
ATOM 3103 C CA . LEU B 1 89 ? -46.895 -20.142 38.756 1.00 60.77 89 LEU B CA 1
ATOM 3104 C C . LEU B 1 89 ? -45.996 -21.226 38.143 1.00 60.04 89 LEU B C 1
ATOM 3105 O O . LEU B 1 89 ? -44.759 -21.141 38.186 1.00 59.48 89 LEU B O 1
ATOM 3110 N N . GLY B 1 90 ? -46.636 -22.222 37.534 1.00 60.38 90 GLY B N 1
ATOM 3111 C CA . GLY B 1 90 ? -45.932 -23.239 36.741 1.00 59.10 90 GLY B CA 1
ATOM 3112 C C . GLY B 1 90 ? -45.612 -24.475 37.560 1.00 60.14 90 GLY B C 1
ATOM 3113 O O . GLY B 1 90 ? -45.772 -24.479 38.771 1.00 61.58 90 GLY B O 1
ATOM 3114 N N . SER B 1 91 ? -45.139 -25.521 36.886 1.00 59.45 91 SER B N 1
ATOM 3115 C CA . SER B 1 91 ? -44.830 -26.796 37.540 1.00 60.32 91 SER B CA 1
ATOM 3116 C C . SER B 1 91 ? -43.941 -27.645 36.630 1.00 59.01 91 SER B C 1
ATOM 3117 O O . SER B 1 91 ? -43.607 -27.228 35.524 1.00 56.80 91 SER B O 1
ATOM 3120 N N . VAL B 1 92 ? -43.575 -28.845 37.078 1.00 60.16 92 VAL B N 1
ATOM 3121 C CA . VAL B 1 92 ? -42.877 -29.783 36.191 1.00 59.29 92 VAL B CA 1
ATOM 3122 C C . VAL B 1 92 ? -43.747 -30.076 34.956 1.00 58.33 92 VAL B C 1
ATOM 3123 O O . VAL B 1 92 ? -43.227 -30.345 33.881 1.00 57.37 92 VAL B O 1
ATOM 3127 N N . GLU B 1 93 ? -45.072 -30.010 35.127 1.00 59.26 93 GLU B N 1
ATOM 3128 C CA . GLU B 1 93 ? -46.038 -30.317 34.063 1.00 58.81 93 GLU B CA 1
ATOM 3129 C C . GLU B 1 93 ? -46.043 -29.266 32.965 1.00 56.38 93 GLU B C 1
ATOM 3130 O O . GLU B 1 93 ? -46.077 -29.599 31.775 1.00 55.98 93 GLU B O 1
ATOM 3136 N N . THR B 1 94 ? -45.999 -27.996 33.355 1.00 54.89 94 THR B N 1
ATOM 3137 C CA . THR B 1 94 ? -46.067 -26.907 32.381 1.00 52.85 94 THR B CA 1
ATOM 3138 C C . THR B 1 94 ? -44.845 -26.869 31.469 1.00 50.35 94 THR B C 1
ATOM 3139 O O . THR B 1 94 ? -44.933 -26.318 30.384 1.00 49.01 94 THR B O 1
ATOM 3143 N N . HIS B 1 95 ? -43.726 -27.461 31.900 1.00 49.79 95 HIS B N 1
ATOM 3144 C CA . HIS B 1 95 ? -42.486 -27.458 31.105 1.00 48.17 95 HIS B CA 1
ATOM 3145 C C . HIS B 1 95 ? -42.016 -28.854 30.692 1.00 48.22 95 HIS B C 1
ATOM 3146 O O . HIS B 1 95 ? -40.848 -29.036 30.332 1.00 47.60 95 HIS B O 1
ATOM 3153 N N . ASP B 1 96 ? -42.937 -29.817 30.693 1.00 49.02 96 ASP B N 1
ATOM 3154 C CA . ASP B 1 96 ? -42.607 -31.215 30.437 1.00 49.37 96 ASP B CA 1
ATOM 3155 C C . ASP B 1 96 ? -42.073 -31.430 29.020 1.00 47.88 96 ASP B C 1
ATOM 3156 O O . ASP B 1 96 ? -41.114 -32.176 28.816 1.00 47.38 96 ASP B O 1
ATOM 3161 N N . HIS B 1 97 ? -42.700 -30.784 28.042 1.00 46.89 97 HIS B N 1
ATOM 3162 C CA . HIS B 1 97 ? -42.272 -30.927 26.654 1.00 45.86 97 HIS B CA 1
ATOM 3163 C C . HIS B 1 97 ? -40.833 -30.443 26.465 1.00 44.38 97 HIS B C 1
ATOM 3164 O O . HIS B 1 97 ? -40.011 -31.149 25.885 1.00 44.02 97 HIS B O 1
ATOM 3171 N N . VAL B 1 98 ? -40.527 -29.260 26.999 1.00 43.83 98 VAL B N 1
ATOM 3172 C CA . VAL B 1 98 ? -39.189 -28.678 26.926 1.00 42.46 98 VAL B CA 1
ATOM 3173 C C . VAL B 1 98 ? -38.143 -29.608 27.552 1.00 43.18 98 VAL B C 1
ATOM 3174 O O . VAL B 1 98 ? -37.040 -29.726 27.039 1.00 41.70 98 VAL B O 1
ATOM 3178 N N . CYS B 1 99 ? -38.487 -30.264 28.659 1.00 44.91 99 CYS B N 1
ATOM 3179 C CA . CYS B 1 99 ? -37.517 -31.144 29.334 1.00 46.27 99 CYS B CA 1
ATOM 3180 C C . CYS B 1 99 ? -37.312 -32.483 28.604 1.00 46.16 99 CYS B C 1
ATOM 3181 O O . CYS B 1 99 ? -36.182 -32.948 28.457 1.00 45.85 99 CYS B O 1
ATOM 3184 N N . ARG B 1 100 ? -38.393 -33.089 28.124 1.00 46.50 100 ARG B N 1
ATOM 3185 C CA . ARG B 1 100 ? -38.276 -34.281 27.276 1.00 46.44 100 ARG B CA 1
ATOM 3186 C C . ARG B 1 100 ? -37.371 -34.002 26.075 1.00 44.60 100 ARG B C 1
ATOM 3187 O O . ARG B 1 100 ? -36.433 -34.767 25.782 1.00 44.29 100 ARG B O 1
ATOM 3195 N N . ARG B 1 101 ? -37.651 -32.899 25.390 1.00 42.62 101 ARG B N 1
ATOM 3196 C CA . ARG B 1 101 ? -36.912 -32.542 24.187 1.00 41.33 101 ARG B CA 1
ATOM 3197 C C . ARG B 1 101 ? -35.462 -32.174 24.503 1.00 40.13 101 ARG B C 1
ATOM 3198 O O . ARG B 1 101 ? -34.564 -32.507 23.740 1.00 39.82 101 ARG B O 1
ATOM 3206 N N . LEU B 1 102 ? -35.245 -31.502 25.630 1.00 39.98 102 LEU B N 1
ATOM 3207 C CA . LEU B 1 102 ? -33.904 -31.160 26.067 1.00 39.33 102 LEU B CA 1
ATOM 3208 C C . LEU B 1 102 ? -33.126 -32.428 26.339 1.00 40.38 102 LEU B C 1
ATOM 3209 O O . LEU B 1 102 ? -32.010 -32.588 25.845 1.00 39.98 102 LEU B O 1
ATOM 3214 N N . ALA B 1 103 ? -33.722 -33.312 27.145 1.00 41.52 103 ALA B N 1
ATOM 3215 C CA . ALA B 1 103 ? -33.148 -34.612 27.452 1.00 42.61 103 ALA B CA 1
ATOM 3216 C C . ALA B 1 103 ? -32.744 -35.321 26.173 1.00 42.07 103 ALA B C 1
ATOM 3217 O O . ALA B 1 103 ? -31.605 -35.739 26.033 1.00 42.14 103 ALA B O 1
ATOM 3219 N N . ASN B 1 104 ? -33.671 -35.398 25.220 1.00 41.61 104 ASN B N 1
ATOM 3220 C CA . ASN B 1 104 ? -33.470 -36.195 24.015 1.00 41.75 104 ASN B CA 1
ATOM 3221 C C . ASN B 1 104 ? -32.355 -35.682 23.138 1.00 40.70 104 ASN B C 1
ATOM 3222 O O . ASN B 1 104 ? -31.555 -36.478 22.622 1.00 41.32 104 ASN B O 1
ATOM 3227 N N . LEU B 1 105 ? -32.299 -34.360 22.965 1.00 39.12 105 LEU B N 1
ATOM 3228 C CA . LEU B 1 105 ? -31.282 -33.750 22.121 1.00 37.96 105 LEU B CA 1
ATOM 3229 C C . LEU B 1 105 ? -29.926 -33.659 22.814 1.00 38.00 105 LEU B C 1
ATOM 3230 O O . LEU B 1 105 ? -28.897 -33.797 22.164 1.00 37.89 105 LEU B O 1
ATOM 3235 N N . SER B 1 106 ? -29.901 -33.419 24.118 1.00 38.57 106 SER B N 1
ATOM 3236 C CA . SER B 1 106 ? -28.615 -33.303 24.811 1.00 39.10 106 SER B CA 1
ATOM 3237 C C . SER B 1 106 ? -27.996 -34.682 25.124 1.00 41.37 106 SER B C 1
ATOM 3238 O O . SER B 1 106 ? -26.778 -34.796 25.301 1.00 41.40 106 SER B O 1
ATOM 3241 N N . GLY B 1 107 ? -28.852 -35.706 25.208 1.00 42.42 107 GLY B N 1
ATOM 3242 C CA . GLY B 1 107 ? -28.463 -37.015 25.721 1.00 44.61 107 GLY B CA 1
ATOM 3243 C C . GLY B 1 107 ? -28.281 -37.062 27.228 1.00 46.30 107 GLY B C 1
ATOM 3244 O O . GLY B 1 107 ? -27.760 -38.047 27.749 1.00 48.34 107 GLY B O 1
ATOM 3245 N N . ALA B 1 108 ? -28.722 -36.022 27.936 1.00 46.04 108 ALA B N 1
ATOM 3246 C CA . ALA B 1 108 ? -28.466 -35.890 29.374 1.00 47.65 108 ALA B CA 1
ATOM 3247 C C . ALA B 1 108 ? -29.721 -36.178 30.202 1.00 49.31 108 ALA B C 1
ATOM 3248 O O . ALA B 1 108 ? -30.842 -35.991 29.732 1.00 48.59 108 ALA B O 1
ATOM 3250 N N . VAL B 1 109 ? -29.540 -36.657 31.429 1.00 52.05 109 VAL B N 1
ATOM 3251 C CA . VAL B 1 109 ? -30.672 -36.785 32.338 1.00 53.83 109 VAL B CA 1
ATOM 3252 C C . VAL B 1 109 ? -31.060 -35.377 32.808 1.00 52.94 109 VAL B C 1
ATOM 3253 O O . VAL B 1 109 ? -30.223 -34.643 33.335 1.00 52.66 109 VAL B O 1
ATOM 3257 N N . VAL B 1 110 ? -32.321 -35.007 32.612 1.00 52.83 110 VAL B N 1
ATOM 3258 C CA . VAL B 1 110 ? -32.824 -33.716 33.094 1.00 52.45 110 VAL B CA 1
ATOM 3259 C C . VAL B 1 110 ? -33.652 -33.920 34.357 1.00 54.89 110 VAL B C 1
ATOM 3260 O O . VAL B 1 110 ? -34.619 -34.675 34.350 1.00 56.44 110 VAL B O 1
ATOM 3264 N N . VAL B 1 111 ? -33.259 -33.267 35.447 1.00 55.95 111 VAL B N 1
ATOM 3265 C CA . VAL B 1 111 ? -34.054 -33.271 36.668 1.00 58.10 111 VAL B CA 1
ATOM 3266 C C . VAL B 1 111 ? -34.802 -31.933 36.783 1.00 57.36 111 VAL B C 1
ATOM 3267 O O . VAL B 1 111 ? -34.201 -30.902 37.095 1.00 57.13 111 VAL B O 1
ATOM 3271 N N . SER B 1 112 ? -36.109 -31.963 36.514 1.00 57.30 112 SER B N 1
ATOM 3272 C CA . SER B 1 112 ? -36.961 -30.772 36.605 1.00 56.30 112 SER B CA 1
ATOM 3273 C C . SER B 1 112 ? -37.447 -30.617 38.046 1.00 58.60 112 SER B C 1
ATOM 3274 O O . SER B 1 112 ? -38.104 -31.519 38.592 1.00 60.10 112 SER B O 1
ATOM 3277 N N . VAL B 1 113 ? -37.121 -29.481 38.668 1.00 58.46 113 VAL B N 1
ATOM 3278 C CA . VAL B 1 113 ? -37.388 -29.293 40.108 1.00 60.30 113 VAL B CA 1
ATOM 3279 C C . VAL B 1 113 ? -38.672 -28.487 40.378 1.00 60.64 113 VAL B C 1
ATOM 3280 O O . VAL B 1 113 ? -38.807 -27.325 39.972 1.00 59.38 113 VAL B O 1
ATOM 3284 N N . ASP B 1 114 ? -39.606 -29.116 41.080 1.00 62.71 114 ASP B N 1
ATOM 3285 C CA . ASP B 1 114 ? -40.879 -28.505 41.418 1.00 63.29 114 ASP B CA 1
ATOM 3286 C C . ASP B 1 114 ? -40.660 -27.686 42.688 1.00 64.77 114 ASP B C 1
ATOM 3287 O O . ASP B 1 114 ? -41.064 -28.086 43.766 1.00 66.59 114 ASP B O 1
ATOM 3292 N N . TYR B 1 115 ? -39.995 -26.540 42.544 1.00 63.47 115 TYR B N 1
ATOM 3293 C CA . TYR B 1 115 ? -39.630 -25.693 43.687 1.00 65.23 115 TYR B CA 1
ATOM 3294 C C . TYR B 1 115 ? -40.860 -25.052 44.329 1.00 66.36 115 TYR B C 1
ATOM 3295 O O . TYR B 1 115 ? -41.892 -24.891 43.673 1.00 65.91 115 TYR B O 1
ATOM 3304 N N . ARG B 1 116 ? -40.736 -24.670 45.598 1.00 68.23 116 ARG B N 1
ATOM 3305 C CA . ARG B 1 116 ? -41.845 -24.050 46.333 1.00 69.72 116 ARG B CA 1
ATOM 3306 C C . ARG B 1 116 ? -42.231 -22.689 45.740 1.00 68.08 116 ARG B C 1
ATOM 3307 O O . ARG B 1 116 ? -41.364 -21.852 45.482 1.00 67.05 116 ARG B O 1
ATOM 3315 N N . LEU B 1 117 ? -43.536 -22.475 45.566 1.00 68.28 117 LEU B N 1
ATOM 3316 C CA . LEU B 1 117 ? -44.074 -21.267 44.939 1.00 66.99 117 LEU B CA 1
ATOM 3317 C C . LEU B 1 117 ? -44.488 -20.200 45.949 1.00 69.00 117 LEU B C 1
ATOM 3318 O O . LEU B 1 117 ? -44.962 -20.517 47.040 1.00 71.35 117 LEU B O 1
ATOM 3323 N N . ALA B 1 118 ? -44.294 -18.935 45.580 1.00 68.36 118 ALA B N 1
ATOM 3324 C CA . ALA B 1 118 ? -44.819 -17.805 46.352 1.00 70.43 118 ALA B CA 1
ATOM 3325 C C . ALA B 1 118 ? -46.253 -17.551 45.902 1.00 70.52 118 ALA B C 1
ATOM 3326 O O . ALA B 1 118 ? -46.626 -17.952 44.804 1.00 68.68 118 ALA B O 1
ATOM 3328 N N . PRO B 1 119 ? -47.057 -16.848 46.722 1.00 72.91 119 PRO B N 1
ATOM 3329 C CA . PRO B 1 119 ? -46.732 -16.133 47.959 1.00 75.29 119 PRO B CA 1
ATOM 3330 C C . PRO B 1 119 ? -46.733 -16.978 49.221 1.00 77.77 119 PRO B C 1
ATOM 3331 O O . PRO B 1 119 ? -46.420 -16.464 50.298 1.00 80.10 119 PRO B O 1
ATOM 3335 N N . GLU B 1 120 ? -47.087 -18.254 49.102 1.00 77.66 120 GLU B N 1
ATOM 3336 C CA . GLU B 1 120 ? -47.111 -19.141 50.258 1.00 80.08 120 GLU B CA 1
ATOM 3337 C C . GLU B 1 120 ? -45.703 -19.319 50.794 1.00 80.17 120 GLU B C 1
ATOM 3338 O O . GLU B 1 120 ? -45.448 -19.145 51.981 1.00 82.33 120 GLU B O 1
ATOM 3344 N N . HIS B 1 121 ? -44.790 -19.651 49.890 1.00 77.58 121 HIS B N 1
ATOM 3345 C CA . HIS B 1 121 ? -43.387 -19.823 50.227 1.00 77.55 121 HIS B CA 1
ATOM 3346 C C . HIS B 1 121 ? -42.594 -18.711 49.545 1.00 75.69 121 HIS B C 1
ATOM 3347 O O . HIS B 1 121 ? -42.262 -18.791 48.358 1.00 72.97 121 HIS B O 1
ATOM 3354 N N . LYS B 1 122 ? -42.309 -17.667 50.317 1.00 77.11 122 LYS B N 1
ATOM 3355 C CA . LYS B 1 122 ? -41.686 -16.453 49.802 1.00 75.89 122 LYS B CA 1
ATOM 3356 C C . LYS B 1 122 ? -40.171 -16.637 49.758 1.00 75.41 122 LYS B C 1
ATOM 3357 O O . LYS B 1 122 ? -39.631 -17.534 50.406 1.00 76.52 122 LYS B O 1
ATOM 3363 N N . PHE B 1 123 ? -39.497 -15.801 48.974 1.00 73.46 123 PHE B N 1
ATOM 3364 C CA . PHE B 1 123 ? -38.035 -15.691 49.000 1.00 73.51 123 PHE B CA 1
ATOM 3365 C C . PHE B 1 123 ? -37.553 -15.761 50.450 1.00 76.83 123 PHE B C 1
ATOM 3366 O O . PHE B 1 123 ? -38.082 -15.049 51.286 1.00 78.82 123 PHE B O 1
ATOM 3374 N N . PRO B 1 124 ? -36.536 -16.595 50.747 1.00 77.80 124 PRO B N 1
ATOM 3375 C CA . PRO B 1 124 ? -35.688 -17.386 49.849 1.00 76.09 124 PRO B CA 1
ATOM 3376 C C . PRO B 1 124 ? -36.094 -18.866 49.662 1.00 75.71 124 PRO B C 1
ATOM 3377 O O . PRO B 1 124 ? -35.234 -19.701 49.347 1.00 74.95 124 PRO B O 1
ATOM 3381 N N . ALA B 1 125 ? -37.382 -19.179 49.818 1.00 76.16 125 ALA B N 1
ATOM 3382 C CA . ALA B 1 125 ? -37.858 -20.570 49.776 1.00 76.56 125 ALA B CA 1
ATOM 3383 C C . ALA B 1 125 ? -37.407 -21.309 48.521 1.00 74.40 125 ALA B C 1
ATOM 3384 O O . ALA B 1 125 ? -36.724 -22.336 48.607 1.00 75.26 125 ALA B O 1
ATOM 3386 N N . ALA B 1 126 ? -37.791 -20.782 47.360 1.00 78.65 126 ALA B N 1
ATOM 3387 C CA . ALA B 1 126 ? -37.478 -21.412 46.089 1.00 75.51 126 ALA B CA 1
ATOM 3388 C C . ALA B 1 126 ? -35.972 -21.542 45.880 1.00 73.97 126 ALA B C 1
ATOM 3389 O O . ALA B 1 126 ? -35.518 -22.488 45.232 1.00 73.09 126 ALA B O 1
ATOM 3391 N N . VAL B 1 127 ? -35.207 -20.592 46.420 1.00 74.43 127 VAL B N 1
ATOM 3392 C CA . VAL B 1 127 ? -33.751 -20.575 46.250 1.00 72.94 127 VAL B CA 1
ATOM 3393 C C . VAL B 1 127 ? -33.084 -21.714 47.020 1.00 74.94 127 VAL B C 1
ATOM 3394 O O . VAL B 1 127 ? -32.174 -22.370 46.507 1.00 73.26 127 VAL B O 1
ATOM 3398 N N . GLU B 1 128 ? -33.541 -21.958 48.242 1.00 78.66 128 GLU B N 1
ATOM 3399 C CA . GLU B 1 128 ? -33.027 -23.076 49.020 1.00 81.27 128 GLU B CA 1
ATOM 3400 C C . GLU B 1 128 ? -33.323 -24.394 48.305 1.00 80.42 128 GLU B C 1
ATOM 3401 O O . GLU B 1 128 ? -32.427 -25.219 48.133 1.00 80.50 128 GLU B O 1
ATOM 3407 N N . ASP B 1 129 ? -34.569 -24.571 47.863 1.00 80.03 129 ASP B N 1
ATOM 3408 C CA . ASP B 1 129 ? -34.977 -25.784 47.143 1.00 79.03 129 ASP B CA 1
ATOM 3409 C C . ASP B 1 129 ? -34.163 -25.963 45.866 1.00 75.09 129 ASP B C 1
ATOM 3410 O O . ASP B 1 129 ? -33.745 -27.073 45.528 1.00 75.22 129 ASP B O 1
ATOM 3415 N N . ALA B 1 130 ? -33.957 -24.866 45.150 1.00 71.90 130 ALA B N 1
ATOM 3416 C CA . ALA B 1 130 ? -33.183 -24.896 43.919 1.00 68.11 130 ALA B CA 1
ATOM 3417 C C . ALA B 1 130 ? -31.777 -25.426 44.188 1.00 68.36 130 ALA B C 1
ATOM 3418 O O . ALA B 1 130 ? -31.272 -26.267 43.437 1.00 66.58 130 ALA B O 1
ATOM 3420 N N . TYR B 1 131 ? -31.160 -24.953 45.268 1.00 70.26 131 TYR B N 1
ATOM 3421 C CA . TYR B 1 131 ? -29.830 -25.417 45.631 1.00 71.29 131 TYR B CA 1
ATOM 3422 C C . TYR B 1 131 ? -29.861 -26.855 46.192 1.00 73.52 131 TYR B C 1
ATOM 3423 O O . TYR B 1 131 ? -29.058 -27.705 45.798 1.00 73.03 131 TYR B O 1
ATOM 3432 N N . ASP B 1 132 ? -30.784 -27.121 47.107 1.00 76.11 132 ASP B N 1
ATOM 3433 C CA . ASP B 1 132 ? -30.908 -28.461 47.687 1.00 78.90 132 ASP B CA 1
ATOM 3434 C C . ASP B 1 132 ? -31.145 -29.509 46.581 1.00 76.80 132 ASP B C 1
ATOM 3435 O O . ASP B 1 132 ? -30.488 -30.549 46.564 1.00 77.76 132 ASP B O 1
ATOM 3440 N N . ALA B 1 133 ? -32.047 -29.220 45.644 1.00 74.22 133 ALA B N 1
ATOM 3441 C CA . ALA B 1 133 ? -32.326 -30.144 44.537 1.00 72.42 133 ALA B CA 1
ATOM 3442 C C . ALA B 1 133 ? -31.071 -30.454 43.725 1.00 70.27 133 ALA B C 1
ATOM 3443 O O . ALA B 1 133 ? -30.792 -31.623 43.426 1.00 70.81 133 ALA B O 1
ATOM 3445 N N . ALA B 1 134 ? -30.312 -29.410 43.388 1.00 68.02 134 ALA B N 1
ATOM 3446 C CA . ALA B 1 134 ? -29.113 -29.558 42.557 1.00 65.93 134 ALA B CA 1
ATOM 3447 C C . ALA B 1 134 ? -28.008 -30.337 43.274 1.00 68.20 134 ALA B C 1
ATOM 3448 O O . ALA B 1 134 ? -27.400 -31.234 42.690 1.00 67.36 134 ALA B O 1
ATOM 3450 N N . LYS B 1 135 ? -27.745 -29.991 44.530 1.00 71.04 135 LYS B N 1
ATOM 3451 C CA . LYS B 1 135 ? -26.716 -30.691 45.291 1.00 73.98 135 LYS B CA 1
ATOM 3452 C C . LYS B 1 135 ? -27.115 -32.138 45.553 1.00 76.28 135 LYS B C 1
ATOM 3453 O O . LYS B 1 135 ? -26.252 -33.005 45.662 1.00 77.77 135 LYS B O 1
ATOM 3459 N N . TRP B 1 136 ? -28.417 -32.388 45.663 1.00 76.96 136 TRP B N 1
ATOM 3460 C CA . TRP B 1 136 ? -28.918 -33.747 45.837 1.00 79.37 136 TRP B CA 1
ATOM 3461 C C . TRP B 1 136 ? -28.689 -34.562 44.570 1.00 77.18 136 TRP B C 1
ATOM 3462 O O . TRP B 1 136 ? -28.384 -35.750 44.653 1.00 79.16 136 TRP B O 1
ATOM 3473 N N . VAL B 1 137 ? -28.836 -33.928 43.405 1.00 73.53 137 VAL B N 1
ATOM 3474 C CA . VAL B 1 137 ? -28.466 -34.568 42.143 1.00 71.48 137 VAL B CA 1
ATOM 3475 C C . VAL B 1 137 ? -26.965 -34.888 42.161 1.00 72.14 137 VAL B C 1
ATOM 3476 O O . VAL B 1 137 ? -26.553 -35.994 41.786 1.00 73.01 137 VAL B O 1
ATOM 3480 N N . ALA B 1 138 ? -26.168 -33.932 42.640 1.00 72.01 138 ALA B N 1
ATOM 3481 C CA . ALA B 1 138 ? -24.726 -34.117 42.811 1.00 73.06 138 ALA B CA 1
ATOM 3482 C C . ALA B 1 138 ? -24.367 -35.266 43.761 1.00 77.11 138 ALA B C 1
ATOM 3483 O O . ALA B 1 138 ? -23.446 -36.031 43.477 1.00 78.04 138 ALA B O 1
ATOM 3485 N N . ASP B 1 139 ? -25.080 -35.378 44.886 1.00 79.91 139 ASP B N 1
ATOM 3486 C CA . ASP B 1 139 ? -24.799 -36.409 45.900 1.00 84.01 139 ASP B CA 1
ATOM 3487 C C . ASP B 1 139 ? -25.378 -37.790 45.573 1.00 84.99 139 ASP B C 1
ATOM 3488 O O . ASP B 1 139 ? -25.121 -38.750 46.303 1.00 88.47 139 ASP B O 1
ATOM 3493 N N . ASN B 1 140 ? -26.173 -37.889 44.510 1.00 82.05 140 ASN B N 1
ATOM 3494 C CA . ASN B 1 140 ? -26.845 -39.140 44.159 1.00 83.23 140 ASN B CA 1
ATOM 3495 C C . ASN B 1 140 ? -26.585 -39.609 42.726 1.00 80.69 140 ASN B C 1
ATOM 3496 O O . ASN B 1 140 ? -27.291 -40.477 42.215 1.00 80.83 140 ASN B O 1
ATOM 3501 N N . TYR B 1 141 ? -25.573 -39.026 42.087 1.00 78.63 141 TYR B N 1
ATOM 3502 C CA . TYR B 1 141 ? -25.088 -39.461 40.773 1.00 76.91 141 TYR B CA 1
ATOM 3503 C C . TYR B 1 141 ? -25.304 -40.955 40.508 1.00 79.20 141 TYR B C 1
ATOM 3504 O O . TYR B 1 141 ? -25.867 -41.334 39.477 1.00 77.82 141 TYR B O 1
ATOM 3513 N N . ASP B 1 142 ? -24.881 -41.788 41.456 1.00 83.05 142 ASP B N 1
ATOM 3514 C CA . ASP B 1 142 ? -24.922 -43.238 41.299 1.00 85.81 142 ASP B CA 1
ATOM 3515 C C . ASP B 1 142 ? -26.352 -43.729 41.103 1.00 86.38 142 ASP B C 1
ATOM 3516 O O . ASP B 1 142 ? -26.647 -44.436 40.138 1.00 85.95 142 ASP B O 1
ATOM 3521 N N . LYS B 1 143 ? -27.235 -43.331 42.014 1.00 87.66 143 LYS B N 1
ATOM 3522 C CA . LYS B 1 143 ? -28.647 -43.705 41.944 1.00 88.62 143 LYS B CA 1
ATOM 3523 C C . LYS B 1 143 ? -29.325 -43.177 40.686 1.00 84.57 143 LYS B C 1
ATOM 3524 O O . LYS B 1 143 ? -30.212 -43.826 40.140 1.00 85.01 143 LYS B O 1
ATOM 3530 N N . LEU B 1 144 ? -28.910 -41.997 40.234 1.00 80.90 144 LEU B N 1
ATOM 3531 C CA . LEU B 1 144 ? -29.494 -41.380 39.044 1.00 77.31 144 LEU B CA 1
ATOM 3532 C C . LEU B 1 144 ? -28.881 -41.900 37.744 1.00 75.63 144 LEU B C 1
ATOM 3533 O O . LEU B 1 144 ? -29.429 -41.661 36.666 1.00 73.66 144 LEU B O 1
ATOM 3538 N N . GLY B 1 145 ? -27.754 -42.607 37.845 1.00 76.65 145 GLY B N 1
ATOM 3539 C CA . GLY B 1 145 ? -27.009 -43.062 36.672 1.00 75.34 145 GLY B CA 1
ATOM 3540 C C . GLY B 1 145 ? -26.425 -41.893 35.890 1.00 71.76 145 GLY B C 1
ATOM 3541 O O . GLY B 1 145 ? -26.364 -41.930 34.656 1.00 70.12 145 GLY B O 1
ATOM 3542 N N . VAL B 1 146 ? -26.008 -40.851 36.612 1.00 70.27 146 VAL B N 1
ATOM 3543 C CA . VAL B 1 146 ? -25.387 -39.682 35.994 1.00 67.43 146 VAL B CA 1
ATOM 3544 C C . VAL B 1 146 ? -23.978 -39.468 36.530 1.00 68.25 146 VAL B C 1
ATOM 3545 O O . VAL B 1 146 ? -23.629 -39.947 37.598 1.00 70.43 146 VAL B O 1
ATOM 3549 N N . ASP B 1 147 ? -23.181 -38.753 35.746 1.00 66.71 147 ASP B N 1
ATOM 3550 C CA . ASP B 1 147 ? -21.807 -38.409 36.083 1.00 67.49 147 ASP B CA 1
ATOM 3551 C C . ASP B 1 147 ? -21.832 -37.187 36.994 1.00 67.10 147 ASP B C 1
ATOM 3552 O O . ASP B 1 147 ? -22.450 -36.172 36.660 1.00 64.76 147 ASP B O 1
ATOM 3557 N N . ASN B 1 148 ? -21.157 -37.275 38.137 1.00 69.54 148 ASN B N 1
ATOM 3558 C CA . ASN B 1 148 ? -21.089 -36.138 39.070 1.00 69.76 148 ASN B CA 1
ATOM 3559 C C . ASN B 1 148 ? -20.147 -34.996 38.632 1.00 68.04 148 ASN B C 1
ATOM 3560 O O . ASN B 1 148 ? -20.087 -33.954 39.294 1.00 67.85 148 ASN B O 1
ATOM 3565 N N . GLY B 1 149 ? -19.418 -35.199 37.532 1.00 67.02 149 GLY B N 1
ATOM 3566 C CA . GLY B 1 149 ? -18.539 -34.174 36.961 1.00 65.78 149 GLY B CA 1
ATOM 3567 C C . GLY B 1 149 ? -19.114 -33.490 35.726 1.00 62.63 149 GLY B C 1
ATOM 3568 O O . GLY B 1 149 ? -18.435 -32.675 35.102 1.00 62.02 149 GLY B O 1
ATOM 3569 N N . LYS B 1 150 ? -20.359 -33.819 35.372 1.00 60.96 150 LYS B N 1
ATOM 3570 C CA . LYS B 1 150 ? -21.021 -33.254 34.185 1.00 58.27 150 LYS B CA 1
ATOM 3571 C C . LYS B 1 150 ? -22.423 -32.733 34.536 1.00 56.49 150 LYS B C 1
ATOM 3572 O O . LYS B 1 150 ? -23.401 -33.041 33.853 1.00 55.24 150 LYS B O 1
ATOM 3578 N N . ILE B 1 151 ? -22.513 -31.949 35.611 1.00 56.45 151 ILE B N 1
ATOM 3579 C CA . ILE B 1 151 ? -23.789 -31.355 36.029 1.00 55.26 151 ILE B CA 1
ATOM 3580 C C . ILE B 1 151 ? -23.922 -29.916 35.518 1.00 52.96 151 ILE B C 1
ATOM 3581 O O . ILE B 1 151 ? -23.057 -29.073 35.774 1.00 53.08 151 ILE B O 1
ATOM 3586 N N . ALA B 1 152 ? -25.000 -29.659 34.777 1.00 51.18 152 ALA B N 1
ATOM 3587 C CA . ALA B 1 152 ? -25.367 -28.303 34.350 1.00 49.16 152 ALA B CA 1
ATOM 3588 C C . ALA B 1 152 ? -26.637 -27.844 35.072 1.00 48.98 152 ALA B C 1
ATOM 3589 O O . ALA B 1 152 ? -27.424 -28.661 35.566 1.00 49.63 152 ALA B O 1
ATOM 3591 N N . VAL B 1 153 ? -26.820 -26.528 35.144 1.00 47.98 153 VAL B N 1
ATOM 3592 C CA . VAL B 1 153 ? -28.073 -25.953 35.628 1.00 47.81 153 VAL B CA 1
ATOM 3593 C C . VAL B 1 153 ? -28.672 -25.126 34.513 1.00 45.35 153 VAL B C 1
ATOM 3594 O O . VAL B 1 153 ? -27.951 -24.547 33.707 1.00 44.15 153 VAL B O 1
ATOM 3598 N N . ALA B 1 154 ? -29.996 -25.090 34.461 1.00 44.77 154 ALA B N 1
ATOM 3599 C CA . ALA B 1 154 ? -30.695 -24.397 33.388 1.00 43.08 154 ALA B CA 1
ATOM 3600 C C . ALA B 1 154 ? -32.101 -24.048 33.844 1.00 43.66 154 ALA B C 1
ATOM 3601 O O . ALA B 1 154 ? -32.673 -24.726 34.693 1.00 44.54 154 ALA B O 1
ATOM 3603 N N . GLY B 1 155 ? -32.656 -22.984 33.277 1.00 42.86 155 GLY B N 1
ATOM 3604 C CA . GLY B 1 155 ? -33.994 -22.552 33.642 1.00 43.56 155 GLY B CA 1
ATOM 3605 C C . GLY B 1 155 ? -34.443 -21.331 32.867 1.00 42.70 155 GLY B C 1
ATOM 3606 O O . GLY B 1 155 ? -33.632 -20.579 32.316 1.00 41.73 155 GLY B O 1
ATOM 3607 N N . ASP B 1 156 ? -35.753 -21.140 32.819 1.00 43.55 156 ASP B N 1
ATOM 3608 C CA . ASP B 1 156 ? -36.344 -20.086 32.004 1.00 42.45 156 ASP B CA 1
ATOM 3609 C C . ASP B 1 156 ? -37.019 -19.037 32.880 1.00 43.48 156 ASP B C 1
ATOM 3610 O O . ASP B 1 156 ? -37.762 -19.365 33.827 1.00 44.45 156 ASP B O 1
ATOM 3615 N N . SER B 1 157 ? -36.710 -17.773 32.587 1.00 42.72 157 SER B N 1
ATOM 3616 C CA . SER B 1 157 ? -37.320 -16.629 33.251 1.00 43.42 157 SER B CA 1
ATOM 3617 C C . SER B 1 157 ? -37.000 -16.642 34.753 1.00 44.36 157 SER B C 1
ATOM 3618 O O . SER B 1 157 ? -35.841 -16.521 35.129 1.00 44.13 157 SER B O 1
ATOM 3621 N N . ALA B 1 158 ? -38.001 -16.807 35.606 1.00 46.10 158 ALA B N 1
ATOM 3622 C CA . ALA B 1 158 ? -37.746 -16.975 37.038 1.00 47.93 158 ALA B CA 1
ATOM 3623 C C . ALA B 1 158 ? -36.901 -18.234 37.334 1.00 48.19 158 ALA B C 1
ATOM 3624 O O . ALA B 1 158 ? -36.239 -18.337 38.383 1.00 49.43 158 ALA B O 1
ATOM 3626 N N . GLY B 1 159 ? -36.954 -19.199 36.421 1.00 47.52 159 GLY B N 1
ATOM 3627 C CA . GLY B 1 159 ? -36.116 -20.388 36.497 1.00 47.77 159 GLY B CA 1
ATOM 3628 C C . GLY B 1 159 ? -34.663 -20.087 36.192 1.00 46.59 159 GLY B C 1
ATOM 3629 O O . GLY B 1 159 ? -33.764 -20.622 36.846 1.00 46.81 159 GLY B O 1
ATOM 3630 N N . GLY B 1 160 ? -34.436 -19.233 35.192 1.00 45.06 160 GLY B N 1
ATOM 3631 C CA . GLY B 1 160 ? -33.099 -18.731 34.888 1.00 44.42 160 GLY B CA 1
ATOM 3632 C C . GLY B 1 160 ? -32.465 -18.031 36.083 1.00 46.00 160 GLY B C 1
ATOM 3633 O O . GLY B 1 160 ? -31.252 -18.101 36.280 1.00 46.31 160 GLY B O 1
ATOM 3634 N N . ASN B 1 161 ? -33.285 -17.357 36.882 1.00 47.61 161 ASN B N 1
ATOM 3635 C CA . ASN B 1 161 ? -32.812 -16.685 38.091 1.00 49.92 161 ASN B CA 1
ATOM 3636 C C . ASN B 1 161 ? -32.328 -17.699 39.112 1.00 52.38 161 ASN B C 1
ATOM 3637 O O . ASN B 1 161 ? -31.263 -17.521 39.715 1.00 53.93 161 ASN B O 1
ATOM 3642 N N . LEU B 1 162 ? -33.115 -18.755 39.319 1.00 53.75 162 LEU B N 1
ATOM 3643 C CA . LEU B 1 162 ? -32.753 -19.787 40.286 1.00 55.62 162 LEU B CA 1
ATOM 3644 C C . LEU B 1 162 ? -31.499 -20.524 39.816 1.00 54.81 162 LEU B C 1
ATOM 3645 O O . LEU B 1 162 ? -30.600 -20.769 40.614 1.00 56.18 162 LEU B O 1
ATOM 3650 N N . ALA B 1 163 ? -31.423 -20.835 38.522 1.00 52.67 163 ALA B N 1
ATOM 3651 C CA . ALA B 1 163 ? -30.226 -21.475 37.942 1.00 52.36 163 ALA B CA 1
ATOM 3652 C C . ALA B 1 163 ? -28.959 -20.687 38.264 1.00 53.23 163 ALA B C 1
ATOM 3653 O O . ALA B 1 163 ? -27.957 -21.265 38.698 1.00 54.88 163 ALA B O 1
ATOM 3655 N N . ALA B 1 164 ? -29.021 -19.367 38.063 1.00 52.96 164 ALA B N 1
ATOM 3656 C CA . ALA B 1 164 ? -27.869 -18.477 38.248 1.00 53.32 164 ALA B CA 1
ATOM 3657 C C . ALA B 1 164 ? -27.518 -18.351 39.719 1.00 55.69 164 ALA B C 1
ATOM 3658 O O . ALA B 1 164 ? -26.342 -18.289 40.087 1.00 56.55 164 ALA B O 1
ATOM 3660 N N . VAL B 1 165 ? -28.553 -18.314 40.550 1.00 57.23 165 VAL B N 1
ATOM 3661 C CA . VAL B 1 165 ? -28.401 -18.151 41.993 1.00 59.93 165 VAL B CA 1
ATOM 3662 C C . VAL B 1 165 ? -27.926 -19.451 42.662 1.00 61.86 165 VAL B C 1
ATOM 3663 O O . VAL B 1 165 ? -27.163 -19.419 43.637 1.00 64.38 165 VAL B O 1
ATOM 3667 N N . THR B 1 166 ? -28.395 -20.587 42.146 1.00 60.98 166 THR B N 1
ATOM 3668 C CA . THR B 1 166 ? -27.890 -21.901 42.551 1.00 62.09 166 THR B CA 1
ATOM 3669 C C . THR B 1 166 ? -26.384 -22.007 42.290 1.00 62.03 166 THR B C 1
ATOM 3670 O O . THR B 1 166 ? -25.644 -22.570 43.098 1.00 64.24 166 THR B O 1
ATOM 3674 N N . ALA B 1 167 ? -25.941 -21.458 41.161 1.00 59.93 167 ALA B N 1
ATOM 3675 C CA . ALA B 1 167 ? -24.518 -21.407 40.820 1.00 59.98 167 ALA B CA 1
ATOM 3676 C C . ALA B 1 167 ? -23.763 -20.522 41.800 1.00 62.15 167 ALA B C 1
ATOM 3677 O O . ALA B 1 167 ? -22.668 -20.870 42.243 1.00 64.00 167 ALA B O 1
ATOM 3679 N N . ILE B 1 168 ? -24.358 -19.381 42.134 1.00 62.31 168 ILE B N 1
ATOM 3680 C CA . ILE B 1 168 ? -23.795 -18.461 43.117 1.00 64.84 168 ILE B CA 1
ATOM 3681 C C . ILE B 1 168 ? -23.729 -19.129 44.486 1.00 68.11 168 ILE B C 1
ATOM 3682 O O . ILE B 1 168 ? -22.728 -19.005 45.192 1.00 70.65 168 ILE B O 1
ATOM 3687 N N . MET B 1 169 ? -24.787 -19.850 44.852 1.00 68.64 169 MET B N 1
ATOM 3688 C CA . MET B 1 169 ? -24.853 -20.499 46.168 1.00 72.19 169 MET B CA 1
ATOM 3689 C C . MET B 1 169 ? -23.800 -21.601 46.304 1.00 73.41 169 MET B C 1
ATOM 3690 O O . MET B 1 169 ? -23.173 -21.745 47.356 1.00 76.74 169 MET B O 1
ATOM 3695 N N . ALA B 1 170 ? -23.621 -22.382 45.242 1.00 71.04 170 ALA B N 1
ATOM 3696 C CA . ALA B 1 170 ? -22.602 -23.430 45.226 1.00 72.10 170 ALA B CA 1
ATOM 3697 C C . ALA B 1 170 ? -21.215 -22.812 45.349 1.00 73.26 170 ALA B C 1
ATOM 3698 O O . ALA B 1 170 ? -20.397 -23.265 46.147 1.00 76.27 170 ALA B O 1
ATOM 3700 N N . ARG B 1 171 ? -20.964 -21.771 44.561 1.00 71.34 171 ARG B N 1
ATOM 3701 C CA . ARG B 1 171 ? -19.703 -21.033 44.623 1.00 72.67 171 ARG B CA 1
ATOM 3702 C C . ARG B 1 171 ? -19.440 -20.533 46.049 1.00 76.42 171 ARG B C 1
ATOM 3703 O O . ARG B 1 171 ? -18.333 -20.689 46.568 1.00 79.12 171 ARG B O 1
ATOM 3711 N N . ASP B 1 172 ? -20.470 -19.966 46.679 1.00 76.88 172 ASP B N 1
ATOM 3712 C CA . ASP B 1 172 ? -20.355 -19.386 48.021 1.00 80.79 172 ASP B CA 1
ATOM 3713 C C . ASP B 1 172 ? -19.915 -20.393 49.091 1.00 84.45 172 ASP B C 1
ATOM 3714 O O . ASP B 1 172 ? -19.250 -20.024 50.062 1.00 88.07 172 ASP B O 1
ATOM 3719 N N . ARG B 1 173 ? -20.277 -21.658 48.905 1.00 83.90 173 ARG B N 1
ATOM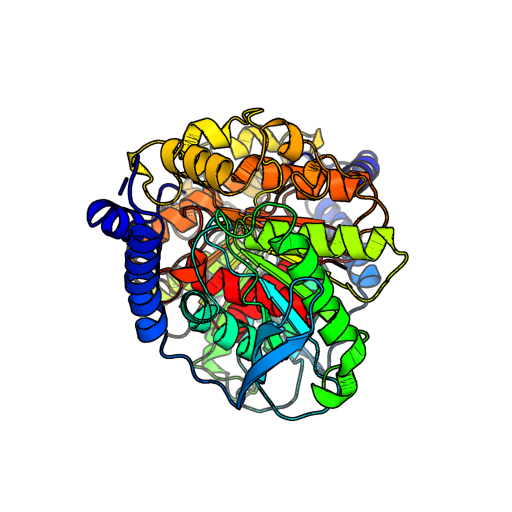 3720 C CA . ARG B 1 173 ? -19.902 -22.719 49.839 1.00 87.50 173 ARG B CA 1
ATOM 3721 C C . ARG B 1 173 ? -18.623 -23.456 49.431 1.00 87.63 173 ARG B C 1
ATOM 3722 O O . ARG B 1 173 ? -18.274 -24.469 50.036 1.00 90.35 173 ARG B O 1
ATOM 3730 N N . GLY B 1 174 ? -17.931 -22.960 48.408 1.00 84.95 174 GLY B N 1
ATOM 3731 C CA . GLY B 1 174 ? -16.747 -23.634 47.880 1.00 84.83 174 GLY B CA 1
ATOM 3732 C C . GLY B 1 174 ? -17.082 -24.924 47.154 1.00 82.58 174 GLY B C 1
ATOM 3733 O O . GLY B 1 174 ? -16.220 -25.780 46.985 1.00 83.82 174 GLY B O 1
ATOM 3734 N N . GLU B 1 175 ? -18.333 -25.058 46.722 1.00 79.54 175 GLU B N 1
ATOM 3735 C CA . GLU B 1 175 ? -18.804 -26.250 46.029 1.00 77.56 175 GLU B CA 1
ATOM 3736 C C . GLU B 1 175 ? -18.584 -26.076 44.531 1.00 73.90 175 GLU B C 1
ATOM 3737 O O . GLU B 1 175 ? -18.797 -24.979 43.990 1.00 71.82 175 GLU B O 1
ATOM 3743 N N . SER B 1 176 ? -18.183 -27.160 43.865 1.00 73.07 176 SER B N 1
ATOM 3744 C CA . SER B 1 176 ? -17.808 -27.121 42.446 1.00 70.30 176 SER B CA 1
ATOM 3745 C C . SER B 1 176 ? -18.558 -28.127 41.558 1.00 67.90 176 SER B C 1
ATOM 3746 O O . SER B 1 176 ? -18.073 -28.511 40.487 1.00 66.36 176 SER B O 1
ATOM 3749 N N . PHE B 1 177 ? -19.758 -28.518 41.980 1.00 67.46 177 PHE B N 1
ATOM 3750 C CA . PHE B 1 177 ? -20.576 -29.443 41.193 1.00 65.76 177 PHE B CA 1
ATOM 3751 C C . PHE B 1 177 ? -21.314 -28.770 40.017 1.00 62.17 177 PHE B C 1
ATOM 3752 O O . PHE B 1 177 ? -21.672 -29.451 39.058 1.00 60.67 177 PHE B O 1
ATOM 3760 N N . VAL B 1 178 ? -21.504 -27.449 40.064 1.00 60.57 178 VAL B N 1
ATOM 3761 C CA . VAL B 1 178 ? -22.107 -26.722 38.927 1.00 57.32 178 VAL B CA 1
ATOM 3762 C C . VAL B 1 178 ? -21.039 -26.375 37.878 1.00 56.01 178 VAL B C 1
ATOM 3763 O O . VAL B 1 178 ? -20.185 -25.515 38.104 1.00 56.88 178 VAL B O 1
ATOM 3767 N N . LYS B 1 179 ? -21.101 -27.056 36.735 1.00 54.22 179 LYS B N 1
ATOM 3768 C CA . LYS B 1 179 ? -20.080 -26.957 35.689 1.00 53.40 179 LYS B CA 1
ATOM 3769 C C . LYS B 1 179 ? -20.465 -26.039 34.540 1.00 50.70 179 LYS B C 1
ATOM 3770 O O . LYS B 1 179 ? -19.609 -25.627 33.752 1.00 50.66 179 LYS B O 1
ATOM 3776 N N . TYR B 1 180 ? -21.753 -25.729 34.433 1.00 48.54 180 TYR B N 1
ATOM 3777 C CA . TYR B 1 180 ? -22.275 -25.002 33.279 1.00 45.81 180 TYR B CA 1
ATOM 3778 C C . TYR B 1 180 ? -23.654 -24.469 33.628 1.00 44.82 180 TYR B C 1
ATOM 3779 O O . TYR B 1 180 ? -24.419 -25.148 34.306 1.00 44.93 180 TYR B O 1
ATOM 3788 N N . GLN B 1 181 ? -23.970 -23.262 33.158 1.00 43.64 181 GLN B N 1
ATOM 3789 C CA . GLN B 1 181 ? -25.258 -22.633 33.442 1.00 43.03 181 GLN B CA 1
ATOM 3790 C C . GLN B 1 181 ? -25.838 -22.053 32.168 1.00 41.57 181 GLN B C 1
ATOM 3791 O O . GLN B 1 181 ? -25.185 -21.268 31.497 1.00 41.59 181 GLN B O 1
ATOM 3797 N N . VAL B 1 182 ? -27.041 -22.489 31.809 1.00 40.68 182 VAL B N 1
ATOM 3798 C CA . VAL B 1 182 ? -27.765 -21.925 30.667 1.00 39.43 182 VAL B CA 1
ATOM 3799 C C . VAL B 1 182 ? -28.917 -21.115 31.255 1.00 39.33 182 VAL B C 1
ATOM 3800 O O . VAL B 1 182 ? -29.785 -21.654 31.945 1.00 39.19 182 VAL B O 1
ATOM 3804 N N . LEU B 1 183 ? -28.917 -19.810 31.004 1.00 39.31 183 LEU B N 1
ATOM 3805 C CA . LEU B 1 183 ? -29.930 -18.930 31.592 1.00 39.04 183 LEU B CA 1
ATOM 3806 C C . LEU B 1 183 ? -30.840 -18.487 30.467 1.00 38.66 183 LEU B C 1
ATOM 3807 O O . LEU B 1 183 ? -30.414 -17.745 29.601 1.00 38.51 183 LEU B O 1
ATOM 3812 N N . ILE B 1 184 ? -32.074 -18.991 30.449 1.00 38.72 184 ILE B N 1
ATOM 3813 C CA . ILE B 1 184 ? -32.985 -18.733 29.331 1.00 38.32 184 ILE B CA 1
ATOM 3814 C C . ILE B 1 184 ? -33.841 -17.555 29.746 1.00 38.14 184 ILE B C 1
ATOM 3815 O O . ILE B 1 184 ? -34.633 -17.660 30.681 1.00 38.53 184 ILE B O 1
ATOM 3820 N N . TYR B 1 185 ? -33.638 -16.431 29.059 1.00 38.14 185 TYR B N 1
ATOM 3821 C CA . TYR B 1 185 ? -34.193 -15.118 29.423 1.00 38.52 185 TYR B CA 1
ATOM 3822 C C . TYR B 1 185 ? -34.431 -14.934 30.922 1.00 39.15 185 TYR B C 1
ATOM 3823 O O . TYR B 1 185 ? -35.555 -14.752 31.332 1.00 39.57 185 TYR B O 1
ATOM 3832 N N . PRO B 1 186 ? -33.358 -14.959 31.734 1.00 40.12 186 PRO B N 1
ATOM 3833 C CA . PRO B 1 186 ? -33.450 -14.891 33.199 1.00 41.86 186 PRO B CA 1
ATOM 3834 C C . PRO B 1 186 ? -33.856 -13.530 33.744 1.00 43.32 186 PRO B C 1
ATOM 3835 O O . PRO B 1 186 ? -33.639 -12.526 33.083 1.00 44.20 186 PRO B O 1
ATOM 3839 N N . ALA B 1 187 ? -34.394 -13.528 34.966 1.00 45.71 187 ALA B N 1
ATOM 3840 C CA . ALA B 1 187 ? -34.626 -12.326 35.756 1.00 47.55 187 ALA B CA 1
ATOM 3841 C C . ALA B 1 187 ? -33.476 -12.141 36.735 1.00 49.00 187 ALA B C 1
ATOM 3842 O O . ALA B 1 187 ? -33.474 -12.742 37.818 1.00 50.24 187 ALA B O 1
ATOM 3844 N N . VAL B 1 188 ? -32.515 -11.289 36.385 1.00 49.25 188 VAL B N 1
ATOM 3845 C CA . VAL B 1 188 ? -31.335 -11.104 37.238 1.00 50.81 188 VAL B CA 1
ATOM 3846 C C . VAL B 1 188 ? -31.379 -9.865 38.118 1.00 53.25 188 VAL B C 1
ATOM 3847 O O . VAL B 1 188 ? -30.594 -9.757 39.065 1.00 55.13 188 VAL B O 1
ATOM 3851 N N . ASN B 1 189 ? -32.297 -8.945 37.826 1.00 53.40 189 ASN B N 1
ATOM 3852 C CA . ASN B 1 189 ? -32.546 -7.799 38.698 1.00 55.73 189 ASN B CA 1
ATOM 3853 C C . ASN B 1 189 ? -34.018 -7.743 39.088 1.00 56.49 189 ASN B C 1
ATOM 3854 O O . ASN B 1 189 ? -34.864 -7.463 38.244 1.00 55.55 189 ASN B O 1
ATOM 3859 N N . LEU B 1 190 ? -34.322 -7.992 40.360 1.00 58.41 190 LEU B N 1
ATOM 3860 C CA . LEU B 1 190 ? -35.710 -7.988 40.822 1.00 59.84 190 LEU B CA 1
ATOM 3861 C C . LEU B 1 190 ? -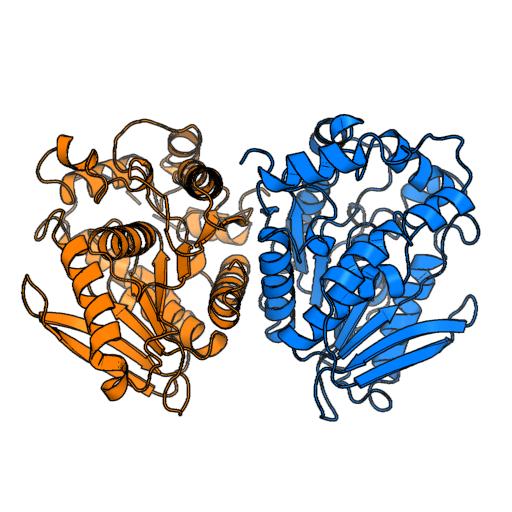36.057 -6.726 41.628 1.00 62.86 190 LEU B C 1
ATOM 3862 O O . LEU B 1 190 ? -37.094 -6.679 42.300 1.00 64.43 190 LEU B O 1
ATOM 3867 N N . THR B 1 191 ? -35.192 -5.711 41.544 1.00 63.61 191 THR B N 1
ATOM 3868 C CA . THR B 1 191 ? -35.488 -4.381 42.073 1.00 66.43 191 THR B CA 1
ATOM 3869 C C . THR B 1 191 ? -36.218 -3.596 40.995 1.00 66.01 191 THR B C 1
ATOM 3870 O O . THR B 1 191 ? -36.389 -4.080 39.874 1.00 64.23 191 THR B O 1
ATOM 3874 N N . GLY B 1 192 ? -36.636 -2.381 41.327 1.00 68.94 192 GLY B N 1
ATOM 3875 C CA . GLY B 1 192 ? -37.344 -1.525 40.374 1.00 68.84 192 GLY B CA 1
ATOM 3876 C C . GLY B 1 192 ? -36.463 -0.603 39.542 1.00 68.29 192 GLY B C 1
ATOM 3877 O O . GLY B 1 192 ? -36.983 0.236 38.800 1.00 68.84 192 GLY B O 1
ATOM 3878 N N . SER B 1 193 ? -35.141 -0.727 39.671 1.00 67.84 193 SER B N 1
ATOM 3879 C CA . SER B 1 193 ? -34.221 0.074 38.862 1.00 67.21 193 SER B CA 1
ATOM 3880 C C . SER B 1 193 ? -34.496 -0.251 37.399 1.00 64.01 193 SER B C 1
ATOM 3881 O O . SER B 1 193 ? -34.222 -1.360 36.950 1.00 62.23 193 SER B O 1
ATOM 3884 N N . PRO B 1 194 ? -35.055 0.714 36.652 1.00 63.80 194 PRO B N 1
ATOM 3885 C CA . PRO B 1 194 ? -35.512 0.407 35.312 1.00 61.27 194 PRO B CA 1
ATOM 3886 C C . PRO B 1 194 ? -34.365 0.310 34.320 1.00 59.29 194 PRO B C 1
ATOM 3887 O O . PRO B 1 194 ? -33.329 0.965 34.483 1.00 60.47 194 PRO B O 1
ATOM 3891 N N . THR B 1 195 ? -34.553 -0.537 33.319 1.00 56.30 195 THR B N 1
ATOM 3892 C CA . THR B 1 195 ? -33.710 -0.547 32.147 1.00 54.48 195 THR B CA 1
ATOM 3893 C C . THR B 1 195 ? -34.594 -0.065 31.000 1.00 53.76 195 THR B C 1
ATOM 3894 O O . THR B 1 195 ? -35.823 -0.019 31.135 1.00 53.78 195 THR B O 1
ATOM 3898 N N . VAL B 1 196 ? -33.979 0.324 29.889 1.00 52.93 196 VAL B N 1
ATOM 3899 C CA . VAL B 1 196 ? -34.742 0.729 28.720 1.00 52.73 196 VAL B CA 1
ATOM 3900 C C . VAL B 1 196 ? -35.710 -0.386 28.307 1.00 51.02 196 VAL B C 1
ATOM 3901 O O . VAL B 1 196 ? -36.883 -0.122 28.056 1.00 51.28 196 VAL B O 1
ATOM 3905 N N . SER B 1 197 ? -35.224 -1.627 28.248 1.00 36.22 197 SER B N 1
ATOM 3906 C CA . SER B 1 197 ? -36.055 -2.738 27.764 1.00 34.27 197 SER B CA 1
ATOM 3907 C C . SER B 1 197 ? -37.224 -3.026 28.692 1.00 34.45 197 SER B C 1
ATOM 3908 O O . SER B 1 197 ? -38.315 -3.327 28.223 1.00 33.35 197 SER B O 1
ATOM 3911 N N . ARG B 1 198 ? -37.014 -2.916 29.996 1.00 37.19 198 ARG B N 1
ATOM 3912 C CA . ARG B 1 198 ? -38.110 -3.151 30.933 1.00 39.40 198 ARG B CA 1
ATOM 3913 C C . ARG B 1 198 ? -39.316 -2.260 30.669 1.00 39.12 198 ARG B C 1
ATOM 3914 O O . ARG B 1 198 ? -40.450 -2.706 30.812 1.00 39.01 198 ARG B O 1
ATOM 3922 N N . VAL B 1 199 ? -39.065 -1.007 30.299 1.00 39.51 199 VAL B N 1
ATOM 3923 C CA . VAL B 1 199 ? -40.143 -0.071 30.025 1.00 40.27 199 VAL B CA 1
ATOM 3924 C C . VAL B 1 199 ? -40.665 -0.268 28.610 1.00 38.05 199 VAL B C 1
ATOM 3925 O O . VAL B 1 199 ? -41.848 -0.092 28.351 1.00 38.94 199 VAL B O 1
ATOM 3929 N N . GLU B 1 200 ? -39.786 -0.663 27.705 1.00 36.49 200 GLU B N 1
ATOM 3930 C CA . GLU B 1 200 ? -40.104 -0.680 26.282 1.00 35.90 200 GLU B CA 1
ATOM 3931 C C . GLU B 1 200 ? -41.041 -1.827 25.874 1.00 35.74 200 GLU B C 1
ATOM 3932 O O . GLU B 1 200 ? -41.899 -1.654 24.993 1.00 35.37 200 GLU B O 1
ATOM 3938 N N . TYR B 1 201 ? -40.867 -2.994 26.503 1.00 36.29 201 TYR B N 1
ATOM 3939 C CA . TYR B 1 201 ? -41.590 -4.215 26.111 1.00 37.11 201 TYR B CA 1
ATOM 3940 C C . TYR B 1 201 ? -42.531 -4.755 27.190 1.00 39.18 201 TYR B C 1
ATOM 3941 O O . TYR B 1 201 ? -42.861 -5.935 27.174 1.00 40.51 201 TYR B O 1
ATOM 3950 N N . SER B 1 202 ? -42.971 -3.899 28.114 1.00 40.64 202 SER B N 1
ATOM 3951 C CA . SER B 1 202 ? -43.851 -4.323 29.211 1.00 43.65 202 SER B CA 1
ATOM 3952 C C . SER B 1 202 ? -45.284 -3.763 29.128 1.00 45.79 202 SER B C 1
ATOM 3953 O O . SER B 1 202 ? -46.044 -3.860 30.086 1.00 48.35 202 SER B O 1
ATOM 3956 N N . GLY B 1 203 ? -45.661 -3.191 27.992 1.00 45.55 203 GLY B N 1
ATOM 3957 C CA . GLY B 1 203 ? -47.002 -2.631 27.857 1.00 48.66 203 GLY B CA 1
ATOM 3958 C C . GLY B 1 203 ? -48.053 -3.720 27.703 1.00 51.65 203 GLY B C 1
ATOM 3959 O O . GLY B 1 203 ? -47.719 -4.865 27.382 1.00 51.28 203 GLY B O 1
ATOM 3960 N N . PRO B 1 204 ? -49.336 -3.371 27.915 1.00 55.52 204 PRO B N 1
ATOM 3961 C CA . PRO B 1 204 ? -50.424 -4.343 27.801 1.00 59.40 204 PRO B CA 1
ATOM 3962 C C . PRO B 1 204 ? -50.432 -5.099 26.476 1.00 60.01 204 PRO B C 1
ATOM 3963 O O . PRO B 1 204 ? -50.748 -6.292 26.453 1.00 62.91 204 PRO B O 1
ATOM 3967 N N . GLU B 1 205 ? -50.061 -4.420 25.392 1.00 58.66 205 GLU B N 1
ATOM 3968 C CA . GLU B 1 205 ? -49.994 -5.050 24.068 1.00 59.95 205 GLU B CA 1
ATOM 3969 C C . GLU B 1 205 ? -49.076 -6.287 23.980 1.00 59.06 205 GLU B C 1
ATOM 3970 O O . GLU B 1 205 ? -49.164 -7.038 23.009 1.00 61.38 205 GLU B O 1
ATOM 3976 N N . TYR B 1 206 ? -48.208 -6.494 24.973 1.00 56.94 206 TYR B N 1
ATOM 3977 C CA . TYR B 1 206 ? -47.313 -7.667 25.002 1.00 57.15 206 TYR B CA 1
ATOM 3978 C C . TYR B 1 206 ? -47.869 -8.861 25.780 1.00 61.37 206 TYR B C 1
ATOM 3979 O O . TYR B 1 206 ? -47.468 -9.999 25.519 1.00 63.73 206 TYR B O 1
ATOM 3988 N N . VAL B 1 207 ? -48.760 -8.594 26.736 1.00 63.26 207 VAL B N 1
ATOM 3989 C CA . VAL B 1 207 ? -49.528 -9.624 27.457 1.00 68.44 207 VAL B CA 1
ATOM 3990 C C . VAL B 1 207 ? -48.732 -10.595 28.368 1.00 69.36 207 VAL B C 1
ATOM 3991 O O . VAL B 1 207 ? -49.029 -10.693 29.563 1.00 71.68 207 VAL B O 1
ATOM 3995 N N . ILE B 1 208 ? -47.745 -11.311 27.823 1.00 68.48 208 ILE B N 1
ATOM 3996 C CA . ILE B 1 208 ? -47.071 -12.385 28.584 1.00 70.88 208 ILE B CA 1
ATOM 3997 C C . ILE B 1 208 ? -46.286 -11.877 29.801 1.00 68.30 208 ILE B C 1
ATOM 3998 O O . ILE B 1 208 ? -46.254 -12.537 30.840 1.00 72.45 208 ILE B O 1
ATOM 4003 N N . LEU B 1 209 ? -45.661 -10.713 29.679 1.00 62.64 209 LEU B N 1
ATOM 4004 C CA . LEU B 1 209 ? -44.933 -10.138 30.801 1.00 60.90 209 LEU B CA 1
ATOM 4005 C C . LEU B 1 209 ? -45.115 -8.618 30.842 1.00 56.84 209 LEU B C 1
ATOM 4006 O O . LEU B 1 209 ? -44.208 -7.863 30.481 1.00 53.60 209 LEU B O 1
ATOM 4011 N N . THR B 1 210 ? -46.296 -8.191 31.298 1.00 57.97 210 THR B N 1
ATOM 4012 C CA . THR B 1 210 ? -46.634 -6.769 31.435 1.00 55.63 210 THR B CA 1
ATOM 4013 C C . THR B 1 210 ? -46.044 -6.171 32.709 1.00 55.94 210 THR B C 1
ATOM 4014 O O . THR B 1 210 ? -45.644 -6.898 33.620 1.00 58.95 210 THR B O 1
ATOM 4018 N N . ALA B 1 211 ? -46.001 -4.843 32.775 1.00 55.43 211 ALA B N 1
ATOM 4019 C CA . ALA B 1 211 ? -45.564 -4.140 33.990 1.00 55.82 211 ALA B CA 1
ATOM 4020 C C . ALA B 1 211 ? -46.408 -4.521 35.209 1.00 57.52 211 ALA B C 1
ATOM 4021 O O . ALA B 1 211 ? -45.889 -4.605 36.317 1.00 58.12 211 ALA B O 1
ATOM 4023 N N . ASP B 1 212 ? -47.702 -4.749 34.997 1.00 58.50 212 ASP B N 1
ATOM 4024 C CA . ASP B 1 212 ? -48.623 -5.107 36.084 1.00 61.06 212 ASP B CA 1
ATOM 4025 C C . ASP B 1 212 ? -48.347 -6.487 36.661 1.00 61.17 212 ASP B C 1
ATOM 4026 O O . ASP B 1 212 ? -48.416 -6.682 37.877 1.00 62.47 212 ASP B O 1
ATOM 4031 N N . LEU B 1 213 ? -48.044 -7.438 35.778 1.00 59.52 213 LEU B N 1
ATOM 4032 C CA . LEU B 1 213 ? -47.792 -8.818 36.180 1.00 59.82 213 LEU B CA 1
ATOM 4033 C C . LEU B 1 213 ? -46.441 -8.929 36.887 1.00 59.37 213 LEU B C 1
ATOM 4034 O O . LEU B 1 213 ? -46.324 -9.616 37.904 1.00 60.58 213 LEU B O 1
ATOM 4039 N N . MET B 1 214 ? -45.437 -8.233 36.347 1.00 57.72 214 MET B N 1
ATOM 4040 C CA . MET B 1 214 ? -44.123 -8.116 36.983 1.00 57.53 214 MET B CA 1
ATOM 4041 C C . MET B 1 214 ? -44.216 -7.521 38.387 1.00 59.64 214 MET B C 1
ATOM 4042 O O . MET B 1 214 ? -43.667 -8.077 39.340 1.00 61.08 214 MET B O 1
ATOM 4047 N N . ALA B 1 215 ? -44.924 -6.403 38.524 1.00 60.45 215 ALA B N 1
ATOM 4048 C CA . ALA B 1 215 ? -45.122 -5.791 39.834 1.00 62.46 215 ALA B CA 1
ATOM 4049 C C . ALA B 1 215 ? -45.876 -6.738 40.772 1.00 64.84 215 ALA B C 1
ATOM 4050 O O . ALA B 1 215 ? -45.611 -6.777 41.972 1.00 66.30 215 ALA B O 1
ATOM 4052 N N . TRP B 1 216 ? -46.814 -7.496 40.206 1.00 65.10 216 TRP B N 1
ATOM 4053 C CA . TRP B 1 216 ? -47.602 -8.485 40.955 1.00 67.44 216 TRP B CA 1
ATOM 4054 C C . TRP B 1 216 ? -46.735 -9.666 41.422 1.00 67.39 216 TRP B C 1
ATOM 4055 O O . TRP B 1 216 ? -46.766 -10.003 42.596 1.00 69.84 216 TRP B O 1
ATOM 4066 N N . PHE B 1 217 ? -45.956 -10.275 40.520 1.00 65.05 217 PHE B N 1
ATOM 4067 C CA . PHE B 1 217 ? -45.016 -11.341 40.914 1.00 64.91 217 PHE B CA 1
ATOM 4068 C C . PHE B 1 217 ? -44.147 -10.860 42.072 1.00 66.14 217 PHE B C 1
ATOM 4069 O O . PHE B 1 217 ? -44.027 -11.538 43.094 1.00 68.20 217 PHE B O 1
ATOM 4077 N N . GLY B 1 218 ? -43.555 -9.681 41.907 1.00 65.15 218 GLY B N 1
ATOM 4078 C CA . GLY B 1 218 ? -42.667 -9.103 42.912 1.00 66.33 218 GLY B CA 1
ATOM 4079 C C . GLY B 1 218 ? -43.315 -8.966 44.270 1.00 69.58 218 GLY B C 1
ATOM 4080 O O . GLY B 1 218 ? -42.672 -9.206 45.290 1.00 71.66 218 GLY B O 1
ATOM 4081 N N . ARG B 1 219 ? -44.591 -8.586 44.289 1.00 70.69 219 ARG B N 1
ATOM 4082 C CA . ARG B 1 219 ? -45.338 -8.483 45.545 1.00 73.86 219 ARG B CA 1
ATOM 4083 C C . ARG B 1 219 ? -45.653 -9.858 46.141 1.00 75.81 219 ARG B C 1
ATOM 4084 O O . ARG B 1 219 ? -45.712 -10.000 47.359 1.00 78.32 219 ARG B O 1
ATOM 4092 N N . GLN B 1 220 ? -45.851 -10.869 45.292 1.00 74.54 220 GLN B N 1
ATOM 4093 C CA . GLN B 1 220 ? -46.058 -12.242 45.781 1.00 76.40 220 GLN B CA 1
ATOM 4094 C C . GLN B 1 220 ? -44.765 -12.827 46.357 1.00 76.71 220 GLN B C 1
ATOM 4095 O O . GLN B 1 220 ? -44.769 -13.429 47.431 1.00 79.73 220 GLN B O 1
ATOM 4101 N N . TYR B 1 221 ? -43.666 -12.618 45.642 1.00 74.18 221 TYR B N 1
ATOM 4102 C CA . TYR B 1 221 ? -42.380 -13.249 45.940 1.00 74.18 221 TYR B CA 1
ATOM 4103 C C . TYR B 1 221 ? -41.748 -12.776 47.244 1.00 76.71 221 TYR B C 1
ATOM 4104 O O . TYR B 1 221 ? -41.287 -13.594 48.043 1.00 78.41 221 TYR B O 1
ATOM 4113 N N . PHE B 1 222 ? -41.722 -11.462 47.449 1.00 76.97 222 PHE B N 1
ATOM 4114 C CA . PHE B 1 222 ? -40.995 -10.867 48.572 1.00 79.16 222 PHE B CA 1
ATOM 4115 C C . PHE B 1 222 ? -41.888 -10.570 49.768 1.00 83.11 222 PHE B C 1
ATOM 4116 O O . PHE B 1 222 ? -43.042 -10.164 49.611 1.00 83.31 222 PHE B O 1
ATOM 4124 N N . SER B 1 223 ? -41.330 -10.782 50.959 1.00 86.51 223 SER B N 1
ATOM 4125 C CA . SER B 1 223 ? -41.959 -10.391 52.216 1.00 90.61 223 SER B CA 1
ATOM 4126 C C . SER B 1 223 ? -41.906 -8.879 52.385 1.00 91.02 223 SER B C 1
ATOM 4127 O O . SER B 1 223 ? -42.834 -8.280 52.932 1.00 93.02 223 SER B O 1
ATOM 4130 N N . LYS B 1 224 ? -40.804 -8.277 51.936 1.00 89.64 224 LYS B N 1
ATOM 4131 C CA . LYS B 1 224 ? -40.640 -6.822 51.946 1.00 89.66 224 LYS B CA 1
ATOM 4132 C C . LYS B 1 224 ? -39.776 -6.385 50.769 1.00 86.30 224 LYS B C 1
ATOM 4133 O O . LYS B 1 224 ? -38.902 -7.141 50.340 1.00 85.33 224 LYS B O 1
ATOM 4139 N N . PRO B 1 225 ? -40.016 -5.162 50.249 1.00 85.15 225 PRO B N 1
ATOM 4140 C CA . PRO B 1 225 ? -39.286 -4.577 49.126 1.00 82.11 225 PRO B CA 1
ATOM 4141 C C . PRO B 1 225 ? -37.766 -4.744 49.184 1.00 81.61 225 PRO B C 1
ATOM 4142 O O . PRO B 1 225 ? -37.145 -5.050 48.167 1.00 78.96 225 PRO B O 1
ATOM 4146 N N . GLN B 1 226 ? -37.184 -4.548 50.366 1.00 84.15 226 GLN B N 1
ATOM 4147 C CA . GLN B 1 226 ? -35.723 -4.513 50.531 1.00 84.23 226 GLN B CA 1
ATOM 4148 C C . GLN B 1 226 ? -35.023 -5.860 50.277 1.00 83.36 226 GLN B C 1
ATOM 4149 O O . GLN B 1 226 ? -33.803 -5.899 50.114 1.00 82.78 226 GLN B O 1
ATOM 4155 N N . ASP B 1 227 ? -35.787 -6.953 50.259 1.00 83.41 227 ASP B N 1
ATOM 4156 C CA . ASP B 1 227 ? -35.228 -8.297 50.065 1.00 82.79 227 ASP B CA 1
ATOM 4157 C C . ASP B 1 227 ? -34.706 -8.525 48.648 1.00 78.88 227 ASP B C 1
ATOM 4158 O O . ASP B 1 227 ? -33.888 -9.415 48.428 1.00 78.57 227 ASP B O 1
ATOM 4163 N N . ALA B 1 228 ? -35.186 -7.729 47.695 1.00 76.09 228 ALA B N 1
ATOM 4164 C CA . ALA B 1 228 ? -34.724 -7.796 46.305 1.00 72.37 228 ALA B CA 1
ATOM 4165 C C . ALA B 1 228 ? -33.283 -7.293 46.119 1.00 71.32 228 ALA B C 1
ATOM 4166 O O . ALA B 1 228 ? -32.680 -7.520 45.071 1.00 69.23 228 ALA B O 1
ATOM 4168 N N . LEU B 1 229 ? -32.742 -6.604 47.125 1.00 73.03 229 LEU B N 1
ATOM 4169 C CA . LEU B 1 229 ? -31.337 -6.177 47.115 1.00 72.45 229 LEU B CA 1
ATOM 4170 C C . LEU B 1 229 ? -30.366 -7.339 47.360 1.00 72.84 229 LEU B C 1
ATOM 4171 O O . LEU B 1 229 ? -29.180 -7.228 47.045 1.00 72.24 229 LEU B O 1
ATOM 4176 N N . SER B 1 230 ? -30.867 -8.431 47.942 1.00 73.83 230 SER B N 1
ATOM 4177 C CA . SER B 1 230 ? -30.080 -9.650 48.163 1.00 74.04 230 SER B CA 1
ATOM 4178 C C . SER B 1 230 ? -29.462 -10.160 46.863 1.00 70.87 230 SER B C 1
ATOM 4179 O O . SER B 1 230 ? -30.122 -10.136 45.833 1.00 67.81 230 SER B O 1
ATOM 4182 N N . PRO B 1 231 ? -28.210 -10.654 46.919 1.00 71.06 231 PRO B N 1
ATOM 4183 C CA . PRO B 1 231 ? -27.611 -11.266 45.740 1.00 68.42 231 PRO B CA 1
ATOM 4184 C C . PRO B 1 231 ? -28.336 -12.554 45.328 1.00 67.53 231 PRO B C 1
ATOM 4185 O O . PRO B 1 231 ? -28.322 -12.922 44.154 1.00 64.86 231 PRO B O 1
ATOM 4189 N N . TYR B 1 232 ? -28.990 -13.211 46.280 1.00 69.55 232 TYR B N 1
ATOM 4190 C CA . TYR B 1 232 ? -29.798 -14.393 45.978 1.00 69.14 232 TYR B CA 1
ATOM 4191 C C . TYR B 1 232 ? -31.145 -14.010 45.343 1.00 67.20 232 TYR B C 1
ATOM 4192 O O . TYR B 1 232 ? -31.833 -14.860 44.764 1.00 65.96 232 TYR B O 1
ATOM 4201 N N . ALA B 1 233 ? -31.519 -12.735 45.460 1.00 66.80 233 ALA B N 1
ATOM 4202 C CA . ALA B 1 233 ? -32.697 -12.211 44.782 1.00 64.90 233 ALA B CA 1
ATOM 4203 C C . ALA B 1 233 ? -32.297 -11.634 43.431 1.00 61.93 233 ALA B C 1
ATOM 4204 O O . ALA B 1 233 ? -32.854 -12.023 42.409 1.00 59.48 233 ALA B O 1
ATOM 4206 N N . SER B 1 234 ? -31.339 -10.705 43.447 1.00 61.80 234 SER B N 1
ATOM 4207 C CA . SER B 1 234 ? -30.880 -10.011 42.248 1.00 59.63 234 SER B CA 1
ATOM 4208 C C . SER B 1 234 ? -29.412 -10.352 41.967 1.00 59.57 234 SER B C 1
ATOM 4209 O O . SER B 1 234 ? -28.516 -9.550 42.241 1.00 60.00 234 SER B O 1
ATOM 4212 N N . PRO B 1 235 ? -29.159 -11.543 41.396 1.00 59.06 235 PRO B N 1
ATOM 4213 C CA . PRO B 1 235 ? -27.789 -12.001 41.124 1.00 59.29 235 PRO B CA 1
ATOM 4214 C C . PRO B 1 235 ? -26.886 -11.007 40.372 1.00 58.12 235 PRO B C 1
ATOM 4215 O O . PRO B 1 235 ? -25.664 -11.052 40.542 1.00 59.06 235 PRO B O 1
ATOM 4219 N N . ILE B 1 236 ? -27.461 -10.117 39.567 1.00 56.51 236 ILE B N 1
ATOM 4220 C CA . ILE B 1 236 ? -26.646 -9.154 38.810 1.00 55.60 236 ILE B CA 1
ATOM 4221 C C . ILE B 1 236 ? -25.787 -8.229 39.705 1.00 57.58 236 ILE B C 1
ATOM 4222 O O . ILE B 1 236 ? -24.814 -7.650 39.214 1.00 57.27 236 ILE B O 1
ATOM 4227 N N . PHE B 1 237 ? -26.140 -8.116 40.994 1.00 59.48 237 PHE B N 1
ATOM 4228 C CA . PHE B 1 237 ? -25.355 -7.380 41.999 1.00 62.12 237 PHE B CA 1
ATOM 4229 C C . PHE B 1 237 ? -24.404 -8.260 42.837 1.00 64.05 237 PHE B C 1
ATOM 4230 O O . PHE B 1 237 ? -23.642 -7.745 43.657 1.00 66.02 237 PHE B O 1
ATOM 4238 N N . ALA B 1 238 ? -24.462 -9.577 42.656 1.00 63.45 238 ALA B N 1
ATOM 4239 C CA . ALA B 1 238 ? -23.565 -10.492 43.362 1.00 64.98 238 ALA B CA 1
ATOM 4240 C C . ALA B 1 238 ? -22.154 -10.409 42.795 1.00 64.12 238 ALA B C 1
ATOM 4241 O O . ALA B 1 238 ? -21.948 -9.920 41.683 1.00 61.88 238 ALA B O 1
ATOM 4243 N N . ASP B 1 239 ? -21.185 -10.878 43.574 1.00 66.00 239 ASP B N 1
ATOM 4244 C CA . ASP B 1 239 ? -19.844 -11.133 43.068 1.00 65.81 239 ASP B CA 1
ATOM 4245 C C . ASP B 1 239 ? -19.971 -12.261 42.044 1.00 63.43 239 ASP B C 1
ATOM 4246 O O . ASP B 1 239 ? -20.489 -13.335 42.364 1.00 63.73 239 ASP B O 1
ATOM 4251 N N . LEU B 1 240 ? -19.503 -12.014 40.823 1.00 60.82 240 LEU B N 1
ATOM 4252 C CA . LEU B 1 240 ? -19.666 -12.968 39.726 1.00 58.40 240 LEU B CA 1
ATOM 4253 C C . LEU B 1 240 ? -18.370 -13.714 39.371 1.00 59.31 240 LEU B C 1
ATOM 4254 O O . LEU B 1 240 ? -18.319 -14.435 38.369 1.00 57.62 240 LEU B O 1
ATOM 4259 N N . SER B 1 241 ? -17.331 -13.545 40.186 1.00 61.87 241 SER B N 1
ATOM 4260 C CA . SER B 1 241 ? -16.051 -14.204 39.938 1.00 63.01 241 SER B CA 1
ATOM 4261 C C . SER B 1 241 ? -16.134 -15.703 40.222 1.00 63.85 241 SER B C 1
ATOM 4262 O O . SER B 1 241 ? -16.925 -16.144 41.058 1.00 64.79 241 SER B O 1
ATOM 4265 N N . ASN B 1 242 ? -15.322 -16.473 39.501 1.00 63.48 242 ASN B N 1
ATOM 4266 C CA . ASN B 1 242 ? -15.226 -17.923 39.682 1.00 64.45 242 ASN B CA 1
ATOM 4267 C C . ASN B 1 242 ? -16.559 -18.654 39.501 1.00 62.84 242 ASN B C 1
ATOM 4268 O O . ASN B 1 242 ? -16.805 -19.680 40.138 1.00 64.63 242 ASN B O 1
ATOM 4273 N N . LEU B 1 243 ? -17.414 -18.124 38.631 1.00 59.84 243 LEU B N 1
ATOM 4274 C CA . LEU B 1 243 ? -18.694 -18.762 38.337 1.00 58.03 243 LEU B CA 1
ATOM 4275 C C . LEU B 1 243 ? -18.543 -19.643 37.105 1.00 55.86 243 LEU B C 1
ATOM 4276 O O . LEU B 1 243 ? -17.646 -19.429 36.292 1.00 55.22 243 LEU B O 1
ATOM 4281 N N . PRO B 1 244 ? -19.415 -20.651 36.968 1.00 55.19 244 PRO B N 1
ATOM 4282 C CA . PRO B 1 244 ? -19.279 -21.578 35.847 1.00 53.45 244 PRO B CA 1
ATOM 4283 C C . PRO B 1 244 ? -19.663 -20.945 34.527 1.00 50.44 244 PRO B C 1
ATOM 4284 O O . PRO B 1 244 ? -20.480 -20.020 34.506 1.00 49.84 244 PRO B O 1
ATOM 4288 N N . PRO B 1 245 ? -19.080 -21.435 33.419 1.00 48.86 245 PRO B N 1
ATOM 4289 C CA . PRO B 1 245 ? -19.366 -20.846 32.115 1.00 45.62 245 PRO B CA 1
ATOM 4290 C C . PRO B 1 245 ? -20.865 -20.774 31.836 1.00 43.73 245 PRO B C 1
ATOM 4291 O O . PRO B 1 245 ? -21.612 -21.653 32.276 1.00 44.25 245 PRO B O 1
ATOM 4295 N N . ALA B 1 246 ? -21.290 -19.740 31.101 1.00 41.34 246 ALA B N 1
ATOM 4296 C CA . ALA B 1 246 ? -22.710 -19.379 30.980 1.00 39.41 246 ALA B CA 1
ATOM 4297 C C . ALA B 1 246 ? -23.119 -19.143 29.551 1.00 37.09 246 ALA B C 1
ATOM 4298 O O . ALA B 1 246 ? -22.412 -18.468 28.821 1.00 35.64 246 ALA B O 1
ATOM 4300 N N . LEU B 1 247 ? -24.268 -19.695 29.164 1.00 36.42 247 LEU B N 1
ATOM 4301 C CA . LEU B 1 247 ? -24.945 -19.310 27.915 1.00 35.03 247 LEU B CA 1
ATOM 4302 C C . LEU B 1 247 ? -26.211 -18.568 28.338 1.00 35.41 247 LEU B C 1
ATOM 4303 O O . LEU B 1 247 ? -27.007 -19.097 29.108 1.00 36.83 247 LEU B O 1
ATOM 4308 N N . VAL B 1 248 ? -26.377 -17.337 27.861 1.00 35.05 248 VAL B N 1
ATOM 4309 C CA . VAL B 1 248 ? -27.559 -16.528 28.190 1.00 34.99 248 VAL B CA 1
ATOM 4310 C C . VAL B 1 248 ? -28.342 -16.306 26.908 1.00 33.71 248 VAL B C 1
ATOM 4311 O O . VAL B 1 248 ? -27.822 -15.731 25.969 1.00 32.62 248 VAL B O 1
ATOM 4315 N N . ILE B 1 249 ? -29.570 -16.828 26.864 1.00 33.73 249 ILE B N 1
ATOM 4316 C CA . ILE B 1 249 ? -30.466 -16.657 25.722 1.00 32.42 249 ILE B CA 1
ATOM 4317 C C . ILE B 1 249 ? -31.385 -15.489 26.069 1.00 32.49 249 ILE B C 1
ATOM 4318 O O . ILE B 1 249 ? -31.945 -15.455 27.163 1.00 33.27 249 ILE B O 1
ATOM 4323 N N . THR B 1 250 ? -31.522 -14.532 25.156 1.00 31.39 250 THR B N 1
ATOM 4324 C CA . THR B 1 250 ? -32.468 -13.427 25.335 1.00 31.49 250 THR B CA 1
ATOM 4325 C C . THR B 1 250 ? -33.417 -13.364 24.155 1.00 30.73 250 THR B C 1
ATOM 4326 O O . THR B 1 250 ? -33.073 -13.827 23.055 1.00 29.90 250 THR B O 1
ATOM 4330 N N . ALA B 1 251 ? -34.597 -12.768 24.396 1.00 31.07 251 ALA B N 1
ATOM 4331 C CA . ALA B 1 251 ? -35.586 -12.468 23.362 1.00 30.73 251 ALA B CA 1
ATOM 4332 C C . ALA B 1 251 ? -35.569 -10.976 22.998 1.00 30.62 251 ALA B C 1
ATOM 4333 O O . ALA B 1 251 ? -35.390 -10.122 23.853 1.00 30.74 251 ALA B O 1
ATOM 4335 N N . GLU B 1 252 ? -35.793 -10.663 21.730 1.00 30.40 252 GLU B N 1
ATOM 4336 C CA . GLU B 1 252 ? -35.703 -9.276 21.284 1.00 30.93 252 GLU B CA 1
ATOM 4337 C C . GLU B 1 252 ? -36.766 -8.388 21.985 1.00 32.26 252 GLU B C 1
ATOM 4338 O O . GLU B 1 252 ? -36.441 -7.301 22.476 1.00 32.50 252 GLU B O 1
ATOM 4344 N N . TYR B 1 253 ? -38.007 -8.868 22.052 1.00 32.66 253 TYR B N 1
ATOM 4345 C CA . TYR B 1 253 ? -39.109 -8.083 22.633 1.00 34.08 253 TYR B CA 1
ATOM 4346 C C . TYR B 1 253 ? -39.415 -8.534 24.024 1.00 35.02 253 TYR B C 1
ATOM 4347 O O . TYR B 1 253 ? -40.480 -9.089 24.300 1.00 36.38 253 TYR B O 1
ATOM 4356 N N . ASP B 1 254 ? -38.466 -8.288 24.911 1.00 35.15 254 ASP B N 1
ATOM 4357 C CA . ASP B 1 254 ? -38.525 -8.823 26.256 1.00 36.28 254 ASP B CA 1
ATOM 4358 C C . ASP B 1 254 ? -38.053 -7.753 27.242 1.00 36.86 254 ASP B C 1
ATOM 4359 O O . ASP B 1 254 ? -36.972 -7.203 27.064 1.00 35.81 254 ASP B O 1
ATOM 4364 N N . PRO B 1 255 ? -38.867 -7.446 28.275 1.00 38.80 255 PRO B N 1
ATOM 4365 C CA . PRO B 1 255 ? -38.465 -6.532 29.351 1.00 40.05 255 PRO B CA 1
ATOM 4366 C C . PRO B 1 255 ? -37.123 -6.871 29.982 1.00 40.40 255 PRO B C 1
ATOM 4367 O O . PRO B 1 255 ? -36.376 -5.964 30.363 1.00 40.83 255 PRO B O 1
ATOM 4371 N N . LEU B 1 256 ? -36.827 -8.171 30.082 1.00 40.48 256 LEU B N 1
ATOM 4372 C CA . LEU B 1 256 ? -35.623 -8.666 30.755 1.00 40.20 256 LEU B CA 1
ATOM 4373 C C . LEU B 1 256 ? -34.412 -8.763 29.814 1.00 38.68 256 LEU B C 1
ATOM 4374 O O . LEU B 1 256 ? -33.333 -9.198 30.211 1.00 38.76 256 LEU B O 1
ATOM 4379 N N . ARG B 1 257 ? -34.578 -8.355 28.569 1.00 37.06 257 ARG B N 1
ATOM 4380 C CA . ARG B 1 257 ? -33.490 -8.444 27.611 1.00 36.00 257 ARG B CA 1
ATOM 4381 C C . ARG B 1 257 ? -32.203 -7.740 28.090 1.00 36.54 257 ARG B C 1
ATOM 4382 O O . ARG B 1 257 ? -31.153 -8.376 28.203 1.00 36.93 257 ARG B O 1
ATOM 4390 N N . ASP B 1 258 ? -32.291 -6.451 28.408 1.00 37.09 258 ASP B N 1
ATOM 4391 C CA . ASP B 1 258 ? -31.109 -5.656 28.763 1.00 37.34 258 ASP B CA 1
ATOM 4392 C C . ASP B 1 258 ? -30.341 -6.236 29.955 1.00 38.43 258 ASP B C 1
ATOM 4393 O O . ASP B 1 258 ? -29.117 -6.312 29.934 1.00 37.91 258 ASP B O 1
ATOM 4398 N N . GLU B 1 259 ? -31.056 -6.620 31.003 1.00 39.65 259 GLU B N 1
ATOM 4399 C CA . GLU B 1 259 ? -30.397 -7.151 32.187 1.00 41.73 259 GLU B CA 1
ATOM 4400 C C . GLU B 1 259 ? -29.770 -8.522 31.903 1.00 41.46 259 GLU B C 1
ATOM 4401 O O . GLU B 1 259 ? -28.798 -8.919 32.551 1.00 42.27 259 GLU B O 1
ATOM 4407 N N . GLY B 1 260 ? -30.346 -9.234 30.940 1.00 40.42 260 GLY B N 1
ATOM 4408 C CA . GLY B 1 260 ? -29.847 -10.532 30.542 1.00 40.34 260 GLY B CA 1
ATOM 4409 C C . GLY B 1 260 ? -28.535 -10.363 29.831 1.00 39.62 260 GLY B C 1
ATOM 4410 O O . GLY B 1 260 ? -27.563 -11.021 30.167 1.00 40.10 260 GLY B O 1
ATOM 4411 N N . GLU B 1 261 ? -28.523 -9.458 28.853 1.00 39.07 261 GLU B N 1
ATOM 4412 C CA . GLU B 1 261 ? -27.319 -9.132 28.108 1.00 39.06 261 GLU B CA 1
ATOM 4413 C C . GLU B 1 261 ? -26.241 -8.509 29.009 1.00 40.38 261 GLU B C 1
ATOM 4414 O O . GLU B 1 261 ? -25.057 -8.817 28.855 1.00 41.34 261 GLU B O 1
ATOM 4420 N N . LEU B 1 262 ? -26.644 -7.688 29.974 1.00 41.13 262 LEU B N 1
ATOM 4421 C CA . LEU B 1 262 ? -25.693 -7.101 30.930 1.00 42.50 262 LEU B CA 1
ATOM 4422 C C . LEU B 1 262 ? -25.053 -8.168 31.834 1.00 43.26 262 LEU B C 1
ATOM 4423 O O . LEU B 1 262 ? -23.875 -8.071 32.177 1.00 43.77 262 LEU B O 1
ATOM 4428 N N . TYR B 1 263 ? -25.828 -9.182 32.214 1.00 42.99 263 TYR B N 1
ATOM 4429 C CA . TYR B 1 263 ? -25.325 -10.254 33.078 1.00 43.98 263 TYR B CA 1
ATOM 4430 C C . TYR B 1 263 ? -24.222 -11.048 32.384 1.00 43.06 263 TYR B C 1
ATOM 4431 O O . TYR B 1 263 ? -23.201 -11.322 32.972 1.00 44.66 263 TYR B O 1
ATOM 4440 N N . ALA B 1 264 ? -24.430 -11.409 31.125 1.00 41.14 264 ALA B N 1
ATOM 4441 C CA . ALA B 1 264 ? -23.377 -12.057 30.344 1.00 40.64 264 ALA B CA 1
ATOM 4442 C C . ALA B 1 264 ? -22.099 -11.201 30.342 1.00 40.88 264 ALA B C 1
ATOM 4443 O O . ALA B 1 264 ? -21.005 -11.719 30.562 1.00 41.46 264 ALA B O 1
ATOM 4445 N N . HIS B 1 265 ? -22.243 -9.897 30.110 1.00 40.00 265 HIS B N 1
ATOM 4446 C CA . HIS B 1 265 ? -21.077 -9.018 30.016 1.00 40.49 265 HIS B CA 1
ATOM 4447 C C . HIS B 1 265 ? -20.361 -8.844 31.345 1.00 42.33 265 HIS B C 1
ATOM 4448 O O . HIS B 1 265 ? -19.135 -8.809 31.377 1.00 43.66 265 HIS B O 1
ATOM 4455 N N . LEU B 1 266 ? -21.122 -8.712 32.429 1.00 43.00 266 LEU B N 1
ATOM 4456 C CA . LEU B 1 266 ? -20.544 -8.617 33.767 1.00 45.16 266 LEU B CA 1
ATOM 4457 C C . LEU B 1 266 ? -19.784 -9.907 34.144 1.00 46.12 266 LEU B C 1
ATOM 4458 O O . LEU B 1 266 ? -18.717 -9.850 34.751 1.00 47.84 266 LEU B O 1
ATOM 4463 N N . LEU B 1 267 ? -20.327 -11.062 33.766 1.00 45.29 267 LEU B N 1
ATOM 4464 C CA . LEU B 1 267 ? -19.609 -12.329 33.908 1.00 46.03 267 LEU B CA 1
ATOM 4465 C C . LEU B 1 267 ? -18.246 -12.250 33.225 1.00 46.26 267 LEU B C 1
ATOM 4466 O O . LEU B 1 267 ? -17.240 -12.634 33.817 1.00 47.70 267 LEU B O 1
ATOM 4471 N N . LYS B 1 268 ? -18.216 -11.761 31.984 1.00 44.71 268 LYS B N 1
ATOM 4472 C CA . LYS B 1 268 ? -16.956 -11.615 31.239 1.00 45.18 268 LYS B CA 1
ATOM 4473 C C . LYS B 1 268 ? -15.956 -10.745 31.991 1.00 47.38 268 LYS B C 1
ATOM 4474 O O . LYS B 1 268 ? -14.763 -11.064 32.026 1.00 48.71 268 LYS B O 1
ATOM 4480 N N . THR B 1 269 ? -16.442 -9.654 32.590 1.00 47.78 269 THR B N 1
ATOM 4481 C CA . THR B 1 269 ? -15.564 -8.686 33.249 1.00 49.53 269 THR B CA 1
ATOM 4482 C C . THR B 1 269 ? -14.887 -9.287 34.475 1.00 52.30 269 THR B C 1
ATOM 4483 O O . THR B 1 269 ? -13.818 -8.837 34.863 1.00 53.43 269 THR B O 1
ATOM 4487 N N . ARG B 1 270 ? -15.524 -10.291 35.083 1.00 53.02 270 ARG B N 1
ATOM 4488 C CA . ARG B 1 270 ? -14.939 -11.028 36.203 1.00 55.91 270 ARG B CA 1
ATOM 4489 C C . ARG B 1 270 ? -14.289 -12.347 35.748 1.00 56.00 270 ARG B C 1
ATOM 4490 O O . ARG B 1 270 ? -14.106 -13.265 36.548 1.00 57.83 270 ARG B O 1
ATOM 4498 N N . GLY B 1 271 ? -13.939 -12.432 34.467 1.00 54.28 271 GLY B N 1
ATOM 4499 C CA . GLY B 1 271 ? -13.127 -13.537 33.955 1.00 54.62 271 GLY B CA 1
ATOM 4500 C C . GLY B 1 271 ? -13.842 -14.861 33.721 1.00 53.40 271 GLY B C 1
ATOM 4501 O O . GLY B 1 271 ? -13.187 -15.899 33.626 1.00 54.80 271 GLY B O 1
ATOM 4502 N N . VAL B 1 272 ? -15.170 -14.829 33.626 1.00 51.19 272 VAL B N 1
ATOM 4503 C CA . VAL B 1 272 ? -15.969 -16.012 33.334 1.00 49.55 272 VAL B CA 1
ATOM 4504 C C . VAL B 1 272 ? -16.298 -16.019 31.851 1.00 47.07 272 VAL B C 1
ATOM 4505 O O . VAL B 1 272 ? -16.660 -14.986 31.275 1.00 45.55 272 VAL B O 1
ATOM 4509 N N . ARG B 1 273 ? -16.173 -17.183 31.228 1.00 46.48 273 ARG B N 1
ATOM 4510 C CA . ARG B 1 273 ? -16.532 -17.331 29.823 1.00 44.83 273 ARG B CA 1
ATOM 4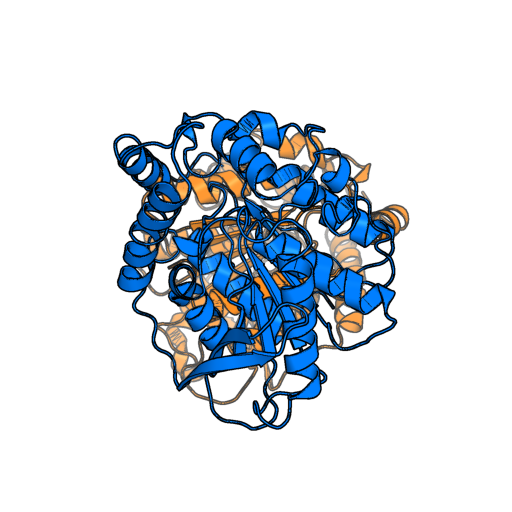511 C C . ARG B 1 273 ? -18.058 -17.312 29.749 1.00 42.89 273 ARG B C 1
ATOM 4512 O O . ARG B 1 273 ? -18.742 -18.002 30.523 1.00 43.80 273 ARG B O 1
ATOM 4520 N N . ALA B 1 274 ? -18.593 -16.502 28.844 1.00 40.82 274 ALA B N 1
ATOM 4521 C CA . ALA B 1 274 ? -20.039 -16.294 28.782 1.00 38.90 274 ALA B CA 1
ATOM 4522 C C . ALA B 1 274 ? -20.424 -15.703 27.455 1.00 36.74 274 ALA B C 1
ATOM 4523 O O . ALA B 1 274 ? -19.707 -14.862 26.903 1.00 36.39 274 ALA B O 1
ATOM 4525 N N . VAL B 1 275 ? -21.563 -16.159 26.943 1.00 35.29 275 VAL B N 1
ATOM 4526 C CA . VAL B 1 275 ? -22.074 -15.739 25.648 1.00 33.41 275 VAL B CA 1
ATOM 4527 C C . VAL B 1 275 ? -23.526 -15.314 25.800 1.00 32.74 275 VAL B C 1
ATOM 4528 O O . VAL B 1 275 ? -24.304 -15.996 26.459 1.00 32.26 275 VAL B O 1
ATOM 4532 N N . ALA B 1 276 ? -23.882 -14.173 25.210 1.00 32.25 276 ALA B N 1
ATOM 4533 C CA . ALA B 1 276 ? -25.283 -13.735 25.159 1.00 31.80 276 ALA B CA 1
ATOM 4534 C C . ALA B 1 276 ? -25.738 -13.755 23.720 1.00 30.20 276 ALA B C 1
ATOM 4535 O O . ALA B 1 276 ? -25.109 -13.157 22.863 1.00 29.32 276 ALA B O 1
ATOM 4537 N N . VAL B 1 277 ? -26.800 -14.497 23.432 1.00 30.36 277 VAL B N 1
ATOM 4538 C CA . VAL B 1 277 ? -27.352 -14.485 22.087 1.00 30.17 277 VAL B CA 1
ATOM 4539 C C . VAL B 1 277 ? -28.787 -13.983 22.174 1.00 30.56 277 VAL B C 1
ATOM 4540 O O . VAL B 1 277 ? -29.528 -14.322 23.109 1.00 32.67 277 VAL B O 1
ATOM 4544 N N . ARG B 1 278 ? -29.184 -13.185 21.199 1.00 30.22 278 ARG B N 1
ATOM 4545 C CA . ARG B 1 278 ? -30.523 -12.628 21.174 1.00 29.95 278 ARG B CA 1
ATOM 4546 C C . ARG B 1 278 ? -31.310 -13.240 20.039 1.00 28.97 278 ARG B C 1
ATOM 4547 O O . ARG B 1 278 ? -30.901 -13.137 18.895 1.00 28.07 278 ARG B O 1
ATOM 4555 N N . TYR B 1 279 ? -32.431 -13.887 20.362 1.00 28.95 279 TYR B N 1
ATOM 4556 C CA . TYR B 1 279 ? -33.379 -14.372 19.349 1.00 28.47 279 TYR B CA 1
ATOM 4557 C C . TYR B 1 279 ? -34.269 -13.210 18.917 1.00 28.61 279 TYR B C 1
ATOM 4558 O O . TYR B 1 279 ? -34.974 -12.617 19.729 1.00 28.71 279 TYR B O 1
ATOM 4567 N N . ASN B 1 280 ? -34.191 -12.863 17.638 1.00 28.23 280 ASN B N 1
ATOM 4568 C CA . ASN B 1 280 ? -34.996 -11.797 17.080 1.00 29.01 280 ASN B CA 1
ATOM 4569 C C . ASN B 1 280 ? -36.431 -12.233 16.828 1.00 29.54 280 ASN B C 1
ATOM 4570 O O . ASN B 1 280 ? -36.702 -13.419 16.590 1.00 29.28 280 ASN B O 1
ATOM 4575 N N . GLY B 1 281 ? -37.345 -11.269 16.897 1.00 29.53 281 GLY B N 1
ATOM 4576 C CA . GLY B 1 281 ? -38.713 -11.463 16.431 1.00 30.17 281 GLY B CA 1
ATOM 4577 C C . GLY B 1 281 ? -39.653 -12.133 17.407 1.00 30.81 281 GLY B C 1
ATOM 4578 O O . GLY B 1 281 ? -40.780 -12.486 17.043 1.00 32.24 281 GLY B O 1
ATOM 4579 N N . VAL B 1 282 ? -39.216 -12.277 18.651 1.00 30.31 282 VAL B N 1
ATOM 4580 C CA . VAL B 1 282 ? -39.914 -13.102 19.606 1.00 31.24 282 VAL B CA 1
ATOM 4581 C C . VAL B 1 282 ? -39.936 -12.433 20.956 1.00 31.96 282 VAL B C 1
ATOM 4582 O O . VAL B 1 282 ? -39.181 -11.493 21.208 1.00 30.95 282 VAL B O 1
ATOM 4586 N N . ILE B 1 283 ? -40.833 -12.925 21.797 1.00 33.24 283 ILE B N 1
ATOM 4587 C CA . ILE B 1 283 ? -41.099 -12.363 23.106 1.00 34.61 283 ILE B CA 1
ATOM 4588 C C . ILE B 1 283 ? -40.574 -13.260 24.219 1.00 35.16 283 ILE B C 1
ATOM 4589 O O . ILE B 1 283 ? -40.122 -14.393 23.990 1.00 34.94 283 ILE B O 1
ATOM 4594 N N . HIS B 1 284 ? -40.632 -12.749 25.434 1.00 35.68 284 HIS B N 1
ATOM 4595 C CA . HIS B 1 284 ? -40.301 -13.537 26.591 1.00 36.69 284 HIS B CA 1
ATOM 4596 C C . HIS B 1 284 ? -41.109 -14.836 26.566 1.00 38.14 284 HIS B C 1
ATOM 4597 O O . HIS B 1 284 ? -42.291 -14.828 26.188 1.00 39.58 284 HIS B O 1
ATOM 4604 N N . GLY B 1 285 ? -40.477 -15.936 26.977 1.00 38.13 285 GLY B N 1
ATOM 4605 C CA . GLY B 1 285 ? -41.183 -17.214 27.186 1.00 38.92 285 GLY B CA 1
ATOM 4606 C C . GLY B 1 285 ? -41.381 -17.998 25.900 1.00 38.23 285 GLY B C 1
ATOM 4607 O O . GLY B 1 285 ? -42.113 -18.974 25.881 1.00 39.06 285 GLY B O 1
ATOM 4608 N N . PHE B 1 286 ? -40.716 -17.574 24.827 1.00 36.71 286 PHE B N 1
ATOM 4609 C CA . PHE B 1 286 ? -40.944 -18.140 23.501 1.00 36.24 286 PHE B CA 1
ATOM 4610 C C . PHE B 1 286 ? -40.515 -19.609 23.372 1.00 36.19 286 PHE B C 1
ATOM 4611 O O . PHE B 1 286 ? -40.968 -20.293 22.454 1.00 36.22 286 PHE B O 1
ATOM 4619 N N . VAL B 1 287 ? -39.633 -20.077 24.255 1.00 35.94 287 VAL B N 1
ATOM 4620 C CA . VAL B 1 287 ? -39.142 -21.455 24.164 1.00 36.33 287 VAL B CA 1
ATOM 4621 C C . VAL B 1 287 ? -40.305 -22.440 24.285 1.00 37.73 287 VAL B C 1
ATOM 4622 O O . VAL B 1 287 ? -40.409 -23.369 23.481 1.00 38.19 287 VAL B O 1
ATOM 4626 N N . ASN B 1 288 ? -41.206 -22.196 25.240 1.00 39.35 288 ASN B N 1
ATOM 4627 C CA . ASN B 1 288 ? -42.358 -23.075 25.454 1.00 40.79 288 ASN B CA 1
ATOM 4628 C C . ASN B 1 288 ? -43.317 -23.169 24.247 1.00 40.75 288 ASN B C 1
ATOM 4629 O O . ASN B 1 288 ? -44.133 -24.106 24.183 1.00 41.19 288 ASN B O 1
ATOM 4634 N N . PHE B 1 289 ? -43.195 -22.230 23.290 1.00 38.32 289 PHE B N 1
ATOM 4635 C CA . PHE B 1 289 ? -44.022 -22.220 22.072 1.00 38.43 289 PHE B CA 1
ATOM 4636 C C . PHE B 1 289 ? -43.384 -22.961 20.885 1.00 37.24 289 PHE B C 1
ATOM 4637 O O . PHE B 1 289 ? -43.864 -22.858 19.744 1.00 37.15 289 PHE B O 1
ATOM 4645 N N . TYR B 1 290 ? -42.327 -23.728 21.143 1.00 36.60 290 TYR B N 1
ATOM 4646 C CA . TYR B 1 290 ? -41.591 -24.387 20.065 1.00 35.42 290 TYR B CA 1
ATOM 4647 C C . TYR B 1 290 ? -42.416 -25.216 19.055 1.00 36.59 290 TYR B C 1
ATOM 4648 O O . TYR B 1 290 ? -42.068 -25.237 17.850 1.00 35.48 290 TYR B O 1
ATOM 4657 N N . PRO B 1 291 ? -43.511 -25.871 19.504 1.00 38.32 291 PRO B N 1
ATOM 4658 C CA . PRO B 1 291 ? -44.288 -26.635 18.519 1.00 39.95 291 PRO B CA 1
ATOM 4659 C C . PRO B 1 291 ? -44.866 -25.805 17.365 1.00 40.27 291 PRO B C 1
ATOM 4660 O O . PRO B 1 291 ? -45.099 -26.357 16.295 1.00 40.33 291 PRO B O 1
ATOM 4664 N N . ILE B 1 292 ? -45.068 -24.497 17.567 1.00 40.51 292 ILE B N 1
ATOM 4665 C CA . ILE B 1 292 ? -45.572 -23.614 16.497 1.00 41.05 292 ILE B CA 1
ATOM 4666 C C . ILE B 1 292 ? -44.651 -22.417 16.170 1.00 39.68 292 ILE B C 1
ATOM 4667 O O . ILE B 1 292 ? -44.977 -21.604 15.298 1.00 40.40 292 ILE B O 1
ATOM 4672 N N . LEU B 1 293 ? -43.498 -22.342 16.839 1.00 38.13 293 LEU B N 1
ATOM 4673 C CA . LEU B 1 293 ? -42.527 -21.260 16.649 1.00 36.55 293 LEU B CA 1
ATOM 4674 C C . LEU B 1 293 ? -41.136 -21.837 16.337 1.00 34.31 293 LEU B C 1
ATOM 4675 O O . LEU B 1 293 ? -40.543 -22.492 17.186 1.00 33.00 293 LEU B O 1
ATOM 4680 N N . GLU B 1 294 ? -40.618 -21.589 15.133 1.00 33.31 294 GLU B N 1
ATOM 4681 C CA . GLU B 1 294 ? -39.293 -22.115 14.746 1.00 32.48 294 GLU B CA 1
ATOM 4682 C C . GLU B 1 294 ? -38.190 -21.614 15.678 1.00 31.70 294 GLU B C 1
ATOM 4683 O O . GLU B 1 294 ? -37.228 -22.323 15.907 1.00 31.88 294 GLU B O 1
ATOM 4689 N N . GLU B 1 295 ? -38.349 -20.404 16.237 1.00 31.99 295 GLU B N 1
ATOM 4690 C CA . GLU B 1 295 ? -37.374 -19.825 17.179 1.00 30.33 295 GLU B CA 1
ATOM 4691 C C . GLU B 1 295 ? -37.294 -20.674 18.424 1.00 30.72 295 GLU B C 1
ATOM 4692 O O . GLU B 1 295 ? -36.215 -20.841 18.991 1.00 30.08 295 GLU B O 1
ATOM 4698 N N . GLY B 1 296 ? -38.447 -21.177 18.873 1.00 31.72 296 GLY B N 1
ATOM 4699 C CA . GLY B 1 296 ? -38.505 -22.100 19.994 1.00 32.13 296 GLY B CA 1
ATOM 4700 C C . GLY B 1 296 ? -37.701 -23.361 19.731 1.00 32.08 296 GLY B C 1
ATOM 4701 O O . GLY B 1 296 ? -36.953 -23.799 20.589 1.00 31.92 296 GLY B O 1
ATOM 4702 N N . ARG B 1 297 ? -37.850 -23.917 18.528 1.00 32.17 297 ARG B N 1
ATOM 4703 C CA . ARG B 1 297 ? -37.172 -25.156 18.139 1.00 32.28 297 ARG B CA 1
ATOM 4704 C C . ARG B 1 297 ? -35.665 -24.999 18.025 1.00 30.74 297 ARG B C 1
ATOM 4705 O O . ARG B 1 297 ? -34.928 -25.849 18.498 1.00 31.72 297 ARG B O 1
ATOM 4713 N N . GLU B 1 298 ? -35.221 -23.921 17.378 1.00 29.92 298 GLU B N 1
ATOM 4714 C CA . GLU B 1 298 ? -33.819 -23.515 17.376 1.00 28.27 298 GLU B CA 1
ATOM 4715 C C . GLU B 1 298 ? -33.251 -23.316 18.801 1.00 28.59 298 GLU B C 1
ATOM 4716 O O . GLU B 1 298 ? -32.202 -23.874 19.144 1.00 29.41 298 GLU B O 1
ATOM 4722 N N . ALA B 1 299 ? -33.943 -22.579 19.657 1.00 28.68 299 ALA B N 1
ATOM 4723 C CA . ALA B 1 299 ? -33.451 -22.405 21.040 1.00 29.27 299 ALA B CA 1
ATOM 4724 C C . ALA B 1 299 ? -33.210 -23.720 21.767 1.00 30.05 299 ALA B C 1
ATOM 4725 O O . ALA B 1 299 ? -32.161 -23.886 22.392 1.00 31.51 299 ALA B O 1
ATOM 4727 N N . VAL B 1 300 ? -34.187 -24.635 21.746 1.00 30.67 300 VAL B N 1
ATOM 4728 C CA . VAL B 1 300 ? -34.015 -25.914 22.431 1.00 31.18 300 VAL B CA 1
ATOM 4729 C C . VAL B 1 300 ? -32.807 -26.634 21.815 1.00 30.85 300 VAL B C 1
ATOM 4730 O O . VAL B 1 300 ? -31.960 -27.116 22.531 1.00 31.48 300 VAL B O 1
ATOM 4734 N N . SER B 1 301 ? -32.713 -26.659 20.491 1.00 29.76 301 SER B N 1
ATOM 4735 C CA . SER B 1 301 ? -31.546 -27.255 19.819 1.00 29.62 301 SER B CA 1
ATOM 4736 C C . SER B 1 301 ? -30.208 -26.635 20.269 1.00 30.12 301 SER B C 1
ATOM 4737 O O . SER B 1 301 ? -29.251 -27.359 20.551 1.00 29.99 301 SER B O 1
ATOM 4740 N N . GLN B 1 302 ? -30.153 -25.302 20.368 1.00 30.25 302 GLN B N 1
ATOM 4741 C CA . GLN B 1 302 ? -28.925 -24.619 20.799 1.00 30.24 302 GLN B CA 1
ATOM 4742 C C . GLN B 1 302 ? -28.590 -24.948 22.232 1.00 31.73 302 GLN B C 1
ATOM 4743 O O . GLN B 1 302 ? -27.458 -25.273 22.543 1.00 33.09 302 GLN B O 1
ATOM 4749 N N . ILE B 1 303 ? -29.584 -24.861 23.103 1.00 32.67 303 ILE B N 1
ATOM 4750 C CA . ILE B 1 303 ? -29.410 -25.141 24.529 1.00 33.99 303 ILE B CA 1
ATOM 4751 C C . ILE B 1 303 ? -28.948 -26.579 24.778 1.00 34.84 303 ILE B C 1
ATOM 4752 O O . ILE B 1 303 ? -28.021 -26.812 25.557 1.00 35.44 303 ILE B O 1
ATOM 4757 N N . ALA B 1 304 ? -29.616 -27.541 24.142 1.00 34.57 304 ALA B N 1
ATOM 4758 C CA . ALA B 1 304 ? -29.219 -28.941 24.246 1.00 34.95 304 ALA B CA 1
ATOM 4759 C C . ALA B 1 304 ? -27.765 -29.119 23.831 1.00 34.48 304 ALA B C 1
ATOM 4760 O O . ALA B 1 304 ? -26.991 -29.733 24.559 1.00 35.42 304 ALA B O 1
ATOM 4762 N N . ALA B 1 305 ? -27.398 -28.571 22.677 1.00 32.80 305 ALA B N 1
ATOM 4763 C CA . ALA B 1 305 ? -26.061 -28.779 22.112 1.00 33.00 305 ALA B CA 1
ATOM 4764 C C . ALA B 1 305 ? -24.976 -28.087 22.927 1.00 33.44 305 ALA B C 1
ATOM 4765 O O . ALA B 1 305 ? -23.892 -28.638 23.105 1.00 33.89 305 ALA B O 1
ATOM 4767 N N . SER B 1 306 ? -25.283 -26.897 23.437 1.00 32.83 306 SER B N 1
ATOM 4768 C CA . SER B 1 306 ? -24.327 -26.111 24.221 1.00 33.33 306 SER B CA 1
ATOM 4769 C C . SER B 1 306 ? -24.003 -26.828 25.515 1.00 35.43 306 SER B C 1
ATOM 4770 O O . SER B 1 306 ? -22.864 -26.808 25.967 1.00 35.91 306 SER B O 1
ATOM 4773 N N . ILE B 1 307 ? -25.014 -27.468 26.101 1.00 36.23 307 ILE B N 1
ATOM 4774 C CA . ILE B 1 307 ? -24.835 -28.278 27.293 1.00 37.95 307 ILE B CA 1
ATOM 4775 C C . ILE B 1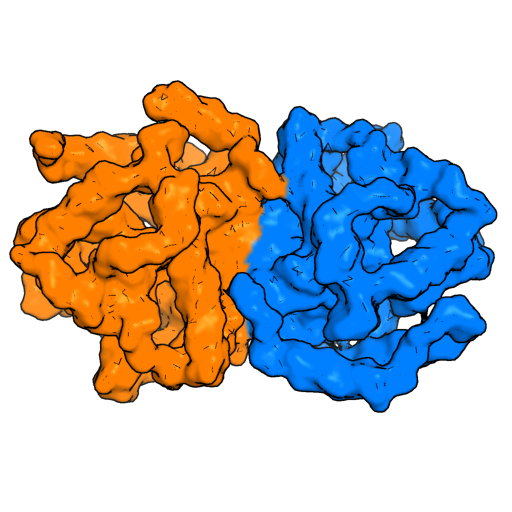 307 ? -24.037 -29.560 26.960 1.00 39.30 307 ILE B C 1
ATOM 4776 O O . ILE B 1 307 ? -23.128 -29.919 27.685 1.00 40.24 307 ILE B O 1
ATOM 4781 N N . LYS B 1 308 ? -24.331 -30.201 25.830 1.00 39.17 308 LYS B N 1
ATOM 4782 C CA . LYS B 1 308 ? -23.687 -31.475 25.493 1.00 40.35 308 LYS B CA 1
ATOM 4783 C C . LYS B 1 308 ? -22.172 -31.334 25.318 1.00 40.65 308 LYS B C 1
ATOM 4784 O O . LYS B 1 308 ? -21.411 -32.159 25.828 1.00 42.22 308 LYS B O 1
ATOM 4790 N N . SER B 1 309 ? -21.737 -30.296 24.599 1.00 39.32 309 SER B N 1
ATOM 4791 C CA . SER B 1 309 ? -20.309 -30.034 24.406 1.00 39.72 309 SER B CA 1
ATOM 4792 C C . SER B 1 309 ? -19.750 -28.999 25.379 1.00 40.08 309 SER B C 1
ATOM 4793 O O . SER B 1 309 ? -18.584 -28.647 25.293 1.00 39.95 309 SER B O 1
ATOM 4796 N N . MET B 1 310 ? -20.568 -28.539 26.323 1.00 40.83 310 MET B N 1
ATOM 4797 C CA . MET B 1 310 ? -20.229 -27.380 27.162 1.00 41.42 310 MET B CA 1
ATOM 4798 C C . MET B 1 310 ? -19.470 -26.307 26.362 1.00 39.90 310 MET B C 1
ATOM 4799 O O . MET B 1 310 ? -18.392 -25.867 26.775 1.00 40.75 310 MET B O 1
ATOM 4804 N N . ALA B 1 311 ? -20.069 -25.885 25.241 1.00 37.53 311 ALA B N 1
ATOM 4805 C CA . ALA B 1 311 ? -19.377 -25.122 24.178 1.00 36.97 311 ALA B CA 1
ATOM 4806 C C . ALA B 1 311 ? -18.712 -23.809 24.594 1.00 37.21 311 ALA B C 1
ATOM 4807 O O . ALA B 1 311 ? -17.688 -23.436 24.025 1.00 37.38 311 ALA B O 1
ATOM 4809 N N . VAL B 1 312 ? -19.318 -23.100 25.544 1.00 37.17 312 VAL B N 1
ATOM 4810 C CA . VAL B 1 312 ? -18.819 -21.799 25.992 1.00 37.21 312 VAL B CA 1
ATOM 4811 C C . VAL B 1 312 ? -17.551 -21.926 26.852 1.00 39.32 312 VAL B C 1
ATOM 4812 O O . VAL B 1 312 ? -16.691 -21.040 26.829 1.00 39.27 312 VAL B O 1
ATOM 4816 N N . ALA B 1 313 ? -17.462 -23.020 27.606 1.00 40.74 313 ALA B N 1
ATOM 4817 C CA . ALA B 1 313 ? -16.342 -23.285 28.522 1.00 43.14 313 ALA B CA 1
ATOM 4818 C C . ALA B 1 313 ? -14.964 -23.127 27.876 1.00 43.70 313 ALA B C 1
ATOM 4819 O O . ALA B 1 313 ? -14.007 -22.755 28.542 1.00 45.63 313 ALA B O 1
#

Radius of gyration: 24.29 Å; Cα contacts (8 Å, |Δi|>4): 1462; chains: 2; bounding box: 57×49×70 Å

Secondary structure (DSSP, 8-state):
-PPPHHHHHHHHHTTTS----TT--HHHHHHHHHHHHHHHHHHH----SEEEEEEEEETTEEEEEEEEE-S--SSEEEEEEE--STTTS--TGGGHHHHHHHHHHH--EEEEEE---TTTS-TTHHHHHHHHHHHHHHHTHHHHTEEEEEEEEEEETHHHHHHHHHHHHHHHTT---EEEEEEES-----SS---HHHHHT-SGGG-SS-HHHHHHHHHHH-SSGGGGGSTTT-GGGS--TTPPPEEEEEEEE-TTHHHHHHHHHHHHHTT--EEEEEEEEEETTGGGGTTT-HHHHHHHHHHHHHHHHTTT-/----HHHHHHHHH----HHHHHHHHHHHHHHHHHHH----SEEEEEEEEETTEEEEEEEEE-S--SSEEEEEEE--STTTS--TTTTHHHHHHHHHHHTSEEEEEEPPPTTTS-TTHHHHHHHHHHHHHHHTHHHHTEEEEEEEEEEETHHHHHHHHHHHHHHHTT-----EEEEES-----SS---HHHHHT-SGGG-TT-HHHHHHHHHHH-SSGGGGGSTTT-GGGS--TTPPPEEEEEEEE-TTHHHHHHHHHHHHHTT--EEEEEEEEEETTGGGGTTT-HHHHHHHHHHHHHHHTTTT-

InterPro domains:
  IPR013094 Alpha/beta hydrolase fold-3 [PF07859] (79-287)
  IPR029058 Alpha/Beta hydrolase fold [G3DSA:3.40.50.1820] (1-313)
  IPR029058 Alpha/Beta hydrolase fold [SSF53474] (28-308)
  IPR033140 Lipase, GDXG, putative serine active site [PS01174] (151-163)
  IPR050300 GDXG lipolytic enzyme [PTHR48081] (41-304)

CATH classification: 3.40.50.1820

Organism: Pyrobaculum calidifontis (strain DSM 21063 / JCM 11548 / VA1) (NCBI:txid410359)

Sequence (618 aa):
MPLSPILRQILQQLAAQLQFRRPDMDVKTVREQFEEKSSLILVKMANEPIHRVEDITIPGRGGPIRARVYRPRDGERLPAVVYYHGGGFVLGSVETHDHVCRRLANLSGAVVVSVDYRLAPEHKFPAAVEDAYDAAKWVADNYDDKLGVDNGKIAVAGDSAGGNLAAVTAIMARDRGESFVKYQVLIYPAVNLTGSPTVSRVEYSGPEYVILTADLMAWFGRQYFSKPQDALSPYASPIFADLSNLPPALVITAEYDPLRDEGELYAHLLKTRGVRAVAVVRYNGVIHGFVNFYPILLEEGREAVSQIAASIKSMAVAMPLSPILRQILQQLDMDVKTVREQFEKSSLILVKMANEPIHRVEDITIPGRGGPIRARVYRPRDGERLPAVVYYHGGGFVLGSVETHDHVCRRLANLSGAVVVSVDYRLAPEHKFPAAVEDAYDAAKWVADNYDKLGVDNGKIAVAGDSAGGNLAAVTAIMARDRGESFVKYQVLIYPAVNLTGSPTVSRVEYSGPEYVILTADLMAWFGRQYFSKPQDALSPYASPIFADLSNLPPALVITAEYDPLRDEGELYAHLLKTRGVRAVAVRYNGVIHGFVNFYPILEEGREAVSQIAASIKSMAVA

Nearest PDB structures (foldseek):
  3zwq-assembly1_A-2  TM=1.003E+00  e=4.293E-67  Pyrobaculum calidifontis JCM 11548
  2yh2-assembly1_D  TM=1.000E+00  e=8.105E-63  Pyrobaculum calidifontis
  2yh2-assembly1_B  TM=1.000E+00  e=1.432E-61  Pyrobaculum calidifontis
  2yh2-assembly1_C  TM=1.001E+00  e=1.707E-61  Pyrobaculum calidifontis
  3zwq-assembly1_B-2  TM=1.002E+00  e=8.308E-61  Pyrobaculum calidifontis JCM 11548

Foldseek 3Di:
DAADPVVLVVLVVVLPVPADDLVDDLVVVQVSLLVVLLVLVVLLVFDAPDKDKDWFQFPVGTKIKMKTQRDDAQAFAEEEEEEDDLLRHDACNSCVSLQRLLCNLQNHIYIYIGFDGWPVQAPPRRLRSLLSVLVVCLVCSRVNSHHQQQYAYEYAECRLLSRLLSLVVCVVVVHRRHAEYERELYDQQLAPDADPLLVQQQPCSNRPHHPSNSVSSSVGHHPDRVVRVPCSNRVLPPDLAPGHAYEFEAEPRESSRVVSVSSQVVNVVNPHQGDYDYDYNDYGPCLSNVSPDVSNVVVSNVVSNCSNVVVSD/DAAPVVVLVVLVVHVDDLVVVQVVLLVVLLVLLVLLVFDAPDKDWDWQQFPVGTWIKMKTQRDDAAAFAEEEEEEDDLLRHDACNSCVSLQRLLCNLLVHIYIYTGFDGWPVQAPPRRLRSLLSVQVSCLVCSGVSRHRQQQYEYEYAACRLLSRQLSQVVCVVVVHDSHAEYERELYQQQLAPPADPLLVQQQPVSNPPHHPVVSVVSSVGHDPDRVCSVDCSNRVLPPDLAPTHEYEQEEEPRERSRVVSVSSQVVNVVNPHQYDYDYDYNDYGPCLSNVSPDVSNVVVSNVSSVCSNVVVRD

B-factor: mean 47.06, std 19.39, range [19.83, 155.35]

Solvent-accessible surface area: 22875 Å² total; per-residue (Å²): 20,56,26,2,57,72,0,134,119,22,10,131,136,51,62,100,74,147,120,41,123,64,104,35,81,25,141,66,17,56,77,64,58,51,147,37,12,50,117,22,20,162,83,20,124,25,95,28,72,146,65,115,66,37,92,0,98,16,134,43,26,117,5,80,0,37,10,0,40,20,110,108,40,143,149,10,24,0,0,0,1,0,1,2,10,10,11,0,6,7,16,0,58,0,3,14,1,5,0,50,58,2,0,60,65,1,8,0,0,0,0,0,0,40,6,57,34,1,43,105,76,63,20,60,9,2,2,48,1,0,6,22,0,0,59,47,0,11,87,17,80,114,156,23,11,1,14,60,33,78,0,0,0,0,0,8,15,2,0,0,0,0,0,0,0,0,2,2,11,2,46,76,122,71,54,90,17,13,68,0,0,0,0,1,2,0,10,0,18,33,26,82,66,100,27,115,0,44,111,101,26,7,20,101,121,35,40,50,14,19,58,77,19,32,52,6,21,30,131,27,4,17,78,105,109,102,25,5,118,33,60,66,0,0,0,23,109,15,79,6,21,130,8,16,8,0,0,0,0,0,0,23,36,0,2,7,32,29,2,0,12,80,0,0,33,62,0,16,67,119,66,9,106,0,0,0,0,29,0,1,0,0,1,11,15,0,0,18,22,3,37,62,0,12,0,0,26,0,0,2,3,0,5,1,16,0,4,128,51,43,6,0,54,19,64,31,2,63,72,1,134,112,22,18,144,153,128,184,146,87,27,138,72,25,52,99,107,58,48,147,48,8,61,107,21,27,162,94,18,130,29,94,29,107,129,59,116,67,35,88,0,97,17,142,44,27,114,7,99,0,30,17,0,21,21,108,95,41,128,157,5,22,1,0,0,1,0,1,2,12,10,10,0,8,8,18,0,57,0,3,12,1,5,0,53,57,2,0,59,66,1,9,1,0,0,1,0,0,41,5,58,33,1,35,105,81,62,23,63,9,2,3,53,1,1,10,20,0,0,56,34,0,11,85,33,91,106,145,16,6,3,8,68,35,99,0,0,0,0,0,7,17,2,0,0,0,0,0,0,0,1,1,2,16,1,52,69,100,69,57,85,18,12,77,0,0,0,0,1,2,0,8,0,12,36,24,73,58,102,29,114,0,40,108,104,28,10,19,112,122,34,65,63,12,22,55,116,49,42,50,29,22,28,156,28,4,19,77,107,116,113,22,5,120,28,55,58,0,0,0,20,116,14,78,6,20,130,10,16,29,0,0,0,0,1,0,24,36,0,2,8,29,29,2,0,12,85,0,0,32,63,0,16,71,114,72,11,123,0,0,0,0,27,0,1,0,0,5,8,14,0,0,16,27,2,33,64,0,20,0,0,36,0,0,2,3,0,5,1,17,0,4,124,53,45,6,0,59